Protein AF-0000000066932923 (afdb_homodimer)

Sequence (682 aa):
MKTVVFVGATGAQGGAIIKTLSSTNEYKILALTRSTTSPAAQAIAGLPNVELVQNNAGFGYDVDAFYQAALRSDYAFINTDGFALGEQAETYWGIRLFELSARAGVKHLIWSGLDYNGKKTGYDPKFYVGHYEGKARVTEWMRSQPTSPMAWTVINSGPYIEMLWELLLPERGSDDVYSFKLPLGQGAIPFVHLEDFGRYAAWIYTHEDEANGMVLDIAIAHISGSELVRAFTAATGKRAEYVDEPVAETVEKYFKYLPKGVDTKVGISSVKDENALLMTFGENFTNWWNLYRNSADNKGVIQRDYALLDRILPDRVKSAEEWMKKVGYDATRRTVLRSRAMKTVVFVGATGAQGGAIIKTLSSTNEYKILALTRSTTSPAAQAIAGLPNVELVQNNAGFGYDVDAFYQAALRSDYAFINTDGFALGEQAETYWGIRLFELSARAGVKHLIWSGLDYNGKKTGYDPKFYVGHYEGKARVTEWMRSQPTSPMAWTVINSGPYIEMLWELLLPERGSDDVYSFKLPLGQGAIPFVHLEDFGRYAAWIYTHEDEANGMVLDIAIAHISGSELVRAFTAATGKRAEYVDEPVAETVEKYFKYLPKGVDTKVGISSVKDENALLMTFGENFTNWWNLYRNSADNKGVIQRDYALLDRILPDRVKSAEEWMKKVGYDATRRTVLRSRA

Radius of gyration: 27.45 Å; Cα contacts (8 Å, |Δi|>4): 1505; chains: 2; bounding box: 51×89×62 Å

Organism: NCBI:txid1442368

Nearest PDB structures (foldseek):
  3dxf-assembly1_A  TM=8.947E-01  e=1.704E-20  Homo sapiens
  2wmd-assembly1_A-2  TM=8.786E-01  e=4.644E-20  Homo sapiens
  3dxf-assembly2_B  TM=8.651E-01  e=3.063E-19  Homo sapiens
  7uf8-assembly1_C  TM=7.214E-01  e=3.424E-17  Penicillium citrinum
  7uf8-assembly1_D  TM=6.936E-01  e=5.821E-17  Penicillium citrinum

Structure (mmCIF, N/CA/C/O backbone):
data_AF-0000000066932923-model_v1
#
loop_
_entity.id
_entity.type
_entity.pdbx_description
1 polymer 'NmrA-like domain-containing protein'
#
loop_
_atom_site.group_PDB
_atom_site.id
_atom_site.type_symbol
_atom_site.label_atom_id
_atom_site.label_alt_id
_atom_site.label_comp_id
_atom_site.label_asym_id
_atom_site.label_entity_id
_atom_site.label_seq_id
_atom_site.pdbx_PDB_ins_code
_atom_site.Cartn_x
_atom_site.Cartn_y
_atom_site.Cartn_z
_atom_site.occupancy
_atom_site.B_iso_or_equiv
_atom_site.auth_seq_id
_atom_site.auth_comp_id
_atom_site.auth_asym_id
_atom_site.auth_atom_id
_atom_site.pdbx_PDB_model_num
ATOM 1 N N . MET A 1 1 ? -26.172 -22.297 0.013 1 93.56 1 MET A N 1
ATOM 2 C CA . MET A 1 1 ? -25.078 -22 -0.914 1 93.56 1 MET A CA 1
ATOM 3 C C . MET A 1 1 ? -24.375 -20.703 -0.542 1 93.56 1 MET A C 1
ATOM 5 O O . MET A 1 1 ? -25.031 -19.719 -0.212 1 93.56 1 MET A O 1
ATOM 9 N N . LYS A 1 2 ? -23.078 -20.75 -0.452 1 97.56 2 LYS A N 1
ATOM 10 C CA . LYS A 1 2 ? -22.297 -19.547 -0.165 1 97.56 2 LYS A CA 1
ATOM 11 C C . LYS A 1 2 ? -21.859 -18.859 -1.453 1 97.56 2 LYS A C 1
ATOM 13 O O . LYS A 1 2 ? -21.516 -19.516 -2.438 1 97.56 2 LYS A O 1
ATOM 18 N N . THR A 1 3 ? -21.891 -17.531 -1.444 1 98.81 3 THR A N 1
ATOM 19 C CA . THR A 1 3 ? -21.531 -16.766 -2.631 1 98.81 3 THR A CA 1
ATOM 20 C C . THR A 1 3 ? -20.125 -16.172 -2.494 1 98.81 3 THR A C 1
ATOM 22 O O . THR A 1 3 ? -19.766 -15.664 -1.432 1 98.81 3 THR A O 1
ATOM 25 N N . VAL A 1 4 ? -19.297 -16.266 -3.553 1 98.88 4 VAL A N 1
ATOM 26 C CA . VAL A 1 4 ? -17.938 -15.75 -3.58 1 98.88 4 VAL A CA 1
ATOM 27 C C . VAL A 1 4 ? -17.812 -14.695 -4.68 1 98.88 4 VAL A C 1
ATOM 29 O O . VAL A 1 4 ? -18.016 -14.992 -5.859 1 98.88 4 VAL A O 1
ATOM 32 N N . VAL A 1 5 ? -17.5 -13.438 -4.352 1 98.94 5 VAL A N 1
ATOM 33 C CA . VAL A 1 5 ? -17.062 -12.477 -5.355 1 98.94 5 VAL A CA 1
ATOM 34 C C . VAL A 1 5 ? -15.617 -12.742 -5.73 1 98.94 5 VAL A C 1
ATOM 36 O O . VAL A 1 5 ? -14.766 -12.953 -4.859 1 98.94 5 VAL A O 1
ATOM 39 N N . PHE A 1 6 ? -15.344 -12.773 -7.066 1 98.81 6 PHE A N 1
ATOM 40 C CA . PHE A 1 6 ? -14.086 -13.328 -7.547 1 98.81 6 PHE A CA 1
ATOM 41 C C . PHE A 1 6 ? -13.398 -12.359 -8.5 1 98.81 6 PHE A C 1
ATOM 43 O O . PHE A 1 6 ? -13.961 -12.008 -9.539 1 98.81 6 PHE A O 1
ATOM 50 N N . VAL A 1 7 ? -12.211 -11.906 -8.125 1 98.19 7 VAL A N 1
ATOM 51 C CA . VAL A 1 7 ? -11.352 -11.109 -8.992 1 98.19 7 VAL A CA 1
ATOM 52 C C . VAL A 1 7 ? -10.227 -11.992 -9.547 1 98.19 7 VAL A C 1
ATOM 54 O O . VAL A 1 7 ? -9.562 -12.711 -8.797 1 98.19 7 VAL A O 1
ATOM 57 N N . GLY A 1 8 ? -9.969 -11.922 -10.805 1 97 8 GLY A N 1
ATOM 58 C CA . GLY A 1 8 ? -8.953 -12.734 -11.461 1 97 8 GLY A CA 1
ATOM 59 C C . GLY A 1 8 ? -9.492 -14.047 -11.992 1 97 8 GLY A C 1
ATOM 60 O O . GLY A 1 8 ? -8.75 -15.023 -12.133 1 97 8 GLY A O 1
ATOM 61 N N . ALA A 1 9 ? -10.703 -14.109 -12.375 1 96.62 9 ALA A N 1
ATOM 62 C CA . ALA A 1 9 ? -11.43 -15.336 -12.672 1 96.62 9 ALA A CA 1
ATOM 63 C C . ALA A 1 9 ? -10.977 -15.945 -13.992 1 96.62 9 ALA A C 1
ATOM 65 O O . ALA A 1 9 ? -10.977 -17.172 -14.156 1 96.62 9 ALA A O 1
ATOM 66 N N . THR A 1 10 ? -10.578 -15.133 -14.883 1 94.5 10 THR A N 1
ATOM 67 C CA . THR A 1 10 ? -10.375 -15.617 -16.25 1 94.5 10 THR A CA 1
ATOM 68 C C . THR A 1 10 ? -8.93 -16.047 -16.453 1 94.5 10 THR A C 1
ATOM 70 O O . THR A 1 10 ? -8.578 -16.562 -17.531 1 94.5 10 THR A O 1
ATOM 73 N N . GLY A 1 11 ? -8.125 -15.875 -15.461 1 94 11 GLY A N 1
ATOM 74 C CA . GLY A 1 11 ? -6.75 -16.344 -15.539 1 94 11 GLY A CA 1
ATOM 75 C C . GLY A 1 11 ? -6.609 -17.828 -15.219 1 94 11 GLY A C 1
ATOM 76 O O . GLY A 1 11 ? -7.586 -18.484 -14.875 1 94 11 GLY A O 1
ATOM 77 N N . ALA A 1 12 ? -5.371 -18.328 -15.383 1 94.38 12 ALA A N 1
ATOM 78 C CA . ALA A 1 12 ? -5.074 -19.734 -15.117 1 94.38 12 ALA A CA 1
ATOM 79 C C . ALA A 1 12 ? -5.422 -20.109 -13.68 1 94.38 12 ALA A C 1
ATOM 81 O O . ALA A 1 12 ? -6.066 -21.141 -13.438 1 94.38 12 ALA A O 1
ATOM 82 N N . GLN A 1 13 ? -5.004 -19.266 -12.75 1 97.12 13 GLN A N 1
ATOM 83 C CA . GLN A 1 13 ? -5.25 -19.5 -11.336 1 97.12 13 GLN A CA 1
ATOM 84 C C . GLN A 1 13 ? -6.746 -19.469 -11.023 1 97.12 13 GLN A C 1
ATOM 86 O O . GLN A 1 13 ? -7.27 -20.375 -10.383 1 97.12 13 GLN A O 1
ATOM 91 N N . GLY A 1 14 ? -7.402 -18.438 -11.484 1 97.38 14 GLY A N 1
ATOM 92 C CA . GLY A 1 14 ? -8.82 -18.281 -11.227 1 97.38 14 GLY A CA 1
ATOM 93 C C . GLY A 1 14 ? -9.656 -19.406 -11.805 1 97.38 14 GLY A C 1
ATOM 94 O O . GLY A 1 14 ? -10.547 -19.938 -11.133 1 97.38 14 GLY A O 1
ATOM 95 N N . GLY A 1 15 ? -9.336 -19.75 -13.07 1 95.81 15 GLY A N 1
ATOM 96 C CA . GLY A 1 15 ? -10.047 -20.859 -13.695 1 95.81 15 GLY A CA 1
ATOM 97 C C . GLY A 1 15 ? -9.969 -22.156 -12.891 1 95.81 15 GLY A C 1
ATOM 98 O O . GLY A 1 15 ? -10.969 -22.844 -12.727 1 95.81 15 GLY A O 1
ATOM 99 N N . ALA A 1 16 ? -8.805 -22.484 -12.375 1 96.25 16 ALA A N 1
ATOM 100 C CA . ALA A 1 16 ? -8.594 -23.703 -11.594 1 96.25 16 ALA A CA 1
ATOM 101 C C . ALA A 1 16 ? -9.383 -23.672 -10.289 1 96.25 16 ALA A C 1
ATOM 103 O O . ALA A 1 16 ? -9.984 -24.656 -9.891 1 96.25 16 ALA A O 1
ATOM 104 N N . ILE A 1 17 ? -9.367 -22.516 -9.609 1 98.56 17 ILE A N 1
ATOM 105 C CA . ILE A 1 17 ? -10.047 -22.359 -8.328 1 98.56 17 ILE A CA 1
ATOM 106 C C . ILE A 1 17 ? -11.555 -22.453 -8.531 1 98.56 17 ILE A C 1
ATOM 108 O O . ILE A 1 17 ? -12.242 -23.172 -7.789 1 98.56 17 ILE A O 1
ATOM 112 N N . ILE A 1 18 ? -12.078 -21.781 -9.555 1 98.31 18 ILE A N 1
ATOM 113 C CA . ILE A 1 18 ? -13.516 -21.75 -9.805 1 98.31 18 ILE A CA 1
ATOM 114 C C . ILE A 1 18 ? -13.992 -23.156 -10.195 1 98.31 18 ILE A C 1
ATOM 116 O O . ILE A 1 18 ? -15.062 -23.594 -9.766 1 98.31 18 ILE A O 1
ATOM 120 N N . LYS A 1 19 ? -13.195 -23.859 -11.023 1 97.19 19 LYS A N 1
ATOM 121 C CA . LYS A 1 19 ? -13.539 -25.234 -11.367 1 97.19 19 LYS A CA 1
ATOM 122 C C . LYS A 1 19 ? -13.68 -26.094 -10.117 1 97.19 19 LYS A C 1
ATOM 124 O O . LYS A 1 19 ? -14.625 -26.891 -10.008 1 97.19 19 LYS A O 1
ATOM 129 N N . THR A 1 20 ? -12.758 -25.953 -9.18 1 97.94 20 THR A N 1
ATOM 130 C CA . THR A 1 20 ? -12.781 -26.719 -7.93 1 97.94 20 THR A CA 1
ATOM 131 C C . THR A 1 20 ? -14 -26.344 -7.094 1 97.94 20 THR A C 1
ATOM 133 O O . THR A 1 20 ? -14.766 -27.203 -6.664 1 97.94 20 THR A O 1
ATOM 136 N N . LEU A 1 21 ? -14.281 -25.031 -6.883 1 98.12 21 LEU A N 1
ATOM 137 C CA . LEU A 1 21 ? -15.375 -24.562 -6.047 1 98.12 21 LEU A CA 1
ATOM 138 C C . LEU A 1 21 ? -16.719 -24.922 -6.668 1 98.12 21 LEU A C 1
ATOM 140 O O . LEU A 1 21 ? -17.641 -25.359 -5.973 1 98.12 21 LEU A O 1
ATOM 144 N N . SER A 1 22 ? -16.812 -24.766 -8.008 1 96.56 22 SER A N 1
ATOM 145 C CA . SER A 1 22 ? -18.047 -25.031 -8.719 1 96.56 22 SER A CA 1
ATOM 146 C C . SER A 1 22 ? -18.406 -26.516 -8.672 1 96.56 22 SER A C 1
ATOM 148 O O . SER A 1 22 ? -19.594 -26.859 -8.602 1 96.56 22 SER A O 1
ATOM 150 N N . SER A 1 23 ? -17.422 -27.344 -8.648 1 95.44 23 SER A N 1
ATOM 151 C CA . SER A 1 23 ? -17.641 -28.781 -8.68 1 95.44 23 SER A CA 1
ATOM 152 C C . SER A 1 23 ? -18.281 -29.281 -7.387 1 95.44 23 SER A C 1
ATOM 154 O O . SER A 1 23 ? -18.891 -30.344 -7.355 1 95.44 23 SER A O 1
ATOM 156 N N . THR A 1 24 ? -18.172 -28.516 -6.309 1 95.38 24 THR A N 1
ATOM 157 C CA . THR A 1 24 ? -18.766 -28.906 -5.031 1 95.38 24 THR A CA 1
ATOM 158 C C . THR A 1 24 ? -20.266 -28.625 -5.016 1 95.38 24 THR A C 1
ATOM 160 O O . THR A 1 24 ? -20.984 -29.156 -4.176 1 95.38 24 THR A O 1
ATOM 163 N N . ASN A 1 25 ? -20.719 -27.734 -5.855 1 96.25 25 ASN A N 1
ATOM 164 C CA . ASN A 1 25 ? -22.094 -27.25 -5.914 1 96.25 25 ASN A CA 1
ATOM 165 C C . ASN A 1 25 ? -22.516 -26.594 -4.605 1 96.25 25 ASN A C 1
ATOM 167 O O . ASN A 1 25 ? -23.688 -26.562 -4.266 1 96.25 25 ASN A O 1
ATOM 171 N N . GLU A 1 26 ? -21.562 -26.094 -3.867 1 97.31 26 GLU A N 1
ATOM 172 C CA . GLU A 1 26 ? -21.812 -25.453 -2.584 1 97.31 26 GLU A CA 1
ATOM 173 C C . GLU A 1 26 ? -21.609 -23.938 -2.674 1 97.31 26 GLU A C 1
ATOM 175 O O . GLU A 1 26 ? -21.969 -23.203 -1.751 1 97.31 26 GLU A O 1
ATOM 180 N N . TYR A 1 27 ? -21.141 -23.5 -3.844 1 98.19 27 TYR A N 1
ATOM 181 C CA . TYR A 1 27 ? -20.766 -22.109 -3.979 1 98.19 27 TYR A CA 1
ATOM 182 C C . TYR A 1 27 ? -21.391 -21.5 -5.234 1 98.19 27 TYR A C 1
ATOM 184 O O . TYR A 1 27 ? -21.469 -22.156 -6.273 1 98.19 27 TYR A O 1
ATOM 192 N N . LYS A 1 28 ? -21.812 -20.328 -5.129 1 98.56 28 LYS A N 1
ATOM 193 C CA . LYS A 1 28 ? -22.078 -19.453 -6.266 1 98.56 28 LYS A CA 1
ATOM 194 C C . LYS A 1 28 ? -20.922 -18.469 -6.48 1 98.56 28 LYS A C 1
ATOM 196 O O . LYS A 1 28 ? -20.391 -17.906 -5.52 1 98.56 28 LYS A O 1
ATOM 201 N N . ILE A 1 29 ? -20.531 -18.328 -7.734 1 98.69 29 ILE A N 1
ATOM 202 C CA . ILE A 1 29 ? -19.391 -17.469 -8.039 1 98.69 29 ILE A CA 1
ATOM 203 C C . ILE A 1 29 ? -19.844 -16.234 -8.805 1 98.69 29 ILE A C 1
ATOM 205 O O . ILE A 1 29 ? -20.531 -16.359 -9.82 1 98.69 29 ILE A O 1
ATOM 209 N N . LEU A 1 30 ? -19.531 -15.055 -8.289 1 98.75 30 LEU A N 1
ATOM 210 C CA . LEU A 1 30 ? -19.641 -13.805 -9.031 1 98.75 30 LEU A CA 1
ATOM 211 C C . LEU A 1 30 ? -18.281 -13.367 -9.562 1 98.75 30 LEU A C 1
ATOM 213 O O . LEU A 1 30 ? -17.5 -12.75 -8.836 1 98.75 30 LEU A O 1
ATOM 217 N N . ALA A 1 31 ? -18.031 -13.617 -10.852 1 98.38 31 ALA A N 1
ATOM 218 C CA . ALA A 1 31 ? -16.719 -13.453 -11.461 1 98.38 31 ALA A CA 1
ATOM 219 C C . ALA A 1 31 ? -16.609 -12.102 -12.164 1 98.38 31 ALA A C 1
ATOM 221 O O . ALA A 1 31 ? -17.219 -11.891 -13.211 1 98.38 31 ALA A O 1
ATOM 222 N N . LEU A 1 32 ? -15.828 -11.227 -11.609 1 97.31 32 LEU A N 1
ATOM 223 C CA . LEU A 1 32 ? -15.578 -9.945 -12.25 1 97.31 32 LEU A CA 1
ATOM 224 C C . LEU A 1 32 ? -14.625 -10.102 -13.43 1 97.31 32 LEU A C 1
ATOM 226 O O . LEU A 1 32 ? -13.609 -10.781 -13.32 1 97.31 32 LEU A O 1
ATOM 230 N N . THR A 1 33 ? -14.977 -9.531 -14.539 1 95 33 THR A N 1
ATOM 231 C CA . THR A 1 33 ? -14.141 -9.602 -15.734 1 95 33 THR A CA 1
ATOM 232 C C . THR A 1 33 ? -14.312 -8.352 -16.594 1 95 33 THR A C 1
ATOM 234 O O . THR A 1 33 ? -15.367 -7.703 -16.547 1 95 33 THR A O 1
ATOM 237 N N . ARG A 1 34 ? -13.289 -7.992 -17.328 1 89.75 34 ARG A N 1
ATOM 238 C CA . ARG A 1 34 ? -13.289 -6.824 -18.203 1 89.75 34 ARG A CA 1
ATOM 239 C C . ARG A 1 34 ? -14.117 -7.086 -19.453 1 89.75 34 ARG A C 1
ATOM 241 O O . ARG A 1 34 ? -14.641 -6.152 -20.062 1 89.75 34 ARG A O 1
ATOM 248 N N . SER A 1 35 ? -14.172 -8.398 -19.844 1 91.5 35 SER A N 1
ATOM 249 C CA . SER A 1 35 ? -14.938 -8.789 -21.016 1 91.5 35 SER A CA 1
ATOM 250 C C . SER A 1 35 ? -15.773 -10.031 -20.75 1 91.5 35 SER A C 1
ATOM 252 O O . SER A 1 35 ? -15.242 -11.133 -20.641 1 91.5 35 SER A O 1
ATOM 254 N N . THR A 1 36 ? -17.062 -9.812 -20.812 1 94.56 36 THR A N 1
ATOM 255 C CA . THR A 1 36 ? -17.969 -10.922 -20.516 1 94.56 36 THR A CA 1
ATOM 256 C C . THR A 1 36 ? -18.156 -11.805 -21.75 1 94.56 36 THR A C 1
ATOM 258 O O . THR A 1 36 ? -18.688 -12.922 -21.656 1 94.56 36 THR A O 1
ATOM 261 N N . THR A 1 37 ? -17.562 -11.344 -22.844 1 94.31 37 THR A N 1
ATOM 262 C CA . THR A 1 37 ? -17.812 -12.07 -24.078 1 94.31 37 THR A CA 1
ATOM 263 C C . THR A 1 37 ? -16.547 -12.805 -24.547 1 94.31 37 THR A C 1
ATOM 265 O O . THR A 1 37 ? -16.594 -13.562 -25.516 1 94.31 37 THR A O 1
ATOM 268 N N . SER A 1 38 ? -15.445 -12.57 -23.844 1 93.5 38 SER A N 1
ATOM 269 C CA . SER A 1 38 ? -14.219 -13.258 -24.219 1 93.5 38 SER A CA 1
ATOM 270 C C . SER A 1 38 ? -14.375 -14.773 -24.078 1 93.5 38 SER A C 1
ATOM 272 O O . SER A 1 38 ? -15.172 -15.25 -23.266 1 93.5 38 SER A O 1
ATOM 274 N N . PRO A 1 39 ? -13.625 -15.523 -24.828 1 93 39 PRO A N 1
ATOM 275 C CA . PRO A 1 39 ? -13.695 -16.984 -24.719 1 93 39 PRO A CA 1
ATOM 276 C C . PRO A 1 39 ? -13.398 -17.469 -23.312 1 93 39 PRO A C 1
ATOM 278 O O . PRO A 1 39 ? -14.07 -18.391 -22.812 1 93 39 PRO A O 1
ATOM 281 N N . ALA A 1 40 ? -12.453 -16.891 -22.641 1 92.31 40 ALA A N 1
ATOM 282 C CA . ALA A 1 40 ? -12.109 -17.281 -21.281 1 92.31 40 ALA A CA 1
ATOM 283 C C . ALA A 1 40 ? -13.273 -17.031 -20.328 1 92.31 40 ALA A C 1
ATOM 285 O O . ALA A 1 40 ? -13.57 -17.859 -19.469 1 92.31 40 ALA A O 1
ATOM 286 N N . ALA A 1 41 ? -13.891 -15.875 -20.469 1 95 41 ALA A N 1
ATOM 287 C CA . ALA A 1 41 ? -15.031 -15.539 -19.609 1 95 41 ALA A CA 1
ATOM 288 C C . ALA A 1 41 ? -16.203 -16.484 -19.859 1 95 41 ALA A C 1
ATOM 290 O O . ALA A 1 41 ? -16.844 -16.953 -18.922 1 95 41 ALA A O 1
ATOM 291 N N . GLN A 1 42 ? -16.406 -16.797 -21.141 1 95.38 42 GLN A N 1
ATOM 292 C CA . GLN A 1 42 ? -17.516 -17.688 -21.484 1 95.38 42 GLN A CA 1
ATOM 293 C C . GLN A 1 42 ? -17.266 -19.094 -20.984 1 95.38 42 GLN A C 1
ATOM 295 O O . GLN A 1 42 ? -18.188 -19.797 -20.594 1 95.38 42 GLN A O 1
ATOM 300 N N . ALA A 1 43 ? -16.047 -19.516 -21.016 1 94.06 43 ALA A N 1
ATOM 301 C CA . ALA A 1 43 ? -15.688 -20.828 -20.484 1 94.06 43 ALA A CA 1
ATOM 302 C C . ALA A 1 43 ? -16.016 -20.953 -19 1 94.06 43 ALA A C 1
ATOM 304 O O . ALA A 1 43 ? -16.547 -21.969 -18.547 1 94.06 43 ALA A O 1
ATOM 305 N N . ILE A 1 44 ? -15.711 -19.906 -18.266 1 95.25 44 ILE A N 1
ATOM 306 C CA . ILE A 1 44 ? -15.977 -19.906 -16.844 1 95.25 44 ILE A CA 1
ATOM 307 C C . ILE A 1 44 ? -17.484 -19.797 -16.594 1 95.25 44 ILE A C 1
ATOM 309 O O . ILE A 1 44 ? -18.016 -20.438 -15.672 1 95.25 44 ILE A O 1
ATOM 313 N N . ALA A 1 45 ? -18.156 -19.016 -17.422 1 96 45 ALA A N 1
ATOM 314 C CA . ALA A 1 45 ? -19.609 -18.828 -17.297 1 96 45 ALA A CA 1
ATOM 315 C C . ALA A 1 45 ? -20.344 -20.141 -17.516 1 96 45 ALA A C 1
ATOM 317 O O . ALA A 1 45 ? -21.469 -20.328 -17.031 1 96 45 ALA A O 1
ATOM 318 N N . GLY A 1 46 ? -19.734 -21.078 -18.234 1 96.25 46 GLY A N 1
ATOM 319 C CA . GLY A 1 46 ? -20.344 -22.359 -18.531 1 96.25 46 GLY A CA 1
ATOM 320 C C . GLY A 1 46 ? -20.312 -23.328 -17.359 1 96.25 46 GLY A C 1
ATOM 321 O O . GLY A 1 46 ? -21.031 -24.328 -17.344 1 96.25 46 GLY A O 1
ATOM 322 N N . LEU A 1 47 ? -19.578 -23.016 -16.344 1 96.75 47 LEU A N 1
ATOM 323 C CA . LEU A 1 47 ? -19.5 -23.859 -15.156 1 96.75 47 LEU A CA 1
ATOM 324 C C . LEU A 1 47 ? -20.719 -23.672 -14.273 1 96.75 47 LEU A C 1
ATOM 326 O O . LEU A 1 47 ? -21.406 -22.641 -14.359 1 96.75 47 LEU A O 1
ATOM 330 N N . PRO A 1 48 ? -21.031 -24.641 -13.43 1 96.31 48 PRO A N 1
ATOM 331 C CA . PRO A 1 48 ? -22.188 -24.531 -12.547 1 96.31 48 PRO A CA 1
ATOM 332 C C . PRO A 1 48 ? -22.109 -23.328 -11.617 1 96.31 48 PRO A C 1
ATOM 334 O O . PRO A 1 48 ? -21.062 -23.062 -11.023 1 96.31 48 PRO A O 1
ATOM 337 N N . ASN A 1 49 ? -23.141 -22.562 -11.492 1 97.31 49 ASN A N 1
ATOM 338 C CA . ASN A 1 49 ? -23.375 -21.5 -10.508 1 97.31 49 ASN A CA 1
ATOM 339 C C . ASN A 1 49 ? -22.375 -20.359 -10.672 1 97.31 49 ASN A C 1
ATOM 341 O O . ASN A 1 49 ? -21.906 -19.781 -9.68 1 97.31 49 ASN A O 1
ATOM 345 N N . VAL A 1 50 ? -21.984 -20.031 -11.906 1 98.06 50 VAL A N 1
ATOM 346 C CA . VAL A 1 50 ? -21.094 -18.906 -12.156 1 98.06 50 VAL A CA 1
ATOM 347 C C . VAL A 1 50 ? -21.844 -17.797 -12.875 1 98.06 50 VAL A C 1
ATOM 349 O O . VAL A 1 50 ? -22.531 -18.047 -13.867 1 98.06 50 VAL A O 1
ATOM 352 N N . GLU A 1 51 ? -21.797 -16.625 -12.344 1 98.12 51 GLU A N 1
ATOM 353 C CA . GLU A 1 51 ? -22.328 -15.398 -12.922 1 98.12 51 GLU A CA 1
ATOM 354 C C . GLU A 1 51 ? -21.219 -14.398 -13.219 1 98.12 51 GLU A C 1
ATOM 356 O O . GLU A 1 51 ? -20.359 -14.148 -12.375 1 98.12 51 GLU A O 1
ATOM 361 N N . LEU A 1 52 ? -21.172 -13.914 -14.461 1 98.12 52 LEU A N 1
ATOM 362 C CA . LEU A 1 52 ? -20.172 -12.914 -14.82 1 98.12 52 LEU A CA 1
ATOM 363 C C . LEU A 1 52 ? -20.625 -11.523 -14.398 1 98.12 52 LEU A C 1
ATOM 365 O O . LEU A 1 52 ? -21.812 -11.188 -14.523 1 98.12 52 LEU A O 1
ATOM 369 N N . VAL A 1 53 ? -19.75 -10.781 -13.812 1 97.75 53 VAL A N 1
ATOM 370 C CA . VAL A 1 53 ? -19.969 -9.383 -13.453 1 97.75 53 VAL A CA 1
ATOM 371 C C . VAL A 1 53 ? -19.047 -8.492 -14.297 1 97.75 53 VAL A C 1
ATOM 373 O O . VAL A 1 53 ? -17.828 -8.672 -14.297 1 97.75 53 VAL A O 1
ATOM 376 N N . GLN A 1 54 ? -19.562 -7.543 -14.961 1 95.94 54 GLN A N 1
ATOM 377 C CA . GLN A 1 54 ? -18.797 -6.691 -15.867 1 95.94 54 GLN A CA 1
ATOM 378 C C . GLN A 1 54 ? -17.969 -5.668 -15.102 1 95.94 54 GLN A C 1
ATOM 380 O O . GLN A 1 54 ? -18.5 -4.914 -14.281 1 95.94 54 GLN A O 1
ATOM 385 N N . ASN A 1 55 ? -16.703 -5.699 -15.273 1 92.31 55 ASN A N 1
ATOM 386 C CA . ASN A 1 55 ? -15.789 -4.648 -14.828 1 92.31 55 ASN A CA 1
ATOM 387 C C . ASN A 1 55 ? -15.633 -3.566 -15.891 1 92.31 55 ASN A C 1
ATOM 389 O O . ASN A 1 55 ? -14.844 -3.719 -16.828 1 92.31 55 ASN A O 1
ATOM 393 N N . ASN A 1 56 ? -16.188 -2.414 -15.742 1 86.81 56 ASN A N 1
ATOM 394 C CA . ASN A 1 56 ? -16.203 -1.349 -16.734 1 86.81 56 ASN A CA 1
ATOM 395 C C . ASN A 1 56 ? -15.039 -0.379 -16.531 1 86.81 56 ASN A C 1
ATOM 397 O O . ASN A 1 56 ? -14.984 0.67 -17.172 1 86.81 56 ASN A O 1
ATOM 401 N N . ALA A 1 57 ? -14.102 -0.805 -15.789 1 83.88 57 ALA A N 1
ATOM 402 C CA . ALA A 1 57 ? -12.977 0.094 -15.555 1 83.88 57 ALA A CA 1
ATOM 403 C C . ALA A 1 57 ? -11.969 0.029 -16.703 1 83.88 57 ALA A C 1
ATOM 405 O O . ALA A 1 57 ? -11.641 -1.057 -17.188 1 83.88 57 ALA A O 1
ATOM 406 N N . GLY A 1 58 ? -11.617 1.194 -17.188 1 75.5 58 GLY A N 1
ATOM 407 C CA . GLY A 1 58 ? -10.555 1.221 -18.188 1 75.5 58 GLY A CA 1
ATOM 408 C C . GLY A 1 58 ? -9.219 0.769 -17.641 1 75.5 58 GLY A C 1
ATOM 409 O O . GLY A 1 58 ? -8.367 0.282 -18.391 1 75.5 58 GLY A O 1
ATOM 410 N N . PHE A 1 59 ? -9.008 1.033 -16.406 1 79.5 59 PHE A N 1
ATOM 411 C CA . PHE A 1 59 ? -7.816 0.635 -15.664 1 79.5 59 PHE A CA 1
ATOM 412 C C . PHE A 1 59 ? -8.172 0.253 -14.234 1 79.5 59 PHE A C 1
ATOM 414 O O . PHE A 1 59 ? -8.992 0.916 -13.594 1 79.5 59 PHE A O 1
ATOM 421 N N . GLY A 1 60 ? -7.617 -0.863 -13.852 1 86.69 60 GLY A N 1
ATOM 422 C CA . GLY A 1 60 ? -7.926 -1.327 -12.508 1 86.69 60 GLY A CA 1
ATOM 423 C C . GLY A 1 60 ? -9.273 -2.01 -12.414 1 86.69 60 GLY A C 1
ATOM 424 O O . GLY A 1 60 ? -9.578 -2.922 -13.188 1 86.69 60 GLY A O 1
ATOM 425 N N . TYR A 1 61 ? -10.055 -1.535 -11.344 1 90.81 61 TYR A N 1
ATOM 426 C CA . TYR A 1 61 ? -11.297 -2.26 -11.086 1 90.81 61 TYR A CA 1
ATOM 427 C C . TYR A 1 61 ? -12.461 -1.296 -10.898 1 90.81 61 TYR A C 1
ATOM 429 O O . TYR A 1 61 ? -12.297 -0.217 -10.328 1 90.81 61 TYR A O 1
ATOM 437 N N . ASP A 1 62 ? -13.617 -1.672 -11.43 1 91.94 62 ASP A N 1
ATOM 438 C CA . ASP A 1 62 ? -14.875 -0.95 -11.234 1 91.94 62 ASP A CA 1
ATOM 439 C C . ASP A 1 62 ? -15.359 -1.07 -9.789 1 91.94 62 ASP A C 1
ATOM 441 O O . ASP A 1 62 ? -15.984 -2.066 -9.422 1 91.94 62 ASP A O 1
ATOM 445 N N . VAL A 1 63 ? -15.219 0.022 -9.039 1 92.25 63 VAL A N 1
ATOM 446 C CA . VAL A 1 63 ? -15.469 0.024 -7.602 1 92.25 63 VAL A CA 1
ATOM 447 C C . VAL A 1 63 ? -16.938 -0.303 -7.328 1 92.25 63 VAL A C 1
ATOM 449 O O . VAL A 1 63 ? -17.234 -1.119 -6.457 1 92.25 63 VAL A O 1
ATOM 452 N N . ASP A 1 64 ? -17.812 0.327 -8.062 1 93.12 64 ASP A N 1
ATOM 453 C CA . ASP A 1 64 ? -19.234 0.131 -7.84 1 93.12 64 ASP A CA 1
ATOM 454 C C . ASP A 1 64 ? -19.656 -1.302 -8.172 1 93.12 64 ASP A C 1
ATOM 456 O O . ASP A 1 64 ? -20.406 -1.921 -7.418 1 93.12 64 ASP A O 1
ATOM 460 N N . ALA A 1 65 ? -19.156 -1.802 -9.297 1 95.5 65 ALA A N 1
ATOM 461 C CA . ALA A 1 65 ? -19.5 -3.166 -9.688 1 95.5 65 ALA A CA 1
ATOM 462 C C . ALA A 1 65 ? -18.984 -4.18 -8.672 1 95.5 65 ALA A C 1
ATOM 464 O O . ALA A 1 65 ? -19.703 -5.102 -8.289 1 95.5 65 ALA A O 1
ATOM 465 N N . PHE A 1 66 ? -17.812 -3.998 -8.219 1 97.19 66 PHE A N 1
ATOM 466 C CA . PHE A 1 66 ? -17.25 -4.902 -7.23 1 97.19 66 PHE A CA 1
ATOM 467 C C . PHE A 1 66 ? -18.031 -4.828 -5.922 1 97.19 66 PHE A C 1
ATOM 469 O O . PHE A 1 66 ? -18.359 -5.859 -5.336 1 97.19 66 PHE A O 1
ATOM 476 N N . TYR A 1 67 ? -18.281 -3.605 -5.469 1 97 67 TYR A N 1
ATOM 477 C CA . TYR A 1 67 ? -18.969 -3.424 -4.195 1 97 67 TYR A CA 1
ATOM 478 C C . TYR A 1 67 ? -20.359 -4.051 -4.23 1 97 67 TYR A C 1
ATOM 480 O O . TYR A 1 67 ? -20.766 -4.723 -3.279 1 97 67 TYR A O 1
ATOM 488 N N . GLN A 1 68 ? -21.062 -3.863 -5.293 1 98.25 68 GLN A N 1
ATOM 489 C CA . GLN A 1 68 ? -22.406 -4.441 -5.43 1 98.25 68 GLN A CA 1
ATOM 490 C C . GLN A 1 68 ? -22.344 -5.969 -5.418 1 98.25 68 GLN A C 1
ATOM 492 O O . GLN A 1 68 ? -23.203 -6.621 -4.82 1 98.25 68 GLN A O 1
ATOM 497 N N . ALA A 1 69 ? -21.344 -6.535 -6.098 1 98.75 69 ALA A N 1
ATOM 498 C CA . ALA A 1 69 ? -21.156 -7.98 -6.074 1 98.75 69 ALA A CA 1
ATOM 499 C C . ALA A 1 69 ? -20.766 -8.461 -4.676 1 98.75 69 ALA A C 1
ATOM 501 O O . ALA A 1 69 ? -21.266 -9.492 -4.215 1 98.75 69 ALA A O 1
ATOM 502 N N . ALA A 1 70 ? -19.969 -7.695 -4 1 98.81 70 ALA A N 1
ATOM 503 C CA . ALA A 1 70 ? -19.516 -8.047 -2.654 1 98.81 70 ALA A CA 1
ATOM 504 C C . ALA A 1 70 ? -20.672 -7.996 -1.663 1 98.81 70 ALA A C 1
ATOM 506 O O . ALA A 1 70 ? -20.75 -8.812 -0.738 1 98.81 70 ALA A O 1
ATOM 507 N N . LEU A 1 71 ? -21.625 -7.082 -1.861 1 98.69 71 LEU A N 1
ATOM 508 C CA . LEU A 1 71 ? -22.797 -6.945 -0.995 1 98.69 71 LEU A CA 1
ATOM 509 C C . LEU A 1 71 ? -23.625 -8.227 -0.994 1 98.69 71 LEU A C 1
ATOM 511 O O . LEU A 1 71 ? -24.297 -8.531 -0.008 1 98.69 71 LEU A O 1
ATOM 515 N N . ARG A 1 72 ? -23.469 -8.938 -2.064 1 98.31 72 ARG A N 1
ATOM 516 C CA . ARG A 1 72 ? -24.25 -10.156 -2.197 1 98.31 72 ARG A CA 1
ATOM 517 C C . ARG A 1 72 ? -23.406 -11.391 -1.934 1 98.31 72 ARG A C 1
ATOM 519 O O . ARG A 1 72 ? -23.781 -12.508 -2.309 1 98.31 72 ARG A O 1
ATOM 526 N N . SER A 1 73 ? -22.266 -11.219 -1.33 1 98.88 73 SER A N 1
ATOM 527 C CA . SER A 1 73 ? -21.328 -12.328 -1.217 1 98.88 73 SER A CA 1
ATOM 528 C C . SER A 1 73 ? -20.984 -12.625 0.241 1 98.88 73 SER A C 1
ATOM 530 O O . SER A 1 73 ? -20.938 -11.711 1.068 1 98.88 73 SER A O 1
ATOM 532 N N . ASP A 1 74 ? -20.766 -13.875 0.531 1 98.81 74 ASP A N 1
ATOM 533 C CA . ASP A 1 74 ? -20.25 -14.312 1.825 1 98.81 74 ASP A CA 1
ATOM 534 C C . ASP A 1 74 ? -18.719 -14.242 1.858 1 98.81 74 ASP A C 1
ATOM 536 O O . ASP A 1 74 ? -18.141 -13.883 2.881 1 98.81 74 ASP A O 1
ATOM 540 N N . TYR A 1 75 ? -18.125 -14.586 0.741 1 98.88 75 TYR A N 1
ATOM 541 C CA . TYR A 1 75 ? -16.688 -14.711 0.635 1 98.88 75 TYR A CA 1
ATOM 542 C C . TYR A 1 75 ? -16.141 -13.891 -0.533 1 98.88 75 TYR A C 1
ATOM 544 O O . TYR A 1 75 ? -16.906 -13.453 -1.396 1 98.88 75 TYR A O 1
ATOM 552 N N . ALA A 1 76 ? -14.859 -13.617 -0.49 1 98.94 76 ALA A N 1
ATOM 553 C CA . ALA A 1 76 ? -14.164 -12.977 -1.6 1 98.94 76 ALA A CA 1
ATOM 554 C C . ALA A 1 76 ? -12.852 -13.695 -1.911 1 98.94 76 ALA A C 1
ATOM 556 O O . ALA A 1 76 ? -12.156 -14.141 -1.001 1 98.94 76 ALA A O 1
ATOM 557 N N . PHE A 1 77 ? -12.555 -13.883 -3.154 1 98.94 77 PHE A N 1
ATOM 558 C CA . PHE A 1 77 ? -11.234 -14.281 -3.643 1 98.94 77 PHE A CA 1
ATOM 559 C C . PHE A 1 77 ? -10.656 -13.211 -4.562 1 98.94 77 PHE A C 1
ATOM 561 O O . PHE A 1 77 ? -11.242 -12.891 -5.602 1 98.94 77 PHE A O 1
ATOM 568 N N . ILE A 1 78 ? -9.5 -12.664 -4.184 1 98.88 78 ILE A N 1
ATOM 569 C CA . ILE A 1 78 ? -8.938 -11.531 -4.91 1 98.88 78 ILE A CA 1
ATOM 570 C C . ILE A 1 78 ? -7.562 -11.898 -5.465 1 98.88 78 ILE A C 1
ATOM 572 O O . ILE A 1 78 ? -6.621 -12.117 -4.703 1 98.88 78 ILE A O 1
ATOM 576 N N . ASN A 1 79 ? -7.441 -11.969 -6.719 1 98.56 79 ASN A N 1
ATOM 577 C CA . ASN A 1 79 ? -6.191 -12.062 -7.469 1 98.56 79 ASN A CA 1
ATOM 578 C C . ASN A 1 79 ? -6.078 -10.953 -8.508 1 98.56 79 ASN A C 1
ATOM 580 O O . ASN A 1 79 ? -6.738 -11 -9.547 1 98.56 79 ASN A O 1
ATOM 584 N N . THR A 1 80 ? -5.215 -10 -8.242 1 95.31 80 THR A N 1
ATOM 585 C CA . THR A 1 80 ? -5.051 -8.867 -9.141 1 95.31 80 THR A CA 1
ATOM 586 C C . THR A 1 80 ? -4.062 -9.203 -10.258 1 95.31 80 THR A C 1
ATOM 588 O O . THR A 1 80 ? -3.256 -10.125 -10.117 1 95.31 80 THR A O 1
ATOM 591 N N . ASP A 1 81 ? -4.184 -8.492 -11.344 1 90.31 81 ASP A N 1
ATOM 592 C CA . ASP A 1 81 ? -3.256 -8.625 -12.461 1 90.31 81 ASP A CA 1
ATOM 593 C C . ASP A 1 81 ? -2.076 -7.668 -12.32 1 90.31 81 ASP A C 1
ATOM 595 O O . ASP A 1 81 ? -2.094 -6.566 -12.875 1 90.31 81 ASP A O 1
ATOM 599 N N . GLY A 1 82 ? -1.066 -8.125 -11.758 1 89.31 82 GLY A N 1
ATOM 600 C CA . GLY A 1 82 ? 0.076 -7.285 -11.445 1 89.31 82 GLY A CA 1
ATOM 601 C C . GLY A 1 82 ? 0.816 -6.797 -12.68 1 89.31 82 GLY A C 1
ATOM 602 O O . GLY A 1 82 ? 1.447 -5.742 -12.656 1 89.31 82 GLY A O 1
ATOM 603 N N . PHE A 1 83 ? 0.756 -7.508 -13.758 1 88 83 PHE A N 1
ATOM 604 C CA . PHE A 1 83 ? 1.462 -7.117 -14.969 1 88 83 PHE A CA 1
ATOM 605 C C . PHE A 1 83 ? 0.722 -5.996 -15.688 1 88 83 PHE A C 1
ATOM 607 O O . PHE A 1 83 ? 1.346 -5.121 -16.297 1 88 83 PHE A O 1
ATOM 614 N N . ALA A 1 84 ? -0.584 -6.051 -15.617 1 84.19 84 ALA A N 1
ATOM 615 C CA . ALA A 1 84 ? -1.383 -4.973 -16.203 1 84.19 84 ALA A CA 1
ATOM 616 C C . ALA A 1 84 ? -1.337 -3.725 -15.32 1 84.19 84 ALA A C 1
ATOM 618 O O . ALA A 1 84 ? -1.266 -2.605 -15.828 1 84.19 84 ALA A O 1
ATOM 619 N N . LEU A 1 85 ? -1.329 -3.928 -14.008 1 85.69 85 LEU A N 1
ATOM 620 C CA . LEU A 1 85 ? -1.469 -2.82 -13.07 1 85.69 85 LEU A CA 1
ATOM 621 C C . LEU A 1 85 ? -0.118 -2.17 -12.789 1 85.69 85 LEU A C 1
ATOM 623 O O . LEU A 1 85 ? -0.019 -0.943 -12.719 1 85.69 85 LEU A O 1
ATOM 627 N N . GLY A 1 86 ? 0.902 -3.055 -12.688 1 87.56 86 GLY A N 1
ATOM 628 C CA . GLY A 1 86 ? 2.152 -2.592 -12.102 1 87.56 86 GLY A CA 1
ATOM 629 C C . GLY A 1 86 ? 2.139 -2.596 -10.586 1 87.56 86 GLY A C 1
ATOM 630 O O . GLY A 1 86 ? 1.072 -2.572 -9.969 1 87.56 86 GLY A O 1
ATOM 631 N N . GLU A 1 87 ? 3.268 -2.592 -9.984 1 90.5 87 GLU A N 1
ATOM 632 C CA . GLU A 1 87 ? 3.381 -2.785 -8.539 1 90.5 87 GLU A CA 1
ATOM 633 C C . GLU A 1 87 ? 2.703 -1.651 -7.773 1 90.5 87 GLU A C 1
ATOM 635 O O . GLU A 1 87 ? 2.129 -1.873 -6.707 1 90.5 87 GLU A O 1
ATOM 640 N N . GLN A 1 88 ? 2.797 -0.424 -8.305 1 89.31 88 GLN A N 1
ATOM 641 C CA . GLN A 1 88 ? 2.199 0.721 -7.629 1 89.31 88 GLN A CA 1
ATOM 642 C C . GLN A 1 88 ? 0.685 0.571 -7.527 1 89.31 88 GLN A C 1
ATOM 644 O O . GLN A 1 88 ? 0.126 0.6 -6.426 1 89.31 88 GLN A O 1
ATOM 649 N N . ALA A 1 89 ? 0.015 0.373 -8.648 1 88.62 89 ALA A N 1
ATOM 650 C CA . ALA A 1 89 ? -1.439 0.239 -8.664 1 88.62 89 ALA A CA 1
ATOM 651 C C . ALA A 1 89 ? -1.879 -1.049 -7.973 1 88.62 89 ALA A C 1
ATOM 653 O O . ALA A 1 89 ? -2.932 -1.088 -7.332 1 88.62 89 ALA A O 1
ATOM 654 N N . GLU A 1 90 ? -1.091 -2.086 -8.086 1 92.81 90 GLU A N 1
ATOM 655 C CA . GLU A 1 90 ? -1.452 -3.361 -7.473 1 92.81 90 GLU A CA 1
ATOM 656 C C . GLU A 1 90 ? -1.507 -3.248 -5.953 1 92.81 90 GLU A C 1
ATOM 658 O O . GLU A 1 90 ? -2.402 -3.809 -5.316 1 92.81 90 GLU A O 1
ATOM 663 N N . THR A 1 91 ? -0.529 -2.559 -5.395 1 94.56 91 THR A N 1
ATOM 664 C CA . THR A 1 91 ? -0.517 -2.34 -3.955 1 94.56 91 THR A CA 1
ATOM 665 C C . THR A 1 91 ? -1.79 -1.629 -3.504 1 94.56 91 THR A C 1
ATOM 667 O O . THR A 1 91 ? -2.438 -2.053 -2.545 1 94.56 91 THR A O 1
ATOM 670 N N . TYR A 1 92 ? -2.186 -0.647 -4.219 1 91.94 92 TYR A N 1
ATOM 671 C CA . TYR A 1 92 ? -3.385 0.111 -3.887 1 91.94 92 TYR A CA 1
ATOM 672 C C . TYR A 1 92 ? -4.633 -0.747 -4.043 1 91.94 92 TYR A C 1
ATOM 674 O O . TYR A 1 92 ? -5.465 -0.821 -3.135 1 91.94 92 TYR A O 1
ATOM 682 N N . TRP A 1 93 ? -4.754 -1.39 -5.148 1 93.12 93 TRP A N 1
ATOM 683 C CA . TRP A 1 93 ? -5.988 -2.098 -5.461 1 93.12 93 TRP A CA 1
ATOM 684 C C . TRP A 1 93 ? -6.18 -3.297 -4.539 1 93.12 93 TRP A C 1
ATOM 686 O O . TRP A 1 93 ? -7.305 -3.623 -4.16 1 93.12 93 TRP A O 1
ATOM 696 N N . GLY A 1 94 ? -5.059 -3.982 -4.223 1 97.38 94 GLY A N 1
ATOM 697 C CA . GLY A 1 94 ? -5.195 -5.055 -3.25 1 97.38 94 GLY A CA 1
ATOM 698 C C . GLY A 1 94 ? -5.797 -4.602 -1.935 1 97.38 94 GLY A C 1
ATOM 699 O O . GLY A 1 94 ? -6.715 -5.234 -1.411 1 97.38 94 GLY A O 1
ATOM 700 N N . ILE A 1 95 ? -5.344 -3.459 -1.45 1 97.62 95 ILE A N 1
ATOM 701 C CA . ILE A 1 95 ? -5.824 -2.895 -0.195 1 97.62 95 ILE A CA 1
ATOM 702 C C . ILE A 1 95 ? -7.266 -2.418 -0.365 1 97.62 95 ILE A C 1
ATOM 704 O O . ILE A 1 95 ? -8.125 -2.709 0.471 1 97.62 95 ILE A O 1
ATOM 708 N N . ARG A 1 96 ? -7.535 -1.729 -1.465 1 95.12 96 ARG A N 1
ATOM 709 C CA . ARG A 1 96 ? -8.852 -1.132 -1.692 1 95.12 96 ARG A CA 1
ATOM 710 C C . ARG A 1 96 ? -9.93 -2.205 -1.803 1 95.12 96 ARG A C 1
ATOM 712 O O . ARG A 1 96 ? -11.023 -2.051 -1.256 1 95.12 96 ARG A O 1
ATOM 719 N N . LEU A 1 97 ? -9.594 -3.283 -2.49 1 97.44 97 LEU A N 1
ATOM 720 C CA . LEU A 1 97 ? -10.562 -4.371 -2.631 1 97.44 97 LEU A CA 1
ATOM 721 C C . LEU A 1 97 ? -10.82 -5.047 -1.288 1 97.44 97 LEU A C 1
ATOM 723 O O . LEU A 1 97 ? -11.938 -5.492 -1.017 1 97.44 97 LEU A O 1
ATOM 727 N N . PHE A 1 98 ? -9.828 -5.133 -0.454 1 98.56 98 PHE A N 1
ATOM 728 C CA . PHE A 1 98 ? -10.008 -5.598 0.916 1 98.56 98 PHE A CA 1
ATOM 729 C C . PHE A 1 98 ? -10.969 -4.688 1.673 1 98.56 98 PHE A C 1
ATOM 731 O O . PHE A 1 98 ? -11.93 -5.16 2.283 1 98.56 98 PHE A O 1
ATOM 738 N N . GLU A 1 99 ? -10.734 -3.352 1.586 1 97.69 99 GLU A N 1
ATOM 739 C CA . GLU A 1 99 ? -11.555 -2.373 2.291 1 97.69 99 GLU A CA 1
ATOM 740 C C . GLU A 1 99 ? -13.016 -2.453 1.849 1 97.69 99 GLU A C 1
ATOM 742 O O . GLU A 1 99 ? -13.93 -2.375 2.676 1 97.69 99 GLU A O 1
ATOM 747 N N . LEU A 1 100 ? -13.195 -2.586 0.548 1 97.25 100 LEU A N 1
ATOM 748 C CA . LEU A 1 100 ? -14.539 -2.66 -0.007 1 97.25 100 LEU A CA 1
ATOM 749 C C . LEU A 1 100 ? -15.234 -3.951 0.416 1 97.25 100 LEU A C 1
ATOM 751 O O . LEU A 1 100 ? -16.438 -3.961 0.657 1 97.25 100 LEU A O 1
ATOM 755 N N . SER A 1 101 ? -14.469 -5.059 0.464 1 98.81 101 SER A N 1
ATOM 756 C CA . SER A 1 101 ? -15.016 -6.324 0.938 1 98.81 101 SER A CA 1
ATOM 757 C C . SER A 1 101 ? -15.469 -6.223 2.393 1 98.81 101 SER A C 1
ATOM 759 O O . SER A 1 101 ? -16.547 -6.68 2.746 1 98.81 101 SER A O 1
ATOM 761 N N . ALA A 1 102 ? -14.617 -5.637 3.191 1 98.62 102 ALA A N 1
ATOM 762 C CA . ALA A 1 102 ? -14.953 -5.438 4.598 1 98.62 102 ALA A CA 1
ATOM 763 C C . ALA A 1 102 ? -16.219 -4.594 4.742 1 98.62 102 ALA A C 1
ATOM 765 O O . ALA A 1 102 ? -17.125 -4.938 5.512 1 98.62 102 ALA A O 1
ATOM 766 N N . ARG A 1 103 ? -16.281 -3.518 3.998 1 98.06 103 ARG A N 1
ATOM 767 C CA . ARG A 1 103 ? -17.453 -2.639 4.035 1 98.06 103 ARG A CA 1
ATOM 768 C C . ARG A 1 103 ? -18.719 -3.396 3.654 1 98.06 103 ARG A C 1
ATOM 770 O O . ARG A 1 103 ? -19.797 -3.154 4.223 1 98.06 103 ARG A O 1
ATOM 777 N N . ALA A 1 104 ? -18.578 -4.305 2.693 1 98.62 104 ALA A N 1
ATOM 778 C CA . ALA A 1 104 ? -19.719 -5.035 2.148 1 98.62 104 ALA A CA 1
ATOM 779 C C . ALA A 1 104 ? -20.172 -6.141 3.1 1 98.62 104 ALA A C 1
ATOM 781 O O . ALA A 1 104 ? -21.219 -6.754 2.895 1 98.62 104 ALA A O 1
ATOM 782 N N . GLY A 1 105 ? -19.359 -6.457 4.141 1 98.44 105 GLY A N 1
ATOM 783 C CA . GLY A 1 105 ? -19.734 -7.469 5.113 1 98.44 105 GLY A CA 1
ATOM 784 C C . GLY A 1 105 ? -19.297 -8.867 4.723 1 98.44 105 GLY A C 1
ATOM 785 O O . GLY A 1 105 ? -19.859 -9.859 5.195 1 98.44 105 GLY A O 1
ATOM 786 N N . VAL A 1 106 ? -18.328 -8.992 3.812 1 98.81 106 VAL A N 1
ATOM 787 C CA . VAL A 1 106 ? -17.734 -10.273 3.48 1 98.81 106 VAL A CA 1
ATOM 788 C C . VAL A 1 106 ? -17.234 -10.961 4.754 1 98.81 106 VAL A C 1
ATOM 790 O O . VAL A 1 106 ? -16.703 -10.305 5.648 1 98.81 106 VAL A O 1
ATOM 793 N N . LYS A 1 107 ? -17.406 -12.219 4.816 1 98.69 107 LYS A N 1
ATOM 794 C CA . LYS A 1 107 ? -17.094 -12.953 6.039 1 98.69 107 LYS A CA 1
ATOM 795 C C . LYS A 1 107 ? -15.664 -13.484 6.012 1 98.69 107 LYS A C 1
ATOM 797 O O . LYS A 1 107 ? -15.023 -13.609 7.059 1 98.69 107 LYS A O 1
ATOM 802 N N . HIS A 1 108 ? -15.188 -13.844 4.848 1 98.88 108 HIS A N 1
ATOM 803 C CA . HIS A 1 108 ? -13.828 -14.359 4.699 1 98.88 108 HIS A CA 1
ATOM 804 C C . HIS A 1 108 ? -13.242 -13.984 3.342 1 98.88 108 HIS A C 1
ATOM 806 O O . HIS A 1 108 ? -13.82 -14.312 2.303 1 98.88 108 HIS A O 1
ATOM 812 N N . LEU A 1 109 ? -12.164 -13.297 3.357 1 98.94 109 LEU A N 1
ATOM 813 C CA . LEU A 1 109 ? -11.469 -12.891 2.143 1 98.94 109 LEU A CA 1
ATOM 814 C C . LEU A 1 109 ? -10.18 -13.68 1.969 1 98.94 109 LEU A C 1
ATOM 816 O O . LEU A 1 109 ? -9.406 -13.836 2.918 1 98.94 109 LEU A O 1
ATOM 820 N N . ILE A 1 110 ? -9.984 -14.266 0.791 1 98.94 110 ILE A N 1
ATOM 821 C CA . ILE A 1 110 ? -8.703 -14.844 0.413 1 98.94 110 ILE A CA 1
ATOM 822 C C . ILE A 1 110 ? -7.969 -13.906 -0.538 1 98.94 110 ILE A C 1
ATOM 824 O O . ILE A 1 110 ? -8.523 -13.477 -1.553 1 98.94 110 ILE A O 1
ATOM 828 N N . TRP A 1 111 ? -6.781 -13.492 -0.186 1 98.94 111 TRP A N 1
ATOM 829 C CA . TRP A 1 111 ? -5.871 -12.727 -1.031 1 98.94 111 TRP A CA 1
ATOM 830 C C . TRP A 1 111 ? -4.828 -13.641 -1.673 1 98.94 111 TRP A C 1
ATOM 832 O O . TRP A 1 111 ? -4.125 -14.375 -0.977 1 98.94 111 TRP A O 1
ATOM 842 N N . SER A 1 112 ? -4.801 -13.648 -2.99 1 98.88 112 SER A N 1
ATOM 843 C CA . SER A 1 112 ? -3.734 -14.359 -3.695 1 98.88 112 SER A CA 1
ATOM 844 C C . SER A 1 112 ? -2.453 -13.531 -3.73 1 98.88 112 SER A C 1
ATOM 846 O O . SER A 1 112 ? -2.307 -12.641 -4.566 1 98.88 112 SER A O 1
ATOM 848 N N . GLY A 1 113 ? -1.495 -13.875 -2.877 1 98.75 113 GLY A N 1
ATOM 849 C CA . GLY A 1 113 ? -0.273 -13.102 -2.713 1 98.75 113 GLY A CA 1
ATOM 850 C C . GLY A 1 113 ? 0.943 -13.781 -3.318 1 98.75 113 GLY A C 1
ATOM 851 O O . GLY A 1 113 ? 0.812 -14.719 -4.105 1 98.75 113 GLY A O 1
ATOM 852 N N . LEU A 1 114 ? 2.107 -13.18 -3.107 1 98.75 114 LEU A N 1
ATOM 853 C CA . LEU A 1 114 ? 3.441 -13.68 -3.43 1 98.75 114 LEU A CA 1
ATOM 854 C C . LEU A 1 114 ? 4.43 -13.336 -2.322 1 98.75 114 LEU A C 1
ATOM 856 O O . LEU A 1 114 ? 4.105 -12.586 -1.403 1 98.75 114 LEU A O 1
ATOM 860 N N . ASP A 1 115 ? 5.559 -13.961 -2.375 1 98.25 115 ASP A N 1
ATOM 861 C CA . ASP A 1 115 ? 6.598 -13.758 -1.368 1 98.25 115 ASP A CA 1
ATOM 862 C C . ASP A 1 115 ? 7.082 -12.312 -1.36 1 98.25 115 ASP A C 1
ATOM 864 O O . ASP A 1 115 ? 7.148 -11.664 -2.41 1 98.25 115 ASP A O 1
ATOM 868 N N . TYR A 1 116 ? 7.402 -11.812 -0.21 1 97.88 116 TYR A N 1
ATOM 869 C CA . TYR A 1 116 ? 8.031 -10.508 -0.066 1 97.88 116 TYR A CA 1
ATOM 870 C C . TYR A 1 116 ? 9.547 -10.617 -0.141 1 97.88 116 TYR A C 1
ATOM 872 O O . TYR A 1 116 ? 10.227 -10.625 0.888 1 97.88 116 TYR A O 1
ATOM 880 N N . ASN A 1 117 ? 10.094 -10.586 -1.284 1 97.31 117 ASN A N 1
ATOM 881 C CA . ASN A 1 117 ? 11.516 -10.812 -1.511 1 97.31 117 ASN A CA 1
ATOM 882 C C . ASN A 1 117 ? 12.367 -9.719 -0.878 1 97.31 117 ASN A C 1
ATOM 884 O O . ASN A 1 117 ? 13.422 -10 -0.306 1 97.31 117 ASN A O 1
ATOM 888 N N . GLY A 1 118 ? 11.906 -8.484 -1.018 1 94.31 118 GLY A N 1
ATOM 889 C CA . GLY A 1 118 ? 12.641 -7.375 -0.42 1 94.31 118 GLY A CA 1
ATOM 890 C C . GLY A 1 118 ? 12.891 -7.559 1.065 1 94.31 118 GLY A C 1
ATOM 891 O O . GLY A 1 118 ? 14.031 -7.5 1.519 1 94.31 118 GLY A O 1
ATOM 892 N N . LYS A 1 119 ? 11.883 -7.844 1.737 1 94.25 119 LYS A N 1
ATOM 893 C CA . LYS A 1 119 ? 11.984 -8.023 3.182 1 94.25 119 LYS A CA 1
ATOM 894 C C . LYS A 1 119 ? 12.875 -9.219 3.525 1 94.25 119 LYS A C 1
ATOM 896 O O . LYS A 1 119 ? 13.688 -9.148 4.449 1 94.25 119 LYS A O 1
ATOM 901 N N . LYS A 1 120 ? 12.758 -10.305 2.77 1 95.25 120 LYS A N 1
ATOM 902 C CA . LYS A 1 120 ? 13.492 -11.539 3.023 1 95.25 120 LYS A CA 1
ATOM 903 C C . LYS A 1 120 ? 14.984 -11.359 2.783 1 95.25 120 LYS A C 1
ATOM 905 O O . LYS A 1 120 ? 15.805 -12.125 3.297 1 95.25 120 LYS A O 1
ATOM 910 N N . THR A 1 121 ? 15.352 -10.359 2.01 1 96.81 121 THR A N 1
ATOM 911 C CA . THR A 1 121 ? 16.734 -10.266 1.569 1 96.81 121 THR A CA 1
ATOM 912 C C . THR A 1 121 ? 17.359 -8.945 2.018 1 96.81 121 THR A C 1
ATOM 914 O O . THR A 1 121 ? 18.391 -8.531 1.492 1 96.81 121 THR A O 1
ATOM 917 N N . GLY A 1 122 ? 16.719 -8.234 2.961 1 95.38 122 GLY A N 1
ATOM 918 C CA . GLY A 1 122 ? 17.188 -6.918 3.346 1 95.38 122 GLY A CA 1
ATOM 919 C C . GLY A 1 122 ? 17.141 -5.91 2.213 1 95.38 122 GLY A C 1
ATOM 920 O O . GLY A 1 122 ? 18.031 -5.07 2.08 1 95.38 122 GLY A O 1
ATOM 921 N N . TYR A 1 123 ? 16.219 -6.133 1.257 1 96.25 123 TYR A N 1
ATOM 922 C CA . TYR A 1 123 ? 15.922 -5.258 0.13 1 96.25 123 TYR A CA 1
ATOM 923 C C . TYR A 1 123 ? 17.078 -5.234 -0.862 1 96.25 123 TYR A C 1
ATOM 925 O O . TYR A 1 123 ? 17.375 -4.199 -1.462 1 96.25 123 TYR A O 1
ATOM 933 N N . ASP A 1 124 ? 17.75 -6.348 -1.034 1 96.44 124 ASP A N 1
ATOM 934 C CA . ASP A 1 124 ? 18.75 -6.523 -2.082 1 96.44 124 ASP A CA 1
ATOM 935 C C . ASP A 1 124 ? 18.141 -6.324 -3.467 1 96.44 124 ASP A C 1
ATOM 937 O O . ASP A 1 124 ? 17.188 -7.023 -3.842 1 96.44 124 ASP A O 1
ATOM 941 N N . PRO A 1 125 ? 18.688 -5.371 -4.254 1 94.75 125 PRO A N 1
ATOM 942 C CA . PRO A 1 125 ? 18.094 -5.062 -5.555 1 94.75 125 PRO A CA 1
ATOM 943 C C . PRO A 1 125 ? 18.141 -6.25 -6.516 1 94.75 125 PRO A C 1
ATOM 945 O O . PRO A 1 125 ? 17.328 -6.324 -7.441 1 94.75 125 PRO A O 1
ATOM 948 N N . LYS A 1 126 ? 18.953 -7.211 -6.238 1 95.94 126 LYS A N 1
ATOM 949 C CA . LYS A 1 126 ? 19.094 -8.391 -7.09 1 95.94 126 LYS A CA 1
ATOM 950 C C . LYS A 1 126 ? 17.828 -9.25 -7.027 1 95.94 126 LYS A C 1
ATOM 952 O O . LYS A 1 126 ? 17.578 -10.047 -7.934 1 95.94 126 LYS A O 1
ATOM 957 N N . PHE A 1 127 ? 17.062 -9.086 -5.973 1 97.44 127 PHE A N 1
ATOM 958 C CA . PHE A 1 127 ? 15.898 -9.945 -5.77 1 97.44 127 PHE A CA 1
ATOM 959 C C . PHE A 1 127 ? 14.609 -9.133 -5.828 1 97.44 127 PHE A C 1
ATOM 961 O O . PHE A 1 127 ? 13.547 -9.625 -5.453 1 97.44 127 PHE A O 1
ATOM 968 N N . TYR A 1 128 ? 14.727 -7.82 -6.246 1 96.31 128 TYR A N 1
ATOM 969 C CA . TYR A 1 128 ? 13.539 -6.988 -6.395 1 96.31 128 TYR A CA 1
ATOM 970 C C . TYR A 1 128 ? 12.734 -7.398 -7.625 1 96.31 128 TYR A C 1
ATOM 972 O O . TYR A 1 128 ? 13.188 -7.223 -8.758 1 96.31 128 TYR A O 1
ATOM 980 N N . VAL A 1 129 ? 11.633 -7.984 -7.402 1 96.69 129 VAL A N 1
ATOM 981 C CA . VAL A 1 129 ? 10.695 -8.391 -8.445 1 96.69 129 VAL A CA 1
ATOM 982 C C . VAL A 1 129 ? 9.375 -7.652 -8.273 1 96.69 129 VAL A C 1
ATOM 984 O O . VAL A 1 129 ? 8.594 -7.961 -7.371 1 96.69 129 VAL A O 1
ATOM 987 N N . GLY A 1 130 ? 9.094 -6.734 -9.164 1 94.44 130 GLY A N 1
ATOM 988 C CA . GLY A 1 130 ? 7.996 -5.797 -9.023 1 94.44 130 GLY A CA 1
ATOM 989 C C . GLY A 1 130 ? 6.656 -6.473 -8.797 1 94.44 130 GLY A C 1
ATOM 990 O O . GLY A 1 130 ? 5.91 -6.098 -7.887 1 94.44 130 GLY A O 1
ATOM 991 N N . HIS A 1 131 ? 6.344 -7.461 -9.586 1 94.62 131 HIS A N 1
ATOM 992 C CA . HIS A 1 131 ? 5.031 -8.086 -9.477 1 94.62 131 HIS A CA 1
ATOM 993 C C . HIS A 1 131 ? 4.93 -8.93 -8.211 1 94.62 131 HIS A C 1
ATOM 995 O O . HIS A 1 131 ? 3.826 -9.234 -7.754 1 94.62 131 HIS A O 1
ATOM 1001 N N . TYR A 1 132 ? 6.051 -9.391 -7.605 1 97.56 132 TYR A N 1
ATOM 1002 C CA . TYR A 1 132 ? 6.039 -10 -6.281 1 97.56 132 TYR A CA 1
ATOM 1003 C C . TYR A 1 132 ? 5.812 -8.953 -5.199 1 97.56 132 TYR A C 1
ATOM 1005 O O . TYR A 1 132 ? 4.961 -9.133 -4.324 1 97.56 132 TYR A O 1
ATOM 1013 N N . GLU A 1 133 ? 6.586 -7.871 -5.324 1 96.88 133 GLU A N 1
ATOM 1014 C CA . GLU A 1 133 ? 6.582 -6.84 -4.293 1 96.88 133 GLU A CA 1
ATOM 1015 C C . GLU A 1 133 ? 5.195 -6.227 -4.125 1 96.88 133 GLU A C 1
ATOM 1017 O O . GLU A 1 133 ? 4.75 -5.98 -3.004 1 96.88 133 GLU A O 1
ATOM 1022 N N . GLY A 1 134 ? 4.539 -5.953 -5.258 1 96.19 134 GLY A N 1
ATOM 1023 C CA . GLY A 1 134 ? 3.203 -5.379 -5.195 1 96.19 134 GLY A CA 1
ATOM 1024 C C . GLY A 1 134 ? 2.23 -6.215 -4.383 1 96.19 134 GLY A C 1
ATOM 1025 O O . GLY A 1 134 ? 1.525 -5.691 -3.52 1 96.19 134 GLY A O 1
ATOM 1026 N N . LYS A 1 135 ? 2.197 -7.504 -4.578 1 98.5 135 LYS A N 1
ATOM 1027 C CA . LYS A 1 135 ? 1.302 -8.406 -3.857 1 98.5 135 LYS A CA 1
ATOM 1028 C C . LYS A 1 135 ? 1.738 -8.562 -2.402 1 98.5 135 LYS A C 1
ATOM 1030 O O . LYS A 1 135 ? 0.9 -8.688 -1.508 1 98.5 135 LYS A O 1
ATOM 1035 N N . ALA A 1 136 ? 3.01 -8.641 -2.23 1 98.62 136 ALA A N 1
ATOM 1036 C CA . ALA A 1 136 ? 3.545 -8.852 -0.89 1 98.62 136 ALA A CA 1
ATOM 1037 C C . ALA A 1 136 ? 3.244 -7.664 0.018 1 98.62 136 ALA A C 1
ATOM 1039 O O . ALA A 1 136 ? 3.014 -7.832 1.218 1 98.62 136 ALA A O 1
ATOM 1040 N N . ARG A 1 137 ? 3.281 -6.488 -0.544 1 98.5 137 ARG A N 1
ATOM 1041 C CA . ARG A 1 137 ? 2.98 -5.289 0.232 1 98.5 137 ARG A CA 1
ATOM 1042 C C . ARG A 1 137 ? 1.541 -5.312 0.739 1 98.5 137 ARG A C 1
ATOM 1044 O O . ARG A 1 137 ? 1.264 -4.871 1.855 1 98.5 137 ARG A O 1
ATOM 1051 N N . VAL A 1 138 ? 0.628 -5.82 -0.052 1 98.81 138 VAL A N 1
ATOM 1052 C CA . VAL A 1 138 ? -0.758 -5.969 0.377 1 98.81 138 VAL A CA 1
ATOM 1053 C C . VAL A 1 138 ? -0.834 -6.941 1.551 1 98.81 138 VAL A C 1
ATOM 1055 O O . VAL A 1 138 ? -1.521 -6.68 2.541 1 98.81 138 VAL A O 1
ATOM 1058 N N . THR A 1 139 ? -0.09 -8.062 1.45 1 98.88 139 THR A N 1
ATOM 1059 C CA . THR A 1 139 ? -0.064 -9.047 2.527 1 98.88 139 THR A CA 1
ATOM 1060 C C . THR A 1 139 ? 0.42 -8.414 3.828 1 98.88 139 THR A C 1
ATOM 1062 O O . THR A 1 139 ? -0.166 -8.633 4.891 1 98.88 139 THR A O 1
ATOM 1065 N N . GLU A 1 140 ? 1.514 -7.652 3.758 1 98.69 140 GLU A N 1
ATOM 1066 C CA . GLU A 1 140 ? 2.043 -7 4.953 1 98.69 140 GLU A CA 1
ATOM 1067 C C . GLU A 1 140 ? 1.027 -6.031 5.547 1 98.69 140 GLU A C 1
ATOM 1069 O O . GLU A 1 140 ? 0.876 -5.953 6.77 1 98.69 140 GLU A O 1
ATOM 1074 N N . TRP A 1 141 ? 0.365 -5.277 4.695 1 98.81 141 TRP A N 1
ATOM 1075 C CA . TRP A 1 141 ? -0.699 -4.398 5.164 1 98.81 141 TRP A CA 1
ATOM 1076 C C . TRP A 1 141 ? -1.796 -5.191 5.863 1 98.81 141 TRP A C 1
ATOM 1078 O O . TRP A 1 141 ? -2.254 -4.812 6.945 1 98.81 141 TRP A O 1
ATOM 1088 N N . MET A 1 142 ? -2.207 -6.312 5.328 1 98.81 142 MET A N 1
ATOM 1089 C CA . MET A 1 142 ? -3.266 -7.152 5.879 1 98.81 142 MET A CA 1
ATOM 1090 C C . MET A 1 142 ? -2.889 -7.668 7.262 1 98.81 142 MET A C 1
ATOM 1092 O O . MET A 1 142 ? -3.75 -7.816 8.133 1 98.81 142 MET A O 1
ATOM 1096 N N . ARG A 1 143 ? -1.626 -7.91 7.477 1 98.44 143 ARG A N 1
ATOM 1097 C CA . ARG A 1 143 ? -1.151 -8.453 8.742 1 98.44 143 ARG A CA 1
ATOM 1098 C C . ARG A 1 143 ? -1.468 -7.512 9.898 1 98.44 143 ARG A C 1
ATOM 1100 O O . ARG A 1 143 ? -1.539 -7.938 11.055 1 98.44 143 ARG A O 1
ATOM 1107 N N . SER A 1 144 ? -1.718 -6.277 9.562 1 97.75 144 SER A N 1
ATOM 1108 C CA . SER A 1 144 ? -2.031 -5.309 10.609 1 97.75 144 SER A CA 1
ATOM 1109 C C . SER A 1 144 ? -3.537 -5.113 10.75 1 97.75 144 SER A C 1
ATOM 1111 O O . SER A 1 144 ? -3.99 -4.305 11.562 1 97.75 144 SER A O 1
ATOM 1113 N N . GLN A 1 145 ? -4.348 -5.805 9.969 1 98 145 GLN A N 1
ATOM 1114 C CA . GLN A 1 145 ? -5.801 -5.68 10.023 1 98 145 GLN A CA 1
ATOM 1115 C C . GLN A 1 145 ? -6.398 -6.699 10.992 1 98 145 GLN A C 1
ATOM 1117 O O . GLN A 1 145 ? -5.816 -7.762 11.227 1 98 145 GLN A O 1
ATOM 1122 N N . PRO A 1 146 ? -7.547 -6.371 11.617 1 97 146 PRO A N 1
ATOM 1123 C CA . PRO A 1 146 ? -8.219 -7.379 12.438 1 97 146 PRO A CA 1
ATOM 1124 C C . PRO A 1 146 ? -8.719 -8.57 11.617 1 97 146 PRO A C 1
ATOM 1126 O O . PRO A 1 146 ? -8.875 -8.461 10.398 1 97 146 PRO A O 1
ATOM 1129 N N . THR A 1 147 ? -8.898 -9.625 12.273 1 98 147 THR A N 1
ATOM 1130 C CA . THR A 1 147 ? -9.359 -10.828 11.594 1 98 147 THR A CA 1
ATOM 1131 C C . THR A 1 147 ? -10.852 -11.062 11.844 1 98 147 THR A C 1
ATOM 1133 O O . THR A 1 147 ? -11.367 -12.148 11.586 1 98 147 THR A O 1
ATOM 1136 N N . SER A 1 148 ? -11.469 -10.203 12.5 1 97.31 148 SER A N 1
ATOM 1137 C CA . SER A 1 148 ? -12.906 -10.125 12.734 1 97.31 148 SER A CA 1
ATOM 1138 C C . SER A 1 148 ? -13.391 -8.68 12.68 1 97.31 148 SER A C 1
ATOM 1140 O O . SER A 1 148 ? -12.727 -7.773 13.195 1 97.31 148 SER A O 1
ATOM 1142 N N . PRO A 1 149 ? -14.484 -8.266 12.008 1 97.19 149 PRO A N 1
ATOM 1143 C CA . PRO A 1 149 ? -15.539 -9.211 11.617 1 97.19 149 PRO A CA 1
ATOM 1144 C C . PRO A 1 149 ? -15.219 -9.945 10.32 1 97.19 149 PRO A C 1
ATOM 1146 O O . PRO A 1 149 ? -15.789 -11 10.047 1 97.19 149 PRO A O 1
ATOM 1149 N N . MET A 1 150 ? -14.375 -9.484 9.477 1 98.38 150 MET A N 1
ATOM 1150 C CA . MET A 1 150 ? -13.992 -10.203 8.266 1 98.38 150 MET A CA 1
ATOM 1151 C C . MET A 1 150 ? -12.703 -10.992 8.477 1 98.38 150 MET A C 1
ATOM 1153 O O . MET A 1 150 ? -11.656 -10.406 8.734 1 98.38 150 MET A O 1
ATOM 1157 N N . ALA A 1 151 ? -12.828 -12.273 8.398 1 98.81 151 ALA A N 1
ATOM 1158 C CA . ALA A 1 151 ? -11.633 -13.117 8.375 1 98.81 151 ALA A CA 1
ATOM 1159 C C . ALA A 1 151 ? -10.852 -12.93 7.078 1 98.81 151 ALA A C 1
ATOM 1161 O O . ALA A 1 151 ? -11.406 -12.484 6.07 1 98.81 151 ALA A O 1
ATOM 1162 N N . TRP A 1 152 ? -9.562 -13.195 7.137 1 98.88 152 TRP A N 1
ATOM 1163 C CA . TRP A 1 152 ? -8.789 -13.141 5.906 1 98.88 152 TRP A CA 1
ATOM 1164 C C . TRP A 1 152 ? -7.688 -14.195 5.914 1 98.88 152 TRP A C 1
ATOM 1166 O O . TRP A 1 152 ? -7.234 -14.625 6.977 1 98.88 152 TRP A O 1
ATOM 1176 N N . THR A 1 153 ? -7.352 -14.695 4.789 1 98.94 153 THR A N 1
ATOM 1177 C CA . THR A 1 153 ? -6.254 -15.617 4.535 1 98.94 153 THR A CA 1
ATOM 1178 C C . THR A 1 153 ? -5.488 -15.219 3.279 1 98.94 153 THR A C 1
ATOM 1180 O O . THR A 1 153 ? -6.078 -14.719 2.32 1 98.94 153 THR A O 1
ATOM 1183 N N . VAL A 1 154 ? -4.199 -15.375 3.34 1 98.94 154 VAL A N 1
ATOM 1184 C CA . VAL A 1 154 ? -3.355 -15.164 2.17 1 98.94 154 VAL A CA 1
ATOM 1185 C C . VAL A 1 154 ? -2.863 -16.516 1.64 1 98.94 154 VAL A C 1
ATOM 1187 O O . VAL A 1 154 ? -2.479 -17.391 2.418 1 98.94 154 VAL A O 1
ATOM 1190 N N . ILE A 1 155 ? -2.953 -16.688 0.353 1 98.94 155 ILE A N 1
ATOM 1191 C CA . ILE A 1 155 ? -2.26 -17.781 -0.309 1 98.94 155 ILE A CA 1
ATOM 1192 C C . ILE A 1 155 ? -1.134 -17.234 -1.181 1 98.94 155 ILE A C 1
ATOM 1194 O O . ILE A 1 155 ? -1.387 -16.594 -2.205 1 98.94 155 ILE A O 1
ATOM 1198 N N . ASN A 1 156 ? 0.072 -17.453 -0.73 1 98.88 156 ASN A N 1
ATOM 1199 C CA . ASN A 1 156 ? 1.205 -17.094 -1.573 1 98.88 156 ASN A CA 1
ATOM 1200 C C . ASN A 1 156 ? 1.489 -18.156 -2.627 1 98.88 156 ASN A C 1
ATOM 1202 O O . ASN A 1 156 ? 1.825 -19.297 -2.291 1 98.88 156 ASN A O 1
ATOM 1206 N N . SER A 1 157 ? 1.337 -17.703 -3.838 1 98.19 157 SER A N 1
ATOM 1207 C CA . SER A 1 157 ? 1.528 -18.562 -4.996 1 98.19 157 SER A CA 1
ATOM 1208 C C . SER A 1 157 ? 2.965 -18.5 -5.504 1 98.19 157 SER A C 1
ATOM 1210 O O . SER A 1 157 ? 3.887 -18.219 -4.742 1 98.19 157 SER A O 1
ATOM 1212 N N . GLY A 1 158 ? 3.232 -18.922 -6.676 1 97.38 158 GLY A N 1
ATOM 1213 C CA . GLY A 1 158 ? 4.473 -18.953 -7.434 1 97.38 158 GLY A CA 1
ATOM 1214 C C . GLY A 1 158 ? 4.281 -19.422 -8.867 1 97.38 158 GLY A C 1
ATOM 1215 O O . GLY A 1 158 ? 3.168 -19.391 -9.391 1 97.38 158 GLY A O 1
ATOM 1216 N N . PRO A 1 159 ? 5.379 -19.75 -9.516 1 97.69 159 PRO A N 1
ATOM 1217 C CA . PRO A 1 159 ? 5.227 -20.25 -10.883 1 97.69 159 PRO A CA 1
ATOM 1218 C C . PRO A 1 159 ? 4.402 -21.531 -10.953 1 97.69 159 PRO A C 1
ATOM 1220 O O . PRO A 1 159 ? 4.586 -22.422 -10.117 1 97.69 159 PRO A O 1
ATOM 1223 N N . TYR A 1 160 ? 3.527 -21.594 -11.914 1 98.25 160 TYR A N 1
ATOM 1224 C CA . TYR A 1 160 ? 2.732 -22.797 -12.094 1 98.25 160 TYR A CA 1
ATOM 1225 C C . TYR A 1 160 ? 3.527 -23.859 -12.836 1 98.25 160 TYR A C 1
ATOM 1227 O O . TYR A 1 160 ? 4.203 -23.578 -13.828 1 98.25 160 TYR A O 1
ATOM 1235 N N . ILE A 1 161 ? 3.438 -25.047 -12.383 1 98.5 161 ILE A N 1
ATOM 1236 C CA . ILE A 1 161 ? 4.141 -26.125 -13.078 1 98.5 161 ILE A CA 1
ATOM 1237 C C . ILE A 1 161 ? 3.557 -26.297 -14.477 1 98.5 161 ILE A C 1
ATOM 1239 O O . ILE A 1 161 ? 4.258 -26.719 -15.398 1 98.5 161 ILE A O 1
ATOM 1243 N N . GLU A 1 162 ? 2.354 -25.891 -14.656 1 97.81 162 GLU A N 1
ATOM 1244 C CA . GLU A 1 162 ? 1.672 -25.938 -15.945 1 97.81 162 GLU A CA 1
ATOM 1245 C C . GLU A 1 162 ? 2.402 -25.094 -16.984 1 97.81 162 GLU A C 1
ATOM 1247 O O . GLU A 1 162 ? 2.164 -25.234 -18.188 1 97.81 162 GLU A O 1
ATOM 1252 N N . MET A 1 163 ? 3.297 -24.219 -16.562 1 96.12 163 MET A N 1
ATOM 1253 C CA . MET A 1 163 ? 4.113 -23.453 -17.484 1 96.12 163 MET A CA 1
ATOM 1254 C C . MET A 1 163 ? 4.992 -24.375 -18.328 1 96.12 163 MET A C 1
ATOM 1256 O O . MET A 1 163 ? 5.469 -23.984 -19.391 1 96.12 163 MET A O 1
ATOM 1260 N N . LEU A 1 164 ? 5.18 -25.594 -17.906 1 97.12 164 LEU A N 1
ATOM 1261 C CA . LEU A 1 164 ? 5.941 -26.578 -18.656 1 97.12 164 LEU A CA 1
ATOM 1262 C C . LEU A 1 164 ? 5.234 -26.922 -19.953 1 97.12 164 LEU A C 1
ATOM 1264 O O . LEU A 1 164 ? 5.844 -27.5 -20.859 1 97.12 164 LEU A O 1
ATOM 1268 N N . TRP A 1 165 ? 3.955 -26.562 -20.062 1 96 165 TRP A N 1
ATOM 1269 C CA . TRP A 1 165 ? 3.209 -26.766 -21.297 1 96 165 TRP A CA 1
ATOM 1270 C C . TRP A 1 165 ? 3.463 -25.641 -22.281 1 96 165 TRP A C 1
ATOM 1272 O O . TRP A 1 165 ? 3.115 -25.75 -23.469 1 96 165 TRP A O 1
ATOM 1282 N N . GLU A 1 166 ? 4.031 -24.531 -21.844 1 92.81 166 GLU A N 1
ATOM 1283 C CA . GLU A 1 166 ? 4.09 -23.344 -22.688 1 92.81 166 GLU A CA 1
ATOM 1284 C C . GLU A 1 166 ? 5.422 -22.609 -22.531 1 92.81 166 GLU A C 1
ATOM 1286 O O . GLU A 1 166 ? 6.395 -22.938 -23.234 1 92.81 166 GLU A O 1
ATOM 1291 N N . LEU A 1 167 ? 5.551 -21.703 -21.609 1 88.44 167 LEU A N 1
ATOM 1292 C CA . LEU A 1 167 ? 6.703 -20.828 -21.453 1 88.44 167 LEU A CA 1
ATOM 1293 C C . LEU A 1 167 ? 7.965 -21.625 -21.156 1 88.44 167 LEU A C 1
ATOM 1295 O O . LEU A 1 167 ? 9.055 -21.266 -21.594 1 88.44 167 LEU A O 1
ATOM 1299 N N . LEU A 1 168 ? 7.797 -22.734 -20.453 1 94.31 168 LEU A N 1
ATOM 1300 C CA . LEU A 1 168 ? 8.945 -23.531 -20.016 1 94.31 168 LEU A CA 1
ATOM 1301 C C . LEU A 1 168 ? 8.992 -24.859 -20.75 1 94.31 168 LEU A C 1
ATOM 1303 O O . LEU A 1 168 ? 9.586 -25.828 -20.266 1 94.31 168 LEU A O 1
ATOM 1307 N N . LEU A 1 169 ? 8.391 -24.922 -21.859 1 95.5 169 LEU A N 1
ATOM 1308 C CA . LEU A 1 169 ? 8.344 -26.125 -22.672 1 95.5 169 LEU A CA 1
ATOM 1309 C C . LEU A 1 169 ? 9.75 -26.578 -23.078 1 95.5 169 LEU A C 1
ATOM 1311 O O . LEU A 1 169 ? 10.523 -25.781 -23.609 1 95.5 169 LEU A O 1
ATOM 1315 N N . PRO A 1 170 ? 10.109 -27.844 -22.734 1 97 170 PRO A N 1
ATOM 1316 C CA . PRO A 1 170 ? 11.406 -28.312 -23.219 1 97 170 PRO A CA 1
ATOM 1317 C C . PRO A 1 170 ? 11.461 -28.438 -24.734 1 97 170 PRO A C 1
ATOM 1319 O O . PRO A 1 170 ? 10.422 -28.609 -25.391 1 97 170 PRO A O 1
ATOM 1322 N N . GLU A 1 171 ? 12.625 -28.344 -25.266 1 95.44 171 GLU A N 1
ATOM 1323 C CA . GLU A 1 171 ? 12.836 -28.422 -26.703 1 95.44 171 GLU A CA 1
ATOM 1324 C C . GLU A 1 171 ? 13.344 -29.797 -27.125 1 95.44 171 GLU A C 1
ATOM 1326 O O . GLU A 1 171 ? 14.273 -30.328 -26.516 1 95.44 171 GLU A O 1
ATOM 1331 N N . ARG A 1 172 ? 12.734 -30.312 -28.109 1 95.12 172 ARG A N 1
ATOM 1332 C CA . ARG A 1 172 ? 13.172 -31.609 -28.641 1 95.12 172 ARG A CA 1
ATOM 1333 C C . ARG A 1 172 ? 14.281 -31.422 -29.672 1 95.12 172 ARG A C 1
ATOM 1335 O O . ARG A 1 172 ? 14.078 -30.734 -30.688 1 95.12 172 ARG A O 1
ATOM 1342 N N . GLY A 1 173 ? 15.391 -32.031 -29.359 1 93.06 173 GLY A N 1
ATOM 1343 C CA . GLY A 1 173 ? 16.484 -31.984 -30.312 1 93.06 173 GLY A CA 1
ATOM 1344 C C . GLY A 1 173 ? 16.344 -33 -31.422 1 93.06 173 GLY A C 1
ATOM 1345 O O . GLY A 1 173 ? 15.445 -33.844 -31.406 1 93.06 173 GLY A O 1
ATOM 1346 N N . SER A 1 174 ? 17.297 -32.906 -32.438 1 92.31 174 SER A N 1
ATOM 1347 C CA . SER A 1 174 ? 17.328 -33.812 -33.562 1 92.31 174 SER A CA 1
ATOM 1348 C C . SER A 1 174 ? 17.625 -35.25 -33.125 1 92.31 174 SER A C 1
ATOM 1350 O O . SER A 1 174 ? 17.25 -36.188 -33.812 1 92.31 174 SER A O 1
ATOM 1352 N N . ASP A 1 175 ? 18.234 -35.438 -32.031 1 93.12 175 ASP A N 1
ATOM 1353 C CA . ASP A 1 175 ? 18.562 -36.75 -31.484 1 93.12 175 ASP A CA 1
ATOM 1354 C C . ASP A 1 175 ? 17.422 -37.25 -30.609 1 93.12 175 ASP A C 1
ATOM 1356 O O . ASP A 1 175 ? 17.594 -38.25 -29.922 1 93.12 175 ASP A O 1
ATOM 1360 N N . ASP A 1 176 ? 16.312 -36.562 -30.562 1 92.75 176 ASP A N 1
ATOM 1361 C CA . ASP A 1 176 ? 15.102 -36.938 -29.828 1 92.75 176 ASP A CA 1
ATOM 1362 C C . ASP A 1 176 ? 15.312 -36.781 -28.312 1 92.75 176 ASP A C 1
ATOM 1364 O O . ASP A 1 176 ? 14.609 -37.375 -27.516 1 92.75 176 ASP A O 1
ATOM 1368 N N . VAL A 1 177 ? 16.391 -36.031 -28 1 97 177 VAL A N 1
ATOM 1369 C CA . VAL A 1 177 ? 16.609 -35.688 -26.609 1 97 177 VAL A CA 1
ATOM 1370 C C . VAL A 1 177 ? 15.906 -34.375 -26.281 1 97 177 VAL A C 1
ATOM 1372 O O . VAL A 1 177 ? 16.031 -33.406 -27.016 1 97 177 VAL A O 1
ATOM 1375 N N . TYR A 1 178 ? 15.086 -34.406 -25.219 1 98 178 TYR A N 1
ATOM 1376 C CA . TYR A 1 178 ? 14.383 -33.219 -24.781 1 98 178 TYR A CA 1
ATOM 1377 C C . TYR A 1 178 ? 15.266 -32.375 -23.875 1 98 178 TYR A C 1
ATOM 1379 O O . TYR A 1 178 ? 15.836 -32.875 -22.906 1 98 178 TYR A O 1
ATOM 1387 N N . SER A 1 179 ? 15.422 -31.062 -24.188 1 98.06 179 SER A N 1
ATOM 1388 C CA . SER A 1 179 ? 16.266 -30.156 -23.422 1 98.06 179 SER A CA 1
ATOM 1389 C C . SER A 1 179 ? 15.422 -29.188 -22.594 1 98.06 179 SER A C 1
ATOM 1391 O O . SER A 1 179 ? 14.68 -28.375 -23.156 1 98.06 179 SER A O 1
ATOM 1393 N N . PHE A 1 180 ? 15.484 -29.359 -21.281 1 97.94 180 PHE A N 1
ATOM 1394 C CA . PHE A 1 180 ? 14.977 -28.312 -20.391 1 97.94 180 PHE A CA 1
ATOM 1395 C C . PHE A 1 180 ? 15.969 -27.172 -20.281 1 97.94 180 PHE A C 1
ATOM 1397 O O . PHE A 1 180 ? 16.953 -27.25 -19.547 1 97.94 180 PHE A O 1
ATOM 1404 N N . LYS A 1 181 ? 15.68 -26.047 -21 1 96.38 181 LYS A N 1
ATOM 1405 C CA . LYS A 1 181 ? 16.578 -24.891 -21.031 1 96.38 181 LYS A CA 1
ATOM 1406 C C . LYS A 1 181 ? 16.078 -23.781 -20.094 1 96.38 181 LYS A C 1
ATOM 1408 O O . LYS A 1 181 ? 15.234 -22.969 -20.469 1 96.38 181 LYS A O 1
ATOM 1413 N N . LEU A 1 182 ? 16.578 -23.719 -18.906 1 96.38 182 LEU A N 1
ATOM 1414 C CA . LEU A 1 182 ? 16.203 -22.75 -17.891 1 96.38 182 LEU A CA 1
ATOM 1415 C C . LEU A 1 182 ? 17.438 -22.141 -17.234 1 96.38 182 LEU A C 1
ATOM 1417 O O . LEU A 1 182 ? 18.422 -22.828 -17 1 96.38 182 LEU A O 1
ATOM 1421 N N . PRO A 1 183 ? 17.422 -20.844 -16.953 1 97.19 183 PRO A N 1
ATOM 1422 C CA . PRO A 1 183 ? 18.562 -20.203 -16.297 1 97.19 183 PRO A CA 1
ATOM 1423 C C . PRO A 1 183 ? 18.531 -20.375 -14.773 1 97.19 183 PRO A C 1
ATOM 1425 O O . PRO A 1 183 ? 18.5 -19.391 -14.039 1 97.19 183 PRO A O 1
ATOM 1428 N N . LEU A 1 184 ? 18.703 -21.578 -14.305 1 97.31 184 LEU A N 1
ATOM 1429 C CA . LEU A 1 184 ? 18.5 -21.891 -12.891 1 97.31 184 LEU A CA 1
ATOM 1430 C C . LEU A 1 184 ? 19.812 -22.234 -12.211 1 97.31 184 LEU A C 1
ATOM 1432 O O . LEU A 1 184 ? 19.922 -22.172 -10.977 1 97.31 184 LEU A O 1
ATOM 1436 N N . GLY A 1 185 ? 20.875 -22.562 -12.969 1 97.19 185 GLY A N 1
ATOM 1437 C CA . GLY A 1 185 ? 22.062 -23.094 -12.328 1 97.19 185 GLY A CA 1
ATOM 1438 C C . GLY A 1 185 ? 21.766 -24.234 -11.383 1 97.19 185 GLY A C 1
ATOM 1439 O O . GLY A 1 185 ? 21.125 -25.219 -11.758 1 97.19 185 GLY A O 1
ATOM 1440 N N . GLN A 1 186 ? 22.109 -24.062 -10.188 1 96.31 186 GLN A N 1
ATOM 1441 C CA . GLN A 1 186 ? 21.875 -25.078 -9.164 1 96.31 186 GLN A CA 1
ATOM 1442 C C . GLN A 1 186 ? 20.625 -24.75 -8.352 1 96.31 186 GLN A C 1
ATOM 1444 O O . GLN A 1 186 ? 20.375 -25.359 -7.309 1 96.31 186 GLN A O 1
ATOM 1449 N N . GLY A 1 187 ? 19.891 -23.766 -8.812 1 98 187 GLY A N 1
ATOM 1450 C CA . GLY A 1 187 ? 18.703 -23.344 -8.102 1 98 187 GLY A CA 1
ATOM 1451 C C . GLY A 1 187 ? 17.516 -24.25 -8.336 1 98 187 GLY A C 1
ATOM 1452 O O . GLY A 1 187 ? 17.672 -25.375 -8.812 1 98 187 GLY A O 1
ATOM 1453 N N . ALA A 1 188 ? 16.312 -23.828 -7.875 1 98.44 188 ALA A N 1
ATOM 1454 C CA . ALA A 1 188 ? 15.07 -24.594 -7.996 1 98.44 188 ALA A CA 1
ATOM 1455 C C . ALA A 1 188 ? 13.852 -23.688 -7.945 1 98.44 188 ALA A C 1
ATOM 1457 O O . ALA A 1 188 ? 13.906 -22.594 -7.367 1 98.44 188 ALA A O 1
ATOM 1458 N N . ILE A 1 189 ? 12.844 -24.094 -8.555 1 98.44 189 ILE A N 1
ATOM 1459 C CA . ILE A 1 189 ? 11.578 -23.359 -8.57 1 98.44 189 ILE A CA 1
ATOM 1460 C C . ILE A 1 189 ? 10.562 -24.078 -7.688 1 98.44 189 ILE A C 1
ATOM 1462 O O . ILE A 1 189 ? 10.312 -25.281 -7.871 1 98.44 189 ILE A O 1
ATOM 1466 N N . PRO A 1 190 ? 10.016 -23.438 -6.652 1 98.5 190 PRO A N 1
ATOM 1467 C CA . PRO A 1 190 ? 8.867 -24 -5.945 1 98.5 190 PRO A CA 1
ATOM 1468 C C . PRO A 1 190 ? 7.574 -23.906 -6.746 1 98.5 190 PRO A C 1
ATOM 1470 O O . PRO A 1 190 ? 6.715 -23.062 -6.438 1 98.5 190 PRO A O 1
ATOM 1473 N N . PHE A 1 191 ?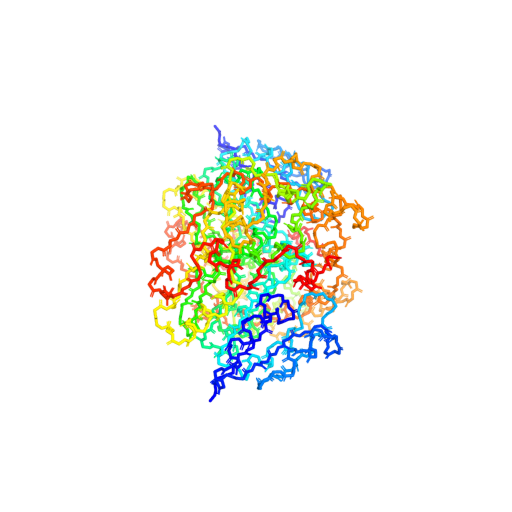 7.355 -24.812 -7.688 1 98.69 191 PHE A N 1
ATOM 1474 C CA . PHE A 1 191 ? 6.203 -24.781 -8.578 1 98.69 191 PHE A CA 1
ATOM 1475 C C . PHE A 1 191 ? 4.906 -24.969 -7.801 1 98.69 191 PHE A C 1
ATOM 1477 O O . PHE A 1 191 ? 4.887 -25.672 -6.781 1 98.69 191 PHE A O 1
ATOM 1484 N N . VAL A 1 192 ? 3.922 -24.391 -8.305 1 98.69 192 VAL A N 1
ATOM 1485 C CA . VAL A 1 192 ? 2.566 -24.547 -7.793 1 98.69 192 VAL A CA 1
ATOM 1486 C C . VAL A 1 192 ? 1.733 -25.359 -8.781 1 98.69 192 VAL A C 1
ATOM 1488 O O . VAL A 1 192 ? 1.849 -25.188 -9.992 1 98.69 192 VAL A O 1
ATOM 1491 N N . HIS A 1 193 ? 0.985 -26.281 -8.273 1 98.81 193 HIS A N 1
ATOM 1492 C CA . HIS A 1 193 ? 0.022 -27.047 -9.07 1 98.81 193 HIS A CA 1
ATOM 1493 C C . HIS A 1 193 ? -1.36 -26.406 -9.016 1 98.81 193 HIS A C 1
ATOM 1495 O O . HIS A 1 193 ? -1.953 -26.281 -7.938 1 98.81 193 HIS A O 1
ATOM 1501 N N . LEU A 1 194 ? -1.936 -26.016 -10.148 1 98.5 194 LEU A N 1
ATOM 1502 C CA . LEU A 1 194 ? -3.145 -25.203 -10.227 1 98.5 194 LEU A CA 1
ATOM 1503 C C . LEU A 1 194 ? -4.328 -25.922 -9.594 1 98.5 194 LEU A C 1
ATOM 1505 O O . LEU A 1 194 ? -5.141 -25.312 -8.898 1 98.5 194 LEU A O 1
ATOM 1509 N N . GLU A 1 195 ? -4.469 -27.219 -9.844 1 98.25 195 GLU A N 1
ATOM 1510 C CA . GLU A 1 195 ? -5.566 -27.969 -9.242 1 98.25 195 GLU A CA 1
ATOM 1511 C C . GLU A 1 195 ? -5.477 -27.938 -7.715 1 98.25 195 GLU A C 1
ATOM 1513 O O . GLU A 1 195 ? -6.484 -27.75 -7.031 1 98.25 195 GLU A O 1
ATOM 1518 N N . ASP A 1 196 ? -4.277 -28.141 -7.219 1 98.81 196 ASP A N 1
ATOM 1519 C CA . ASP A 1 196 ? -4.094 -28.094 -5.77 1 98.81 196 ASP A CA 1
ATOM 1520 C C . ASP A 1 196 ? -4.359 -26.688 -5.242 1 98.81 196 ASP A C 1
ATOM 1522 O O . ASP A 1 196 ? -4.855 -26.516 -4.125 1 98.81 196 ASP A O 1
ATOM 1526 N N . PHE A 1 197 ? -3.996 -25.625 -5.996 1 98.81 197 PHE A N 1
ATOM 1527 C CA . PHE A 1 197 ? -4.336 -24.266 -5.609 1 98.81 197 PHE A CA 1
ATOM 1528 C C . PHE A 1 197 ? -5.828 -24.141 -5.324 1 98.81 197 PHE A C 1
ATOM 1530 O O . PHE A 1 197 ? -6.223 -23.578 -4.305 1 98.81 197 PHE A O 1
ATOM 1537 N N . GLY A 1 198 ? -6.66 -24.672 -6.246 1 98.69 198 GLY A N 1
ATOM 1538 C CA . GLY A 1 198 ? -8.102 -24.656 -6.031 1 98.69 198 GLY A CA 1
ATOM 1539 C C . GLY A 1 198 ? -8.523 -25.391 -4.77 1 98.69 198 GLY A C 1
ATOM 1540 O O . GLY A 1 198 ? -9.406 -24.938 -4.051 1 98.69 198 GLY A O 1
ATOM 1541 N N . ARG A 1 199 ? -7.859 -26.469 -4.504 1 98.75 199 ARG A N 1
ATOM 1542 C CA . ARG A 1 199 ? -8.188 -27.266 -3.326 1 98.75 199 ARG A CA 1
ATOM 1543 C C . ARG A 1 199 ? -7.785 -26.547 -2.047 1 98.75 199 ARG A C 1
ATOM 1545 O O . ARG A 1 199 ? -8.469 -26.656 -1.025 1 98.75 199 ARG A O 1
ATOM 1552 N N . TYR A 1 200 ? -6.641 -25.797 -2.053 1 98.88 200 TYR A N 1
ATOM 1553 C CA . TYR A 1 200 ? -6.27 -24.984 -0.905 1 98.88 200 TYR A CA 1
ATOM 1554 C C . TYR A 1 200 ? -7.309 -23.906 -0.646 1 98.88 200 TYR A C 1
ATOM 1556 O O . TYR A 1 200 ? -7.668 -23.641 0.504 1 98.88 200 TYR A O 1
ATOM 1564 N N . ALA A 1 201 ? -7.812 -23.25 -1.694 1 98.81 201 ALA A N 1
ATOM 1565 C CA . ALA A 1 201 ? -8.852 -22.234 -1.542 1 98.81 201 ALA A CA 1
ATOM 1566 C C . ALA A 1 201 ? -10.117 -22.828 -0.93 1 98.81 201 ALA A C 1
ATOM 1568 O O . ALA A 1 201 ? -10.703 -22.25 -0.016 1 98.81 201 ALA A O 1
ATOM 1569 N N . ALA A 1 202 ? -10.492 -24 -1.44 1 98.56 202 ALA A N 1
ATOM 1570 C CA . ALA A 1 202 ? -11.664 -24.688 -0.901 1 98.56 202 ALA A CA 1
ATOM 1571 C C . ALA A 1 202 ? -11.469 -25.031 0.571 1 98.56 202 ALA A C 1
ATOM 1573 O O . ALA A 1 202 ? -12.383 -24.891 1.38 1 98.56 202 ALA A O 1
ATOM 1574 N N . TRP A 1 203 ? -10.289 -25.531 0.905 1 98.75 203 TRP A N 1
ATOM 1575 C CA . TRP A 1 203 ? -9.977 -25.859 2.289 1 98.75 203 TRP A CA 1
ATOM 1576 C C . TRP A 1 203 ? -10.117 -24.641 3.195 1 98.75 203 TRP A C 1
ATOM 1578 O O . TRP A 1 203 ? -10.68 -24.734 4.289 1 98.75 203 TRP A O 1
ATOM 1588 N N . ILE A 1 204 ? -9.641 -23.516 2.787 1 98.81 204 ILE A N 1
ATOM 1589 C CA . ILE A 1 204 ? -9.695 -22.281 3.58 1 98.81 204 ILE A CA 1
ATOM 1590 C C . ILE A 1 204 ? -11.148 -21.922 3.867 1 98.81 204 ILE A C 1
ATOM 1592 O O . ILE A 1 204 ? -11.5 -21.609 5.008 1 98.81 204 ILE A O 1
ATOM 1596 N N . TYR A 1 205 ? -12.031 -21.969 2.859 1 98.31 205 TYR A N 1
ATOM 1597 C CA . TYR A 1 205 ? -13.422 -21.562 3.025 1 98.31 205 TYR A CA 1
ATOM 1598 C C . TYR A 1 205 ? -14.18 -22.547 3.906 1 98.31 205 TYR A C 1
ATOM 1600 O O . TYR A 1 205 ? -15.211 -22.219 4.488 1 98.31 205 TYR A O 1
ATOM 1608 N N . THR A 1 206 ? -13.609 -23.797 4.055 1 97.81 206 THR A N 1
ATOM 1609 C CA . THR A 1 206 ? -14.305 -24.797 4.867 1 97.81 206 THR A CA 1
ATOM 1610 C C . THR A 1 206 ? -13.664 -24.906 6.25 1 97.81 206 THR A C 1
ATOM 1612 O O . THR A 1 206 ? -14.211 -25.547 7.145 1 97.81 206 THR A O 1
ATOM 1615 N N . HIS A 1 207 ? -12.508 -24.344 6.457 1 98.31 207 HIS A N 1
ATOM 1616 C CA . HIS A 1 207 ? -11.805 -24.328 7.73 1 98.31 207 HIS A CA 1
ATOM 1617 C C . HIS A 1 207 ? -11.5 -22.906 8.18 1 98.31 207 HIS A C 1
ATOM 1619 O O . HIS A 1 207 ? -10.359 -22.578 8.5 1 98.31 207 HIS A O 1
ATOM 1625 N N . GLU A 1 208 ? -12.508 -22.109 8.234 1 96.31 208 GLU A N 1
ATOM 1626 C CA . GLU A 1 208 ? -12.383 -20.672 8.43 1 96.31 208 GLU A CA 1
ATOM 1627 C C . GLU A 1 208 ? -11.633 -20.344 9.719 1 96.31 208 GLU A C 1
ATOM 1629 O O . GLU A 1 208 ? -10.742 -19.5 9.727 1 96.31 208 GLU A O 1
ATOM 1634 N N . ASP A 1 209 ? -11.922 -21.031 10.812 1 97.69 209 ASP A N 1
ATOM 1635 C CA . ASP A 1 209 ? -11.305 -20.75 12.102 1 97.69 209 ASP A CA 1
ATOM 1636 C C . ASP A 1 209 ? -9.805 -21 12.062 1 97.69 209 ASP A C 1
ATOM 1638 O O . ASP A 1 209 ? -9.016 -20.172 12.531 1 97.69 209 ASP A O 1
ATOM 1642 N N . GLU A 1 210 ? -9.422 -22.078 11.453 1 98.31 210 GLU A N 1
ATOM 1643 C CA . GLU A 1 210 ? -8.008 -22.438 11.367 1 98.31 210 GLU A CA 1
ATOM 1644 C C . GLU A 1 210 ? -7.27 -21.547 10.367 1 98.31 210 GLU A C 1
ATOM 1646 O O . GLU A 1 210 ? -6.102 -21.203 10.57 1 98.31 210 GLU A O 1
ATOM 1651 N N . ALA A 1 211 ? -7.957 -21.141 9.344 1 98.62 211 ALA A N 1
ATOM 1652 C CA . ALA A 1 211 ? -7.312 -20.438 8.242 1 98.62 211 ALA A CA 1
ATOM 1653 C C . ALA A 1 211 ? -7.238 -18.938 8.516 1 98.62 211 ALA A C 1
ATOM 1655 O O . ALA A 1 211 ? -6.488 -18.219 7.852 1 98.62 211 ALA A O 1
ATOM 1656 N N . ASN A 1 212 ? -8.062 -18.5 9.461 1 98.75 212 ASN A N 1
ATOM 1657 C CA . ASN A 1 212 ? -8.164 -17.062 9.727 1 98.75 212 ASN A CA 1
ATOM 1658 C C . ASN A 1 212 ? -6.82 -16.484 10.164 1 98.75 212 ASN A C 1
ATOM 1660 O O . ASN A 1 212 ? -6.211 -16.953 11.117 1 98.75 212 ASN A O 1
ATOM 1664 N N . GLY A 1 213 ? -6.305 -15.5 9.445 1 98.56 213 GLY A N 1
ATOM 1665 C CA . GLY A 1 213 ? -5.055 -14.828 9.75 1 98.56 213 GLY A CA 1
ATOM 1666 C C . GLY A 1 213 ? -3.836 -15.547 9.203 1 98.56 213 GLY A C 1
ATOM 1667 O O . GLY A 1 213 ? -2.707 -15.078 9.367 1 98.56 213 GLY A O 1
ATOM 1668 N N . MET A 1 214 ? -4.09 -16.594 8.422 1 98.44 214 MET A N 1
ATOM 1669 C CA . MET A 1 214 ? -3.006 -17.438 7.926 1 98.44 214 MET A CA 1
ATOM 1670 C C . MET A 1 214 ? -2.414 -16.875 6.641 1 98.44 214 MET A C 1
ATOM 1672 O O . MET A 1 214 ? -3.139 -16.312 5.812 1 98.44 214 MET A O 1
ATOM 1676 N N . VAL A 1 215 ? -1.147 -16.953 6.535 1 98.69 215 VAL A N 1
ATOM 1677 C CA . VAL A 1 215 ? -0.442 -16.797 5.266 1 98.69 215 VAL A CA 1
ATOM 1678 C C . VAL A 1 215 ? 0.077 -18.156 4.801 1 98.69 215 VAL A C 1
ATOM 1680 O O . VAL A 1 215 ? 1.055 -18.672 5.348 1 98.69 215 VAL A O 1
ATOM 1683 N N . LEU A 1 216 ? -0.544 -18.734 3.828 1 98.88 216 LEU A N 1
ATOM 1684 C CA . LEU A 1 216 ? -0.245 -20.062 3.338 1 98.88 216 LEU A CA 1
ATOM 1685 C C . LEU A 1 216 ? 0.636 -20.016 2.094 1 98.88 216 LEU A C 1
ATOM 1687 O O . LEU A 1 216 ? 0.177 -19.609 1.022 1 98.88 216 LEU A O 1
ATOM 1691 N N . ASP A 1 217 ? 1.891 -20.406 2.223 1 98.81 217 ASP A N 1
ATOM 1692 C CA . ASP A 1 217 ? 2.826 -20.484 1.104 1 98.81 217 ASP A CA 1
ATOM 1693 C C . ASP A 1 217 ? 2.766 -21.844 0.425 1 98.81 217 ASP A C 1
ATOM 1695 O O . ASP A 1 217 ? 3.23 -22.844 0.981 1 98.81 217 ASP A O 1
ATOM 1699 N N . ILE A 1 218 ? 2.295 -21.844 -0.79 1 98.94 218 ILE A N 1
ATOM 1700 C CA . ILE A 1 218 ? 2.008 -23.156 -1.354 1 98.94 218 ILE A CA 1
ATOM 1701 C C . ILE A 1 218 ? 3.037 -23.5 -2.434 1 98.94 218 ILE A C 1
ATOM 1703 O O . ILE A 1 218 ? 3.629 -22.594 -3.035 1 98.94 218 ILE A O 1
ATOM 1707 N N . ALA A 1 219 ? 3.285 -24.734 -2.658 1 98.81 219 ALA A N 1
ATOM 1708 C CA . ALA A 1 219 ? 4.133 -25.281 -3.717 1 98.81 219 ALA A CA 1
ATOM 1709 C C . ALA A 1 219 ? 4.047 -26.797 -3.756 1 98.81 219 ALA A C 1
ATOM 1711 O O . ALA A 1 219 ? 3.568 -27.422 -2.807 1 98.81 219 ALA A O 1
ATOM 1712 N N . ILE A 1 220 ? 4.441 -27.344 -4.875 1 98.69 220 ILE A N 1
ATOM 1713 C CA . ILE A 1 220 ? 4.641 -28.781 -5.027 1 98.69 220 ILE A CA 1
ATOM 1714 C C . ILE A 1 220 ? 5.898 -29.219 -4.281 1 98.69 220 ILE A C 1
ATOM 1716 O O . ILE A 1 220 ? 5.836 -30.031 -3.357 1 98.69 220 ILE A O 1
ATOM 1720 N N . ALA A 1 221 ? 6.996 -28.703 -4.641 1 98.38 221 ALA A N 1
ATOM 1721 C CA . ALA A 1 221 ? 8.375 -28.906 -4.203 1 98.38 221 ALA A CA 1
ATOM 1722 C C . ALA A 1 221 ? 9.312 -27.906 -4.855 1 98.38 221 ALA A C 1
ATOM 1724 O O . ALA A 1 221 ? 8.922 -27.188 -5.777 1 98.38 221 ALA A O 1
ATOM 1725 N N . HIS A 1 222 ? 10.492 -27.766 -4.23 1 98.56 222 HIS A N 1
ATOM 1726 C CA . HIS A 1 222 ? 11.555 -27.047 -4.941 1 98.56 222 HIS A CA 1
ATOM 1727 C C . HIS A 1 222 ? 12.172 -27.922 -6.031 1 98.56 222 HIS A C 1
ATOM 1729 O O . HIS A 1 222 ? 12.969 -28.828 -5.738 1 98.56 222 HIS A O 1
ATOM 1735 N N . ILE A 1 223 ? 11.883 -27.594 -7.312 1 98.56 223 ILE A N 1
ATOM 1736 C CA . ILE A 1 223 ? 12.211 -28.469 -8.43 1 98.56 223 ILE A CA 1
ATOM 1737 C C . ILE A 1 223 ? 13.367 -27.891 -9.227 1 98.56 223 ILE A C 1
ATOM 1739 O O . ILE A 1 223 ? 13.25 -26.797 -9.797 1 98.56 223 ILE A O 1
ATOM 1743 N N . SER A 1 224 ? 14.461 -28.594 -9.305 1 98.25 224 SER A N 1
ATOM 1744 C CA . SER A 1 224 ? 15.641 -28.172 -10.047 1 98.25 224 SER A CA 1
ATOM 1745 C C . SER A 1 224 ? 15.594 -28.656 -11.492 1 98.25 224 SER A C 1
ATOM 1747 O O . SER A 1 224 ? 14.695 -29.422 -11.867 1 98.25 224 SER A O 1
ATOM 1749 N N . GLY A 1 225 ? 16.594 -28.141 -12.281 1 98.06 225 GLY A N 1
ATOM 1750 C CA . GLY A 1 225 ? 16.719 -28.641 -13.641 1 98.06 225 GLY A CA 1
ATOM 1751 C C . GLY A 1 225 ? 16.922 -30.156 -13.703 1 98.06 225 GLY A C 1
ATOM 1752 O O . GLY A 1 225 ? 16.281 -30.828 -14.508 1 98.06 225 GLY A O 1
ATOM 1753 N N . SER A 1 226 ? 17.719 -30.672 -12.828 1 97.62 226 SER A N 1
ATOM 1754 C CA . SER A 1 226 ? 18 -32.094 -12.789 1 97.62 226 SER A CA 1
ATOM 1755 C C . SER A 1 226 ? 16.75 -32.906 -12.398 1 97.62 226 SER A C 1
ATOM 1757 O O . SER A 1 226 ? 16.531 -34 -12.906 1 97.62 226 SER A O 1
ATOM 1759 N N . GLU A 1 227 ? 15.984 -32.344 -11.523 1 98.12 227 GLU A N 1
ATOM 1760 C CA . GLU A 1 227 ? 14.75 -33 -11.109 1 98.12 227 GLU A CA 1
ATOM 1761 C C . GLU A 1 227 ? 13.734 -33.031 -12.242 1 98.12 227 GLU A C 1
ATOM 1763 O O . GLU A 1 227 ? 12.992 -34.031 -12.391 1 98.12 227 GLU A O 1
ATOM 1768 N N . LEU A 1 228 ? 13.695 -31.984 -13.008 1 98.62 228 LEU A N 1
ATOM 1769 C CA . LEU A 1 228 ? 12.805 -31.969 -14.164 1 98.62 228 LEU A CA 1
ATOM 1770 C C . LEU A 1 228 ? 13.18 -33.062 -15.141 1 98.62 228 LEU A C 1
ATOM 1772 O O . LEU A 1 228 ? 12.305 -33.781 -15.664 1 98.62 228 LEU A O 1
ATOM 1776 N N . VAL A 1 229 ? 14.484 -33.219 -15.352 1 98.5 229 VAL A N 1
ATOM 1777 C CA . VAL A 1 229 ? 14.984 -34.219 -16.281 1 98.5 229 VAL A CA 1
ATOM 1778 C C . VAL A 1 229 ? 14.625 -35.625 -15.773 1 98.5 229 VAL A C 1
ATOM 1780 O O . VAL A 1 229 ? 14.086 -36.438 -16.516 1 98.5 229 VAL A O 1
ATOM 1783 N N . ARG A 1 230 ? 14.906 -35.875 -14.531 1 98.5 230 ARG A N 1
ATOM 1784 C CA . ARG A 1 230 ? 14.609 -37.156 -13.938 1 98.5 230 ARG A CA 1
ATOM 1785 C C . ARG A 1 230 ? 13.109 -37.469 -13.992 1 98.5 230 ARG A C 1
ATOM 1787 O O . ARG A 1 230 ? 12.703 -38.594 -14.32 1 98.5 230 ARG A O 1
ATOM 1794 N N . ALA A 1 231 ? 12.32 -36.5 -13.625 1 98.75 231 ALA A N 1
ATOM 1795 C CA . ALA A 1 231 ? 10.867 -36.625 -13.625 1 98.75 231 ALA A CA 1
ATOM 1796 C C . ALA A 1 231 ? 10.344 -36.938 -15.031 1 98.75 231 ALA A C 1
ATOM 1798 O O . ALA A 1 231 ? 9.492 -37.812 -15.203 1 98.75 231 ALA A O 1
ATOM 1799 N N . PHE A 1 232 ? 10.867 -36.219 -15.984 1 98.69 232 PHE A N 1
ATOM 1800 C CA . PHE A 1 232 ? 10.422 -36.375 -17.359 1 98.69 232 PHE A CA 1
ATOM 1801 C C . PHE A 1 232 ? 10.742 -37.75 -17.891 1 98.69 232 PHE A C 1
ATOM 1803 O O . PHE A 1 232 ? 9.891 -38.406 -18.484 1 98.69 232 PHE A O 1
ATOM 1810 N N . THR A 1 233 ? 11.945 -38.156 -17.625 1 98.31 233 THR A N 1
ATOM 1811 C CA . THR A 1 233 ? 12.367 -39.469 -18.078 1 98.31 233 THR A CA 1
ATOM 1812 C C . THR A 1 233 ? 11.547 -40.562 -17.375 1 98.31 233 THR A C 1
ATOM 1814 O O . THR A 1 233 ? 11.141 -41.531 -18.016 1 98.31 233 THR A O 1
ATOM 1817 N N . ALA A 1 234 ? 11.32 -40.438 -16.141 1 98.38 234 ALA A N 1
ATOM 1818 C CA . ALA A 1 234 ? 10.547 -41.406 -15.391 1 98.38 234 ALA A CA 1
ATOM 1819 C C . ALA A 1 234 ? 9.109 -41.469 -15.898 1 98.38 234 ALA A C 1
ATOM 1821 O O . ALA A 1 234 ? 8.516 -42.562 -15.953 1 98.38 234 ALA A O 1
ATOM 1822 N N . ALA A 1 235 ? 8.539 -40.344 -16.266 1 98 235 ALA A N 1
ATOM 1823 C CA . ALA A 1 235 ? 7.125 -40.281 -16.625 1 98 235 ALA A CA 1
ATOM 1824 C C . ALA A 1 235 ? 6.906 -40.688 -18.078 1 98 235 ALA A C 1
ATOM 1826 O O . ALA A 1 235 ? 5.848 -41.219 -18.422 1 98 235 ALA A O 1
ATOM 1827 N N . THR A 1 236 ? 7.941 -40.531 -18.938 1 97.06 236 THR A N 1
ATOM 1828 C CA . THR A 1 236 ? 7.688 -40.688 -20.375 1 97.06 236 THR A CA 1
ATOM 1829 C C . THR A 1 236 ? 8.547 -41.781 -20.969 1 97.06 236 THR A C 1
ATOM 1831 O O . THR A 1 236 ? 8.281 -42.281 -22.062 1 97.06 236 THR A O 1
ATOM 1834 N N . GLY A 1 237 ? 9.609 -42.062 -20.266 1 97 237 GLY A N 1
ATOM 1835 C CA . GLY A 1 237 ? 10.602 -42.969 -20.797 1 97 237 GLY A CA 1
ATOM 1836 C C . GLY A 1 237 ? 11.523 -42.312 -21.812 1 97 237 GLY A C 1
ATOM 1837 O O . GLY A 1 237 ? 12.445 -42.969 -22.312 1 97 237 GLY A O 1
ATOM 1838 N N . LYS A 1 238 ? 11.391 -41.125 -22.094 1 97.25 238 LYS A N 1
ATOM 1839 C CA . LYS A 1 238 ? 12.18 -40.438 -23.094 1 97.25 238 LYS A CA 1
ATOM 1840 C C . LYS A 1 238 ? 13.43 -39.812 -22.484 1 97.25 238 LYS A C 1
ATOM 1842 O O . LYS A 1 238 ? 13.445 -39.469 -21.297 1 97.25 238 LYS A O 1
ATOM 1847 N N . ARG A 1 239 ? 14.43 -39.625 -23.344 1 97.44 239 ARG A N 1
ATOM 1848 C CA . ARG A 1 239 ? 15.672 -39.031 -22.891 1 97.44 239 ARG A CA 1
ATOM 1849 C C . ARG A 1 239 ? 15.531 -37.5 -22.781 1 97.44 239 ARG A C 1
ATOM 1851 O O . ARG A 1 239 ? 14.906 -36.875 -23.641 1 97.44 239 ARG A O 1
ATOM 1858 N N . ALA A 1 240 ? 16.156 -36.969 -21.719 1 98.25 240 ALA A N 1
ATOM 1859 C CA . ALA A 1 240 ? 16.109 -35.531 -21.5 1 98.25 240 ALA A CA 1
ATOM 1860 C C . ALA A 1 240 ? 17.422 -35.031 -20.891 1 98.25 240 ALA A C 1
ATOM 1862 O O . ALA A 1 240 ? 18.203 -35.812 -20.375 1 98.25 240 ALA A O 1
ATOM 1863 N N . GLU A 1 241 ? 17.688 -33.75 -21.016 1 98.31 241 GLU A N 1
ATOM 1864 C CA . GLU A 1 241 ? 18.828 -33.094 -20.406 1 98.31 241 GLU A CA 1
ATOM 1865 C C . GLU A 1 241 ? 18.453 -31.703 -19.891 1 98.31 241 GLU A C 1
ATOM 1867 O O . GLU A 1 241 ? 17.453 -31.125 -20.328 1 98.31 241 GLU A O 1
ATOM 1872 N N . TYR A 1 242 ? 19.172 -31.266 -18.938 1 98.12 242 TYR A N 1
ATOM 1873 C CA . TYR A 1 242 ? 19.062 -29.891 -18.438 1 98.12 242 TYR A CA 1
ATOM 1874 C C . TYR A 1 242 ? 20.172 -29.016 -19.016 1 98.12 242 TYR A C 1
ATOM 1876 O O . TYR A 1 242 ? 21.344 -29.406 -19 1 98.12 242 TYR A O 1
ATOM 1884 N N . VAL A 1 243 ? 19.812 -27.875 -19.594 1 97.62 243 VAL A N 1
ATOM 1885 C CA . VAL A 1 243 ? 20.766 -26.906 -20.109 1 97.62 243 VAL A CA 1
ATOM 1886 C C . VAL A 1 243 ? 20.609 -25.578 -19.359 1 97.62 243 VAL A C 1
ATOM 1888 O O . VAL A 1 243 ? 19.562 -24.938 -19.438 1 97.62 243 VAL A O 1
ATOM 1891 N N . ASP A 1 244 ? 21.625 -25.203 -18.625 1 97.69 244 ASP A N 1
ATOM 1892 C CA . ASP A 1 244 ? 21.625 -23.906 -17.938 1 97.69 244 ASP A CA 1
ATOM 1893 C C . ASP A 1 244 ? 21.906 -22.766 -18.922 1 97.69 244 ASP A C 1
ATOM 1895 O O . ASP A 1 244 ? 23.031 -22.625 -19.406 1 97.69 244 ASP A O 1
ATOM 1899 N N . GLU A 1 245 ? 20.938 -22 -19.234 1 96.19 245 GLU A N 1
ATOM 1900 C CA . GLU A 1 245 ? 21.062 -20.891 -20.172 1 96.19 245 GLU A CA 1
ATOM 1901 C C . GLU A 1 245 ? 21.312 -19.578 -19.438 1 96.19 245 GLU A C 1
ATOM 1903 O O . GLU A 1 245 ? 20.906 -19.422 -18.297 1 96.19 245 GLU A O 1
ATOM 1908 N N . PRO A 1 246 ? 22.047 -18.688 -20.141 1 96.5 246 PRO A N 1
ATOM 1909 C CA . PRO A 1 246 ? 22.203 -17.375 -19.516 1 96.5 246 PRO A CA 1
ATOM 1910 C C . PRO A 1 246 ? 20.859 -16.656 -19.312 1 96.5 246 PRO A C 1
ATOM 1912 O O . PRO A 1 246 ? 20 -16.688 -20.203 1 96.5 246 PRO A O 1
ATOM 1915 N N . VAL A 1 247 ? 20.719 -16.016 -18.188 1 97.12 247 VAL A N 1
ATOM 1916 C CA . VAL A 1 247 ? 19.484 -15.328 -17.828 1 97.12 247 VAL A CA 1
ATOM 1917 C C . VAL A 1 247 ? 19.125 -14.305 -18.891 1 97.12 247 VAL A C 1
ATOM 1919 O O . VAL A 1 247 ? 17.984 -14.219 -19.328 1 97.12 247 VAL A O 1
ATOM 1922 N N . ALA A 1 248 ? 20.125 -13.539 -19.328 1 95.88 248 ALA A N 1
ATOM 1923 C CA . ALA A 1 248 ? 19.891 -12.469 -20.297 1 95.88 248 ALA A CA 1
ATOM 1924 C C . ALA A 1 248 ? 19.281 -13.008 -21.578 1 95.88 248 ALA A C 1
ATOM 1926 O O . ALA A 1 248 ? 18.391 -12.391 -22.156 1 95.88 248 ALA A O 1
ATOM 1927 N N . GLU A 1 249 ? 19.734 -14.148 -22.062 1 94.81 249 GLU A N 1
ATOM 1928 C CA . GLU A 1 249 ? 19.234 -14.75 -23.297 1 94.81 249 GLU A CA 1
ATOM 1929 C C . GLU A 1 249 ? 17.812 -15.25 -23.125 1 94.81 249 GLU A C 1
ATOM 1931 O O . GLU A 1 249 ? 16.969 -15.086 -24.016 1 94.81 249 GLU A O 1
ATOM 1936 N N . THR A 1 250 ? 17.578 -15.859 -22.031 1 94.88 250 THR A N 1
ATOM 1937 C CA . THR A 1 250 ? 16.25 -16.391 -21.75 1 94.88 250 THR A CA 1
ATOM 1938 C C . THR A 1 250 ? 15.219 -15.258 -21.656 1 94.88 250 THR A C 1
ATOM 1940 O O . THR A 1 250 ? 14.133 -15.352 -22.234 1 94.88 250 THR A O 1
ATOM 1943 N N . VAL A 1 251 ? 15.516 -14.188 -20.953 1 96.06 251 VAL A N 1
ATOM 1944 C CA . VAL A 1 251 ? 14.625 -13.047 -20.766 1 96.06 251 VAL A CA 1
ATOM 1945 C C . VAL A 1 251 ? 14.352 -12.383 -22.109 1 96.06 251 VAL A C 1
ATOM 1947 O O . VAL A 1 251 ? 13.211 -12.023 -22.406 1 96.06 251 VAL A O 1
ATOM 1950 N N . GLU A 1 252 ? 15.383 -12.242 -22.891 1 95.12 252 GLU A N 1
ATOM 1951 C CA . GLU A 1 252 ? 15.219 -11.672 -24.219 1 95.12 252 GLU A CA 1
ATOM 1952 C C . GLU A 1 252 ? 14.266 -12.516 -25.062 1 95.12 252 GLU A C 1
ATOM 1954 O O . GLU A 1 252 ? 13.391 -11.977 -25.734 1 95.12 252 GLU A O 1
ATOM 1959 N N . LYS A 1 253 ? 14.445 -13.781 -25 1 92.5 253 LYS A N 1
ATOM 1960 C CA . LYS A 1 253 ? 13.625 -14.711 -25.766 1 92.5 253 LYS A CA 1
ATOM 1961 C C . LYS A 1 253 ? 12.148 -14.586 -25.406 1 92.5 253 LYS A C 1
ATOM 1963 O O . LYS A 1 253 ? 11.281 -14.609 -26.281 1 92.5 253 LYS A O 1
ATOM 1968 N N . TYR A 1 254 ? 11.867 -14.383 -24.156 1 91 254 TYR A N 1
ATOM 1969 C CA . TYR A 1 254 ? 10.492 -14.414 -23.672 1 91 254 TYR A CA 1
ATOM 1970 C C . TYR A 1 254 ? 9.797 -13.086 -23.906 1 91 254 TYR A C 1
ATOM 1972 O O . TYR A 1 254 ? 8.57 -13.031 -24.062 1 91 254 TYR A O 1
ATOM 1980 N N . PHE A 1 255 ? 10.539 -11.938 -23.953 1 92.56 255 PHE A N 1
ATOM 1981 C CA . PHE A 1 255 ? 9.852 -10.656 -23.891 1 92.56 255 PHE A CA 1
ATOM 1982 C C . PHE A 1 255 ? 10.203 -9.789 -25.094 1 92.56 255 PHE A C 1
ATOM 1984 O O . PHE A 1 255 ? 9.789 -8.625 -25.172 1 92.56 255 PHE A O 1
ATOM 1991 N N . LYS A 1 256 ? 10.906 -10.336 -26.078 1 92.38 256 LYS A N 1
ATOM 1992 C CA . LYS A 1 256 ? 11.305 -9.594 -27.266 1 92.38 256 LYS A CA 1
ATOM 1993 C C . LYS A 1 256 ? 10.086 -9.125 -28.062 1 92.38 256 LYS A C 1
ATOM 1995 O O . LYS A 1 256 ? 10.164 -8.148 -28.812 1 92.38 256 LYS A O 1
ATOM 2000 N N . TYR A 1 257 ? 8.938 -9.719 -27.875 1 91.56 257 TYR A N 1
ATOM 2001 C CA . TYR A 1 257 ? 7.762 -9.422 -28.672 1 91.56 257 TYR A CA 1
ATOM 2002 C C . TYR A 1 257 ? 7.02 -8.203 -28.125 1 91.56 257 TYR A C 1
ATOM 2004 O O . TYR A 1 257 ? 6.148 -7.652 -28.812 1 91.56 257 TYR A O 1
ATOM 2012 N N . LEU A 1 258 ? 7.344 -7.773 -26.938 1 90.88 258 LEU A N 1
ATOM 2013 C CA . LEU A 1 258 ? 6.68 -6.621 -26.328 1 90.88 258 LEU A CA 1
ATOM 2014 C C . LEU A 1 258 ? 7.008 -5.344 -27.094 1 90.88 258 LEU A C 1
ATOM 2016 O O . LEU A 1 258 ? 7.973 -5.305 -27.859 1 90.88 258 LEU A O 1
ATOM 2020 N N . PRO A 1 259 ? 6.211 -4.289 -26.938 1 87.69 259 PRO A N 1
ATOM 2021 C CA . PRO A 1 259 ? 6.348 -3.078 -27.75 1 87.69 259 PRO A CA 1
ATOM 2022 C C . PRO A 1 259 ? 7.766 -2.508 -27.719 1 87.69 259 PRO A C 1
ATOM 2024 O O . PRO A 1 259 ? 8.258 -2.021 -28.75 1 87.69 259 PRO A O 1
ATOM 2027 N N . LYS A 1 260 ? 8.453 -2.541 -26.641 1 91.69 260 LYS A N 1
ATOM 2028 C CA . LYS A 1 260 ? 9.828 -2.074 -26.516 1 91.69 260 LYS A CA 1
ATOM 2029 C C . LYS A 1 260 ? 10.758 -3.209 -26.109 1 91.69 260 LYS A C 1
ATOM 2031 O O . LYS A 1 260 ? 11.758 -2.979 -25.422 1 91.69 260 LYS A O 1
ATOM 2036 N N . GLY A 1 261 ? 10.289 -4.445 -26.453 1 93.56 261 GLY A N 1
ATOM 2037 C CA . GLY A 1 261 ? 11.07 -5.602 -26.047 1 93.56 261 GLY A CA 1
ATOM 2038 C C . GLY A 1 261 ? 11.219 -5.723 -24.547 1 93.56 261 GLY A C 1
ATOM 2039 O O . GLY A 1 261 ? 10.266 -5.473 -23.797 1 93.56 261 GLY A O 1
ATOM 2040 N N . VAL A 1 262 ? 12.391 -6.098 -24.109 1 94.38 262 VAL A N 1
ATOM 2041 C CA . VAL A 1 262 ? 12.664 -6.336 -22.703 1 94.38 262 VAL A CA 1
ATOM 2042 C C . VAL A 1 262 ? 12.617 -5.016 -21.938 1 94.38 262 VAL A C 1
ATOM 2044 O O . VAL A 1 262 ? 12.516 -5.008 -20.703 1 94.38 262 VAL A O 1
ATOM 2047 N N . ASP A 1 263 ? 12.641 -3.857 -22.672 1 91.88 263 ASP A N 1
ATOM 2048 C CA . ASP A 1 263 ? 12.664 -2.541 -22.047 1 91.88 263 ASP A CA 1
ATOM 2049 C C . ASP A 1 263 ? 11.25 -2.027 -21.797 1 91.88 263 ASP A C 1
ATOM 2051 O O . ASP A 1 263 ? 11.062 -0.953 -21.219 1 91.88 263 ASP A O 1
ATOM 2055 N N . THR A 1 264 ? 10.258 -2.889 -22.219 1 90.5 264 THR A N 1
ATOM 2056 C CA . THR A 1 264 ? 8.883 -2.518 -21.922 1 90.5 264 THR A CA 1
ATOM 2057 C C . THR A 1 264 ? 8.648 -2.459 -20.422 1 90.5 264 THR A C 1
ATOM 2059 O O . THR A 1 264 ? 9.047 -3.371 -19.688 1 90.5 264 THR A O 1
ATOM 2062 N N . LYS A 1 265 ? 8.031 -1.37 -19.953 1 88.06 265 LYS A N 1
ATOM 2063 C CA . LYS A 1 265 ? 7.781 -1.21 -18.516 1 88.06 265 LYS A CA 1
ATOM 2064 C C . LYS A 1 265 ? 6.605 -2.068 -18.078 1 88.06 265 LYS A C 1
ATOM 2066 O O . LYS A 1 265 ? 5.605 -2.18 -18.781 1 88.06 265 LYS A O 1
ATOM 2071 N N . VAL A 1 266 ? 6.777 -2.695 -16.938 1 88.5 266 VAL A N 1
ATOM 2072 C CA . VAL A 1 266 ? 5.676 -3.447 -16.359 1 88.5 266 VAL A CA 1
ATOM 2073 C C . VAL A 1 266 ? 4.566 -2.488 -15.922 1 88.5 266 VAL A C 1
ATOM 2075 O O . VAL A 1 266 ? 4.824 -1.516 -15.211 1 88.5 266 VAL A O 1
ATOM 2078 N N . GLY A 1 267 ? 3.387 -2.67 -16.375 1 82.31 267 GLY A N 1
ATOM 2079 C CA . GLY A 1 267 ? 2.266 -1.809 -16.031 1 82.31 267 GLY A CA 1
ATOM 2080 C C . GLY A 1 267 ? 2.186 -0.562 -16.891 1 82.31 267 GLY A C 1
ATOM 2081 O O . GLY A 1 267 ? 1.588 0.439 -16.484 1 82.31 267 GLY A O 1
ATOM 2082 N N . ILE A 1 268 ? 2.807 -0.503 -17.953 1 75.44 268 ILE A N 1
ATOM 2083 C CA . ILE A 1 268 ? 2.936 0.675 -18.797 1 75.44 268 ILE A CA 1
ATOM 2084 C C . ILE A 1 268 ? 1.551 1.207 -19.156 1 75.44 268 ILE A C 1
ATOM 2086 O O . ILE A 1 268 ? 1.383 2.406 -19.406 1 75.44 268 ILE A O 1
ATOM 2090 N N . SER A 1 269 ? 0.613 0.398 -19.078 1 68.94 269 SER A N 1
ATOM 2091 C CA . SER A 1 269 ? -0.735 0.825 -19.438 1 68.94 269 SER A CA 1
ATOM 2092 C C . SER A 1 269 ? -1.39 1.604 -18.312 1 68.94 269 SER A C 1
ATOM 2094 O O . SER A 1 269 ? -2.42 2.25 -18.5 1 68.94 269 SER A O 1
ATOM 2096 N N . SER A 1 270 ? -0.706 1.678 -17.141 1 68 270 SER A N 1
ATOM 2097 C CA . SER A 1 270 ? -1.358 2.217 -15.961 1 68 270 SER A CA 1
ATOM 2098 C C . SER A 1 270 ? -0.875 3.633 -15.656 1 68 270 SER A C 1
ATOM 2100 O O . SER A 1 270 ? -1.513 4.363 -14.898 1 68 270 SER A O 1
ATOM 2102 N N . VAL A 1 271 ? 0.261 3.969 -16.203 1 64.31 271 VAL A N 1
ATOM 2103 C CA . VAL A 1 271 ? 0.824 5.242 -15.766 1 64.31 271 VAL A CA 1
ATOM 2104 C C . VAL A 1 271 ? 0.967 6.184 -16.953 1 64.31 271 VAL A C 1
ATOM 2106 O O . VAL A 1 271 ? 1.11 5.734 -18.094 1 64.31 271 VAL A O 1
ATOM 2109 N N . LYS A 1 272 ? 0.746 7.438 -16.641 1 62.47 272 LYS A N 1
ATOM 2110 C CA . LYS A 1 272 ? 0.973 8.461 -17.656 1 62.47 272 LYS A CA 1
ATOM 2111 C C . LYS A 1 272 ? 2.465 8.68 -17.891 1 62.47 272 LYS A C 1
ATOM 2113 O O . LYS A 1 272 ? 2.896 8.852 -19.031 1 62.47 272 LYS A O 1
ATOM 2118 N N . ASP A 1 273 ? 3.162 8.641 -16.812 1 61.03 273 ASP A N 1
ATOM 2119 C CA . ASP A 1 273 ? 4.605 8.844 -16.859 1 61.03 273 ASP A CA 1
ATOM 2120 C C . ASP A 1 273 ? 5.355 7.539 -16.609 1 61.03 273 ASP A C 1
ATOM 2122 O O . ASP A 1 273 ? 5.293 6.98 -15.508 1 61.03 273 ASP A O 1
ATOM 2126 N N . GLU A 1 274 ? 5.945 7.156 -17.578 1 63.41 274 GLU A N 1
ATOM 2127 C CA . GLU A 1 274 ? 6.684 5.902 -17.516 1 63.41 274 GLU A CA 1
ATOM 2128 C C . GLU A 1 274 ? 7.723 5.934 -16.391 1 63.41 274 GLU A C 1
ATOM 2130 O O . GLU A 1 274 ? 8.133 4.887 -15.891 1 63.41 274 GLU A O 1
ATOM 2135 N N . ASN A 1 275 ? 8.047 7.086 -16.062 1 59 275 ASN A N 1
ATOM 2136 C CA . ASN A 1 275 ? 9.07 7.215 -15.039 1 59 275 ASN A CA 1
ATOM 2137 C C . ASN A 1 275 ? 8.523 6.844 -13.656 1 59 275 ASN A C 1
ATOM 2139 O O . ASN A 1 275 ? 9.289 6.688 -12.711 1 59 275 ASN A O 1
ATOM 2143 N N . ALA A 1 276 ? 7.23 6.703 -13.766 1 58.03 276 ALA A N 1
ATOM 2144 C CA . ALA A 1 276 ? 6.605 6.297 -12.508 1 58.03 276 ALA A CA 1
ATOM 2145 C C . ALA A 1 276 ? 6.75 4.793 -12.289 1 58.03 276 ALA A C 1
ATOM 2147 O O . ALA A 1 276 ? 6.574 4.309 -11.164 1 58.03 276 ALA A O 1
ATOM 2148 N N . LEU A 1 277 ? 7.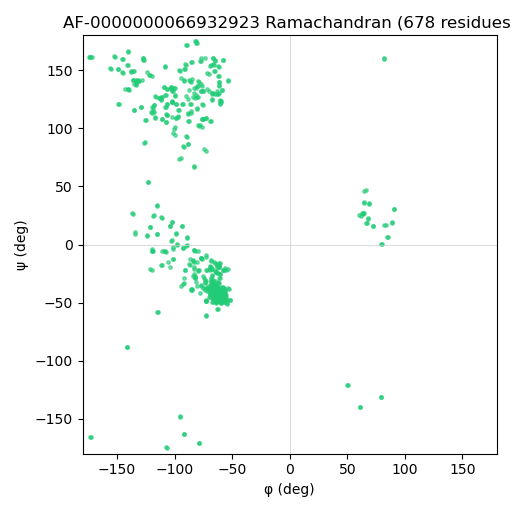094 4.258 -13.414 1 60.69 277 LEU A N 1
ATOM 2149 C CA . LEU A 1 277 ? 7.207 2.807 -13.328 1 60.69 277 LEU A CA 1
ATOM 2150 C C . LEU A 1 277 ? 8.648 2.389 -13.055 1 60.69 277 LEU A C 1
ATOM 2152 O O . LEU A 1 277 ? 9.578 2.932 -13.656 1 60.69 277 LEU A O 1
ATOM 2156 N N . LEU A 1 278 ? 8.617 1.378 -12.273 1 67.25 278 LEU A N 1
ATOM 2157 C CA . LEU A 1 278 ? 9.93 1.125 -11.703 1 67.25 278 LEU A CA 1
ATOM 2158 C C . LEU A 1 278 ? 10.688 0.08 -12.523 1 67.25 278 LEU A C 1
ATOM 2160 O O . LEU A 1 278 ? 11.883 0.228 -12.773 1 67.25 278 LEU A O 1
ATOM 2164 N N . MET A 1 279 ? 9.914 -0.911 -13.039 1 85.62 279 MET A N 1
ATOM 2165 C CA . MET A 1 279 ? 10.758 -1.97 -13.594 1 85.62 279 MET A CA 1
ATOM 2166 C C . MET A 1 279 ? 10.352 -2.297 -15.031 1 85.62 279 MET A C 1
ATOM 2168 O O . MET A 1 279 ? 9.164 -2.242 -15.367 1 85.62 279 MET A O 1
ATOM 2172 N N . THR A 1 280 ? 11.328 -2.555 -15.875 1 91.81 280 THR A N 1
ATOM 2173 C CA . THR A 1 280 ? 11.078 -3.17 -17.172 1 91.81 280 THR A CA 1
ATOM 2174 C C . THR A 1 280 ? 10.836 -4.668 -17.031 1 91.81 280 THR A C 1
ATOM 2176 O O . THR A 1 280 ? 11.172 -5.258 -15.992 1 91.81 280 THR A O 1
ATOM 2179 N N . PHE A 1 281 ? 10.219 -5.211 -18.078 1 93.81 281 PHE A N 1
ATOM 2180 C CA . PHE A 1 281 ? 10.07 -6.66 -18.094 1 93.81 281 PHE A CA 1
ATOM 2181 C C . PHE A 1 281 ? 11.422 -7.348 -17.984 1 93.81 281 PHE A C 1
ATOM 2183 O O . PHE A 1 281 ? 11.562 -8.359 -17.297 1 93.81 281 PHE A O 1
ATOM 2190 N N . GLY A 1 282 ? 12.414 -6.762 -18.656 1 95.31 282 GLY A N 1
ATOM 2191 C CA . GLY A 1 282 ? 13.758 -7.309 -18.594 1 95.31 282 GLY A CA 1
ATOM 2192 C C . GLY A 1 282 ? 14.32 -7.34 -17.188 1 95.31 282 GLY A C 1
ATOM 2193 O O . GLY A 1 282 ? 14.812 -8.375 -16.734 1 95.31 282 GLY A O 1
ATOM 2194 N N . GLU A 1 283 ? 14.242 -6.238 -16.5 1 95 283 GLU A N 1
ATOM 2195 C CA . GLU A 1 283 ? 14.727 -6.145 -15.125 1 95 283 GLU A CA 1
ATOM 2196 C C . GLU A 1 283 ? 13.938 -7.062 -14.195 1 95 283 GLU A C 1
ATOM 2198 O O . GLU A 1 283 ? 14.523 -7.793 -13.391 1 95 283 GLU A O 1
ATOM 2203 N N . ASN A 1 284 ? 12.656 -7.023 -14.328 1 96.06 284 ASN A N 1
ATOM 2204 C CA . ASN A 1 284 ? 11.758 -7.785 -13.469 1 96.06 284 ASN A CA 1
ATOM 2205 C C . ASN A 1 284 ? 12.031 -9.281 -13.562 1 96.06 284 ASN A C 1
ATOM 2207 O O . ASN A 1 284 ? 12.156 -9.961 -12.539 1 96.06 284 ASN A O 1
ATOM 2211 N N . PHE A 1 285 ? 12.219 -9.75 -14.742 1 96.69 285 PHE A N 1
ATOM 2212 C CA . PHE A 1 285 ? 12.305 -11.195 -14.906 1 96.69 285 PHE A CA 1
ATOM 2213 C C . PHE A 1 285 ? 13.75 -11.664 -14.797 1 96.69 285 PHE A C 1
ATOM 2215 O O . PHE A 1 285 ? 14 -12.844 -14.539 1 96.69 285 PHE A O 1
ATOM 2222 N N . THR A 1 286 ? 14.695 -10.789 -15.016 1 97.56 286 THR A N 1
ATOM 2223 C CA . THR A 1 286 ? 16.062 -11.125 -14.602 1 97.56 286 THR A CA 1
ATOM 2224 C C . THR A 1 286 ? 16.109 -11.414 -13.102 1 97.56 286 THR A C 1
ATOM 2226 O O . THR A 1 286 ? 16.641 -12.445 -12.68 1 97.56 286 THR A O 1
ATOM 2229 N N . ASN A 1 287 ? 15.516 -10.516 -12.344 1 97.69 287 ASN A N 1
ATOM 2230 C CA . ASN A 1 287 ? 15.492 -10.688 -10.898 1 97.69 287 ASN A CA 1
ATOM 2231 C C . ASN A 1 287 ? 14.617 -11.867 -10.484 1 97.69 287 ASN A C 1
ATOM 2233 O O . ASN A 1 287 ? 14.898 -12.539 -9.492 1 97.69 287 ASN A O 1
ATOM 2237 N N . TRP A 1 288 ? 13.617 -12.125 -11.234 1 97.62 288 TRP A N 1
ATOM 2238 C CA . TRP A 1 288 ? 12.75 -13.281 -11.008 1 97.62 288 TRP A CA 1
ATOM 2239 C C . TRP A 1 288 ? 13.531 -14.578 -11.109 1 97.62 288 TRP A C 1
ATOM 2241 O O . TRP A 1 288 ? 13.391 -15.461 -10.258 1 97.62 288 TRP A O 1
ATOM 2251 N N . TRP A 1 289 ? 14.359 -14.703 -12.078 1 97.88 289 TRP A N 1
ATOM 2252 C CA . TRP A 1 289 ? 15.219 -15.883 -12.203 1 97.88 289 TRP A CA 1
ATOM 2253 C C . TRP A 1 289 ? 16.266 -15.922 -11.094 1 97.88 289 TRP A C 1
ATOM 2255 O O . TRP A 1 289 ? 16.609 -16.984 -10.594 1 97.88 289 TRP A O 1
ATOM 2265 N N . ASN A 1 290 ? 16.766 -14.734 -10.727 1 97.75 290 ASN A N 1
ATOM 2266 C CA . ASN A 1 290 ? 17.719 -14.688 -9.617 1 97.75 290 ASN A CA 1
ATOM 2267 C C . ASN A 1 290 ? 17.109 -15.273 -8.344 1 97.75 290 ASN A C 1
ATOM 2269 O O . ASN A 1 290 ? 17.812 -15.914 -7.562 1 97.75 290 ASN A O 1
ATOM 2273 N N . LEU A 1 291 ? 15.875 -15.047 -8.133 1 97.69 291 LEU A N 1
ATOM 2274 C CA . LEU A 1 291 ? 15.188 -15.578 -6.965 1 97.69 291 LEU A CA 1
ATOM 2275 C C . LEU A 1 291 ? 15.312 -17.094 -6.91 1 97.69 291 LEU A C 1
ATOM 2277 O O . LEU A 1 291 ? 15.688 -17.656 -5.875 1 97.69 291 LEU A O 1
ATOM 2281 N N . TYR A 1 292 ? 15.023 -17.719 -7.984 1 97.75 292 TYR A N 1
ATOM 2282 C CA . TYR A 1 292 ? 14.922 -19.172 -7.988 1 97.75 292 TYR A CA 1
ATOM 2283 C C . TYR A 1 292 ? 16.297 -19.812 -8.109 1 97.75 292 TYR A C 1
ATOM 2285 O O . TYR A 1 292 ? 16.531 -20.906 -7.605 1 97.75 292 TYR A O 1
ATOM 2293 N N . ARG A 1 293 ? 17.234 -19.062 -8.781 1 97.69 293 ARG A N 1
ATOM 2294 C CA . ARG A 1 293 ? 18.625 -19.484 -8.758 1 97.69 293 ARG A CA 1
ATOM 2295 C C . ARG A 1 293 ? 19.156 -19.578 -7.328 1 97.69 293 ARG A C 1
ATOM 2297 O O . ARG A 1 293 ? 20.094 -20.328 -7.051 1 97.69 293 ARG A O 1
ATOM 2304 N N . ASN A 1 294 ? 18.484 -18.859 -6.465 1 97.5 294 ASN A N 1
ATOM 2305 C CA . ASN A 1 294 ? 18.922 -18.797 -5.078 1 97.5 294 ASN A CA 1
ATOM 2306 C C . ASN A 1 294 ? 17.906 -19.406 -4.133 1 97.5 294 ASN A C 1
ATOM 2308 O O . ASN A 1 294 ? 17.703 -18.922 -3.021 1 97.5 294 ASN A O 1
ATOM 2312 N N . SER A 1 295 ? 17.156 -20.484 -4.531 1 96.62 295 SER A N 1
ATOM 2313 C CA . SER A 1 295 ? 16.094 -21.031 -3.684 1 96.62 295 SER A CA 1
ATOM 2314 C C . SER A 1 295 ? 16.141 -22.562 -3.668 1 96.62 295 SER A C 1
ATOM 2316 O O . SER A 1 295 ? 15.148 -23.203 -3.303 1 96.62 295 SER A O 1
ATOM 2318 N N . ALA A 1 296 ? 17.219 -23.172 -3.871 1 95.38 296 ALA A N 1
ATOM 2319 C CA . ALA A 1 296 ? 17.312 -24.625 -3.912 1 95.38 296 ALA A CA 1
ATOM 2320 C C . ALA A 1 296 ? 17.141 -25.234 -2.518 1 95.38 296 ALA A C 1
ATOM 2322 O O . ALA A 1 296 ? 17.5 -24.594 -1.518 1 95.38 296 ALA A O 1
ATOM 2323 N N . ASP A 1 297 ? 16.562 -26.406 -2.465 1 94.38 297 ASP A N 1
ATOM 2324 C CA . ASP A 1 297 ? 16.516 -27.281 -1.301 1 94.38 297 ASP A CA 1
ATOM 2325 C C . ASP A 1 297 ? 15.695 -26.656 -0.174 1 94.38 297 ASP A C 1
ATOM 2327 O O . ASP A 1 297 ? 15.938 -26.938 1.003 1 94.38 297 ASP A O 1
ATOM 2331 N N . ASN A 1 298 ? 14.914 -25.719 -0.495 1 97.12 298 ASN A N 1
ATOM 2332 C CA . ASN A 1 298 ? 14.07 -25.047 0.483 1 97.12 298 ASN A CA 1
ATOM 2333 C C . ASN A 1 298 ? 14.898 -24.297 1.516 1 97.12 298 ASN A C 1
ATOM 2335 O O . ASN A 1 298 ? 14.523 -24.219 2.688 1 97.12 298 ASN A O 1
ATOM 2339 N N . LYS A 1 299 ? 16.125 -23.828 1.238 1 92.56 299 LYS A N 1
ATOM 2340 C CA . LYS A 1 299 ? 17.047 -23.109 2.131 1 92.56 299 LYS A CA 1
ATOM 2341 C C . LYS A 1 299 ? 17.359 -21.719 1.593 1 92.56 299 LYS A C 1
ATOM 2343 O O . LYS A 1 299 ? 17.922 -20.891 2.309 1 92.56 299 LYS A O 1
ATOM 2348 N N . GLY A 1 300 ? 16.953 -21.328 0.465 1 91.44 300 GLY A N 1
ATOM 2349 C CA . GLY A 1 300 ? 17.281 -20.047 -0.15 1 91.44 300 GLY A CA 1
ATOM 2350 C C . GLY A 1 300 ? 16.234 -18.984 0.099 1 91.44 300 GLY A C 1
ATOM 2351 O O . GLY A 1 300 ? 15.688 -18.875 1.202 1 91.44 300 GLY A O 1
ATOM 2352 N N . VAL A 1 301 ? 16.047 -18.094 -0.803 1 95.69 301 VAL A N 1
ATOM 2353 C CA . VAL A 1 301 ? 15.211 -16.906 -0.657 1 95.69 301 VAL A CA 1
ATOM 2354 C C . VAL A 1 301 ? 13.75 -17.312 -0.496 1 95.69 301 VAL A C 1
ATOM 2356 O O . VAL A 1 301 ? 13.039 -16.797 0.368 1 95.69 301 VAL A O 1
ATOM 2359 N N . ILE A 1 302 ? 13.344 -18.281 -1.316 1 97.88 302 ILE A N 1
ATOM 2360 C CA . ILE A 1 302 ? 11.961 -18.734 -1.239 1 97.88 302 ILE A CA 1
ATOM 2361 C C . ILE A 1 302 ? 11.898 -20.062 -0.49 1 97.88 302 ILE A C 1
ATOM 2363 O O . ILE A 1 302 ? 12.578 -21.031 -0.862 1 97.88 302 ILE A O 1
ATOM 2367 N N . GLN A 1 303 ? 11.148 -20.156 0.565 1 98.12 303 GLN A N 1
ATOM 2368 C CA . GLN A 1 303 ? 10.984 -21.359 1.38 1 98.12 303 GLN A CA 1
ATOM 2369 C C . GLN A 1 303 ? 9.508 -21.703 1.559 1 98.12 303 GLN A C 1
ATOM 2371 O O . GLN A 1 303 ? 8.641 -20.859 1.354 1 98.12 303 GLN A O 1
ATOM 2376 N N . ARG A 1 304 ? 9.242 -22.922 1.875 1 98.69 304 ARG A N 1
ATOM 2377 C CA . ARG A 1 304 ? 7.891 -23.422 2.105 1 98.69 304 ARG A CA 1
ATOM 2378 C C . ARG A 1 304 ? 7.848 -24.344 3.318 1 98.69 304 ARG A C 1
ATOM 2380 O O . ARG A 1 304 ? 8.836 -25.016 3.631 1 98.69 304 ARG A O 1
ATOM 2387 N N . ASP A 1 305 ? 6.738 -24.359 3.992 1 98.62 305 ASP A N 1
ATOM 2388 C CA . ASP A 1 305 ? 6.434 -25.344 5.031 1 98.62 305 ASP A CA 1
ATOM 2389 C C . ASP A 1 305 ? 5.684 -26.531 4.453 1 98.62 305 ASP A C 1
ATOM 2391 O O . ASP A 1 305 ? 4.465 -26.641 4.609 1 98.62 305 ASP A O 1
ATOM 2395 N N . TYR A 1 306 ? 6.414 -27.469 3.92 1 98.62 306 TYR A N 1
ATOM 2396 C CA . TYR A 1 306 ? 5.801 -28.609 3.234 1 98.62 306 TYR A CA 1
ATOM 2397 C C . TYR A 1 306 ? 5.043 -29.484 4.215 1 98.62 306 TYR A C 1
ATOM 2399 O O . TYR A 1 306 ? 4.059 -30.125 3.848 1 98.62 306 TYR A O 1
ATOM 2407 N N . ALA A 1 307 ? 5.469 -29.547 5.449 1 98.69 307 ALA A N 1
ATOM 2408 C CA . ALA A 1 307 ? 4.742 -30.312 6.453 1 98.69 307 ALA A CA 1
ATOM 2409 C C . ALA A 1 307 ? 3.324 -29.781 6.633 1 98.69 307 ALA A C 1
ATOM 2411 O O . ALA A 1 307 ? 2.371 -30.547 6.75 1 98.69 307 ALA A O 1
ATOM 2412 N N . LEU A 1 308 ? 3.205 -28.469 6.668 1 98.81 308 LEU A N 1
ATOM 2413 C CA . LEU A 1 308 ? 1.891 -27.859 6.777 1 98.81 308 LEU A CA 1
ATOM 2414 C C . LEU A 1 308 ? 1.035 -28.172 5.559 1 98.81 308 LEU A C 1
ATOM 2416 O O . LEU A 1 308 ? -0.154 -28.469 5.688 1 98.81 308 LEU A O 1
ATOM 2420 N N . LEU A 1 309 ? 1.64 -28.078 4.371 1 98.88 309 LEU A N 1
ATOM 2421 C CA . LEU A 1 309 ? 0.903 -28.359 3.145 1 98.88 309 LEU A CA 1
ATOM 2422 C C . LEU A 1 309 ? 0.426 -29.812 3.121 1 98.88 309 LEU A C 1
ATOM 2424 O O . LEU A 1 309 ? -0.704 -30.094 2.715 1 98.88 309 LEU A O 1
ATOM 2428 N N . ASP A 1 310 ? 1.265 -30.719 3.633 1 98.81 310 ASP A N 1
ATOM 2429 C CA . ASP A 1 310 ? 0.916 -32.125 3.686 1 98.81 310 ASP A CA 1
ATOM 2430 C C . ASP A 1 310 ? -0.214 -32.375 4.68 1 98.81 310 ASP A C 1
ATOM 2432 O O . ASP A 1 310 ? -1.027 -33.281 4.492 1 98.81 310 ASP A O 1
ATOM 2436 N N . ARG A 1 311 ? -0.229 -31.609 5.719 1 98.75 311 ARG A N 1
ATOM 2437 C CA . ARG A 1 311 ? -1.307 -31.734 6.699 1 98.75 311 ARG A CA 1
ATOM 2438 C C . ARG A 1 311 ? -2.629 -31.25 6.117 1 98.75 311 ARG A C 1
ATOM 2440 O O . ARG A 1 311 ? -3.674 -31.859 6.332 1 98.75 311 ARG A O 1
ATOM 2447 N N . ILE A 1 312 ? -2.615 -30.141 5.371 1 98.81 312 ILE A N 1
ATOM 2448 C CA . ILE A 1 312 ? -3.814 -29.516 4.82 1 98.81 312 ILE A CA 1
ATOM 2449 C C . ILE A 1 312 ? -4.352 -30.359 3.668 1 98.81 312 ILE A C 1
ATOM 2451 O O . ILE A 1 312 ? -5.555 -30.641 3.598 1 98.81 312 ILE A O 1
ATOM 2455 N N . LEU A 1 313 ? -3.471 -30.75 2.74 1 98.75 313 LEU A N 1
ATOM 2456 C CA . LEU A 1 313 ? -3.791 -31.625 1.612 1 98.75 313 LEU A CA 1
ATOM 2457 C C . LEU A 1 313 ? -2.852 -32.812 1.564 1 98.75 313 LEU A C 1
ATOM 2459 O O . LEU A 1 313 ? -1.873 -32.812 0.813 1 98.75 313 LEU A O 1
ATOM 2463 N N . PRO A 1 314 ? -3.203 -33.844 2.26 1 98.69 314 PRO A N 1
ATOM 2464 C CA . PRO A 1 314 ? -2.305 -35 2.33 1 98.69 314 PRO A CA 1
ATOM 2465 C C . PRO A 1 314 ? -2.027 -35.625 0.962 1 98.69 314 PRO A C 1
ATOM 2467 O O . PRO A 1 314 ? -0.972 -36.219 0.755 1 98.69 314 PRO A O 1
ATOM 2470 N N . ASP A 1 315 ? -2.934 -35.531 0.027 1 98.56 315 ASP A N 1
ATOM 2471 C CA . ASP A 1 315 ? -2.793 -36.156 -1.283 1 98.56 315 ASP A CA 1
ATOM 2472 C C . ASP A 1 315 ? -2.398 -35.125 -2.344 1 98.56 315 ASP A C 1
ATOM 2474 O O . ASP A 1 315 ? -2.641 -35.344 -3.535 1 98.56 315 ASP A O 1
ATOM 2478 N N . ARG A 1 316 ? -1.877 -34 -1.935 1 98.75 316 ARG A N 1
ATOM 2479 C CA . ARG A 1 316 ? -1.394 -33.031 -2.902 1 98.75 316 ARG A CA 1
ATOM 2480 C C . ARG A 1 316 ? -0.318 -33.625 -3.801 1 98.75 316 ARG A C 1
ATOM 2482 O O . ARG A 1 316 ? 0.277 -34.656 -3.463 1 98.75 316 ARG A O 1
ATOM 2489 N N . VAL A 1 317 ? -0.105 -33.031 -4.945 1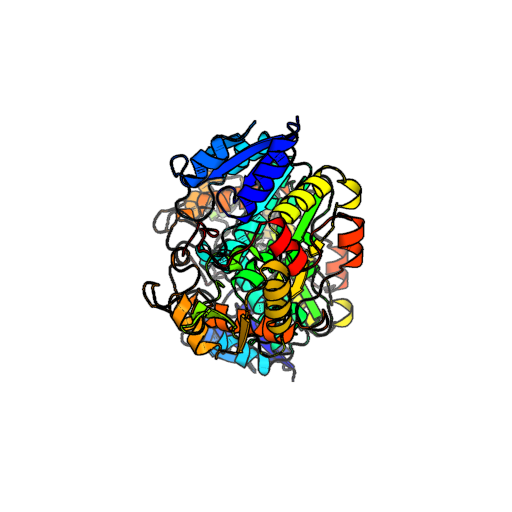 98.81 317 VAL A N 1
ATOM 2490 C CA . VAL A 1 317 ? 1.053 -33.344 -5.77 1 98.81 317 VAL A CA 1
ATOM 2491 C C . VAL A 1 317 ? 2.334 -32.938 -5.055 1 98.81 317 VAL A C 1
ATOM 2493 O O . VAL A 1 317 ? 2.453 -31.797 -4.602 1 98.81 317 VAL A O 1
ATOM 2496 N N . LYS A 1 318 ? 3.303 -33.875 -4.988 1 98.69 318 LYS A N 1
ATOM 2497 C CA . LYS A 1 318 ? 4.441 -33.625 -4.121 1 98.69 318 LYS A CA 1
ATOM 2498 C C . LYS A 1 318 ? 5.746 -33.594 -4.91 1 98.69 318 LYS A C 1
ATO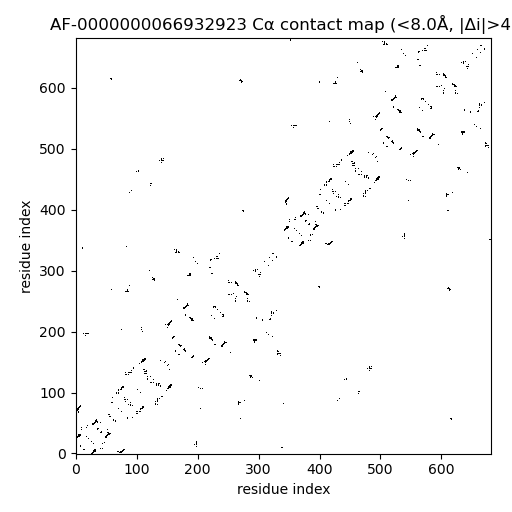M 2500 O O . LYS A 1 318 ? 6.812 -33.312 -4.359 1 98.69 318 LYS A O 1
ATOM 2505 N N . SER A 1 319 ? 5.676 -33.906 -6.219 1 98.62 319 SER A N 1
ATOM 2506 C CA . SER A 1 319 ? 6.867 -33.875 -7.059 1 98.62 319 SER A CA 1
ATOM 2507 C C . SER A 1 319 ? 6.516 -33.594 -8.516 1 98.62 319 SER A C 1
ATOM 2509 O O . SER A 1 319 ? 5.355 -33.719 -8.914 1 98.62 319 SER A O 1
ATOM 2511 N N . ALA A 1 320 ? 7.543 -33.188 -9.258 1 98.75 320 ALA A N 1
ATOM 2512 C CA . ALA A 1 320 ? 7.344 -33 -10.688 1 98.75 320 ALA A CA 1
ATOM 2513 C C . ALA A 1 320 ? 6.941 -34.312 -11.359 1 98.75 320 ALA A C 1
ATOM 2515 O O . ALA A 1 320 ? 6.105 -34.312 -12.266 1 98.75 320 ALA A O 1
ATOM 2516 N N . GLU A 1 321 ? 7.539 -35.344 -10.922 1 98.75 321 GLU A N 1
ATOM 2517 C CA . GLU A 1 321 ? 7.219 -36.656 -11.484 1 98.75 321 GLU A CA 1
ATOM 2518 C C . GLU A 1 321 ? 5.754 -37 -11.258 1 98.75 321 GLU A C 1
ATOM 2520 O O . GLU A 1 321 ? 5.066 -37.469 -12.188 1 98.75 321 GLU A O 1
ATOM 2525 N N . GLU A 1 322 ? 5.332 -36.844 -10.016 1 98.81 322 GLU A N 1
ATOM 2526 C CA . GLU A 1 322 ? 3.928 -37.125 -9.719 1 98.81 322 GLU A CA 1
ATOM 2527 C C . GLU A 1 322 ? 3.006 -36.281 -10.609 1 98.81 322 GLU A C 1
ATOM 2529 O O . GLU A 1 322 ? 1.991 -36.781 -11.094 1 98.81 322 GLU A O 1
ATOM 2534 N N . TRP A 1 323 ? 3.361 -35.031 -10.836 1 98.81 323 TRP A N 1
ATOM 2535 C CA . TRP A 1 323 ? 2.541 -34.156 -11.672 1 98.81 323 TRP A CA 1
ATOM 2536 C C . TRP A 1 323 ? 2.535 -34.625 -13.125 1 98.81 323 TRP A C 1
ATOM 2538 O O . TRP A 1 323 ? 1.477 -34.75 -13.742 1 98.81 323 TRP A O 1
ATOM 2548 N N . MET A 1 324 ? 3.746 -34.938 -13.648 1 98.75 324 MET A N 1
ATOM 2549 C CA . MET A 1 324 ? 3.869 -35.344 -15.047 1 98.75 324 MET A CA 1
ATOM 2550 C C . MET A 1 324 ? 3.088 -36.625 -15.305 1 98.75 324 MET A C 1
ATOM 2552 O O . MET A 1 324 ? 2.43 -36.781 -16.344 1 98.75 324 MET A O 1
ATOM 2556 N N . LYS A 1 325 ? 3.131 -37.562 -14.375 1 98.69 325 LYS A N 1
ATOM 2557 C CA . LYS A 1 325 ? 2.375 -38.812 -14.516 1 98.69 325 LYS A CA 1
ATOM 2558 C C . LYS A 1 325 ? 0.873 -38.562 -14.438 1 98.69 325 LYS A C 1
ATOM 2560 O O . LYS A 1 325 ? 0.099 -39.125 -15.219 1 98.69 325 LYS A O 1
ATOM 2565 N N . LYS A 1 326 ? 0.512 -37.75 -13.5 1 98.25 326 LYS A N 1
ATOM 2566 C CA . LYS A 1 326 ? -0.897 -37.438 -13.273 1 98.25 326 LYS A CA 1
ATOM 2567 C C . LYS A 1 326 ? -1.537 -36.844 -14.531 1 98.25 326 LYS A C 1
ATOM 2569 O O . LYS A 1 326 ? -2.67 -37.188 -14.875 1 98.25 326 LYS A O 1
ATOM 2574 N N . VAL A 1 327 ? -0.836 -35.969 -15.227 1 97.44 327 VAL A N 1
ATOM 2575 C CA . VAL A 1 327 ? -1.474 -35.219 -16.312 1 97.44 327 VAL A CA 1
ATOM 2576 C C . VAL A 1 327 ? -1.089 -35.844 -17.656 1 97.44 327 VAL A C 1
ATOM 2578 O O . VAL A 1 327 ? -1.513 -35.344 -18.703 1 97.44 327 VAL A O 1
ATOM 2581 N N . GLY A 1 328 ? -0.275 -36.812 -17.672 1 97.88 328 GLY A N 1
ATOM 2582 C CA . GLY A 1 328 ? 0.22 -37.375 -18.922 1 97.88 328 GLY A CA 1
ATOM 2583 C C . GLY A 1 328 ? 1.081 -36.406 -19.703 1 97.88 328 GLY A C 1
ATOM 2584 O O . GLY A 1 328 ? 0.864 -36.219 -20.906 1 97.88 328 GLY A O 1
ATOM 2585 N N . TYR A 1 329 ? 1.995 -35.781 -19 1 97.5 329 TYR A N 1
ATOM 2586 C CA . TYR A 1 329 ? 2.844 -34.781 -19.625 1 97.5 329 TYR A CA 1
ATOM 2587 C C . TYR A 1 329 ? 3.699 -35.406 -20.719 1 97.5 329 TYR A C 1
ATOM 2589 O O . TYR A 1 329 ? 4.371 -36.406 -20.5 1 97.5 329 TYR A O 1
ATOM 2597 N N . ASP A 1 330 ? 3.707 -34.812 -21.922 1 93.62 330 ASP A N 1
ATOM 2598 C CA . ASP A 1 330 ? 4.434 -35.375 -23.062 1 93.62 330 ASP A CA 1
ATOM 2599 C C . ASP A 1 330 ? 5.223 -34.312 -23.781 1 93.62 330 ASP A C 1
ATOM 2601 O O . ASP A 1 330 ? 5.637 -34.5 -24.938 1 93.62 330 ASP A O 1
ATOM 2605 N N . ALA A 1 331 ? 5.289 -33.125 -23.172 1 94.94 331 ALA A N 1
ATOM 2606 C CA . ALA A 1 331 ? 6.047 -31.984 -23.719 1 94.94 331 ALA A CA 1
ATOM 2607 C C . ALA A 1 331 ? 5.406 -31.453 -25 1 94.94 331 ALA A C 1
ATOM 2609 O O . ALA A 1 331 ? 6.094 -30.938 -25.875 1 94.94 331 ALA A O 1
ATOM 2610 N N . THR A 1 332 ? 4.098 -31.703 -25.188 1 94.12 332 THR A N 1
ATOM 2611 C CA . THR A 1 332 ? 3.355 -31.062 -26.266 1 94.12 332 THR A CA 1
ATOM 2612 C C . THR A 1 332 ? 2.803 -29.719 -25.812 1 94.12 332 THR A C 1
ATOM 2614 O O . THR A 1 332 ? 2.322 -29.578 -24.688 1 94.12 332 THR A O 1
ATOM 2617 N N . ARG A 1 333 ? 2.828 -28.734 -26.703 1 92.94 333 ARG A N 1
ATOM 2618 C CA . ARG A 1 333 ? 2.432 -27.375 -26.359 1 92.94 333 ARG A CA 1
ATOM 2619 C C . ARG A 1 333 ? 0.938 -27.312 -26.062 1 92.94 333 ARG A C 1
ATOM 2621 O O . ARG A 1 333 ? 0.125 -27.891 -26.781 1 92.94 333 ARG A O 1
ATOM 2628 N N . ARG A 1 334 ? 0.602 -26.703 -24.922 1 88.94 334 ARG A N 1
ATOM 2629 C CA . ARG A 1 334 ? -0.754 -26.344 -24.516 1 88.94 334 ARG A CA 1
ATOM 2630 C C . ARG A 1 334 ? -0.796 -24.938 -23.938 1 88.94 334 ARG A C 1
ATOM 2632 O O . ARG A 1 334 ? 0.186 -24.469 -23.359 1 88.94 334 ARG A O 1
ATOM 2639 N N . THR A 1 335 ? -1.938 -24.266 -24.125 1 83.38 335 THR A N 1
ATOM 2640 C CA . THR A 1 335 ? -2.074 -22.891 -23.625 1 83.38 335 THR A CA 1
ATOM 2641 C C . THR A 1 335 ? -2.381 -22.891 -22.141 1 83.38 335 THR A C 1
ATOM 2643 O O . THR A 1 335 ? -3.264 -23.625 -21.672 1 83.38 335 THR A O 1
ATOM 2646 N N . VAL A 1 336 ? -1.644 -22.203 -21.375 1 78.94 336 VAL A N 1
ATOM 2647 C CA . VAL A 1 336 ? -1.829 -22.094 -19.938 1 78.94 336 VAL A CA 1
ATOM 2648 C C . VAL A 1 336 ? -2.203 -20.656 -19.562 1 78.94 336 VAL A C 1
ATOM 2650 O O . VAL A 1 336 ? -3.248 -20.422 -18.953 1 78.94 336 VAL A O 1
ATOM 2653 N N . LEU A 1 337 ? -1.409 -19.719 -19.875 1 67 337 LEU A N 1
ATOM 2654 C CA . LEU A 1 337 ? -1.534 -18.312 -19.469 1 67 337 LEU A CA 1
ATOM 2655 C C . LEU A 1 337 ? -2.438 -17.547 -20.438 1 67 337 LEU A C 1
ATOM 2657 O O . LEU A 1 337 ? -2.283 -17.641 -21.656 1 67 337 LEU A O 1
ATOM 2661 N N . ARG A 1 338 ? -3.416 -17.141 -20.047 1 58.03 338 ARG A N 1
ATOM 2662 C CA . ARG A 1 338 ? -4.387 -16.438 -20.875 1 58.03 338 ARG A CA 1
ATOM 2663 C C . ARG A 1 338 ? -4.004 -14.969 -21.047 1 58.03 338 ARG A C 1
ATOM 2665 O O . ARG A 1 338 ? -4.422 -14.32 -22.016 1 58.03 338 ARG A O 1
ATOM 2672 N N . SER A 1 339 ? -3.389 -14.359 -20.078 1 52.94 339 SER A N 1
ATOM 2673 C CA . SER A 1 339 ? -3.098 -12.938 -20.172 1 52.94 339 SER A CA 1
ATOM 2674 C C . SER A 1 339 ? -1.678 -12.695 -20.672 1 52.94 339 SER A C 1
ATOM 2676 O O . SER A 1 339 ? -0.713 -13.172 -20.078 1 52.94 339 SER A O 1
ATOM 2678 N N . ARG A 1 340 ? -1.428 -12.891 -21.875 1 45.47 340 ARG A N 1
ATOM 2679 C CA . ARG A 1 340 ? -0.14 -12.344 -22.281 1 45.47 340 ARG A CA 1
ATOM 2680 C C . ARG A 1 340 ? -0.185 -10.82 -22.328 1 45.47 340 ARG A C 1
ATOM 2682 O O . ARG A 1 340 ? -1.236 -10.227 -22.578 1 45.47 340 ARG A O 1
ATOM 2689 N N . ALA A 1 341 ? 0.978 -10.203 -21.688 1 41.03 341 ALA A N 1
ATOM 2690 C CA . ALA A 1 341 ? 1.123 -8.75 -21.719 1 41.03 341 ALA A CA 1
ATOM 2691 C C . ALA A 1 341 ? 0.72 -8.188 -23.078 1 41.03 341 ALA A C 1
ATOM 2693 O O . ALA A 1 341 ? 0.897 -8.844 -24.109 1 41.03 341 ALA A O 1
ATOM 2694 N N . MET B 1 1 ? 27.422 14.852 14.75 1 93.62 1 MET B N 1
ATOM 2695 C CA . MET B 1 1 ? 26.234 15.359 14.07 1 93.62 1 MET B CA 1
ATOM 2696 C C . MET B 1 1 ? 25.5 14.234 13.344 1 93.62 1 MET B C 1
ATOM 2698 O O . MET B 1 1 ? 26.141 13.391 12.695 1 93.62 1 MET B O 1
ATOM 2702 N N . LYS B 1 2 ? 24.234 14.117 13.555 1 97.62 2 LYS B N 1
ATOM 2703 C CA . LYS B 1 2 ? 23.422 13.117 12.859 1 97.62 2 LYS B CA 1
ATOM 2704 C C . LYS B 1 2 ? 22.812 13.688 11.578 1 97.62 2 LYS B C 1
ATOM 2706 O O . LYS B 1 2 ? 22.422 14.852 11.539 1 97.62 2 LYS B O 1
ATOM 2711 N N . THR B 1 3 ? 22.781 12.883 10.539 1 98.81 3 THR B N 1
ATOM 2712 C CA . THR B 1 3 ? 22.266 13.328 9.25 1 98.81 3 THR B CA 1
ATOM 2713 C C . THR B 1 3 ? 20.859 12.781 9.016 1 98.81 3 THR B C 1
ATOM 2715 O O . THR B 1 3 ? 20.578 11.617 9.289 1 98.81 3 THR B O 1
ATOM 2718 N N . VAL B 1 4 ? 19.922 13.625 8.531 1 98.88 4 VAL B N 1
ATOM 2719 C CA . VAL B 1 4 ? 18.547 13.258 8.25 1 98.88 4 VAL B CA 1
ATOM 2720 C C . VAL B 1 4 ? 18.25 13.469 6.77 1 98.88 4 VAL B C 1
ATOM 2722 O O . VAL B 1 4 ? 18.344 14.586 6.258 1 98.88 4 VAL B O 1
ATOM 2725 N N . VAL B 1 5 ? 17.906 12.43 6.004 1 98.94 5 VAL B N 1
ATOM 2726 C CA . VAL B 1 5 ? 17.328 12.602 4.684 1 98.94 5 VAL B CA 1
ATOM 2727 C C . VAL B 1 5 ? 15.852 12.992 4.824 1 98.94 5 VAL B C 1
ATOM 2729 O O . VAL B 1 5 ? 15.109 12.391 5.605 1 98.94 5 VAL B O 1
ATOM 2732 N N . PHE B 1 6 ? 15.445 14.055 4.07 1 98.88 6 PHE B N 1
ATOM 2733 C CA . PHE B 1 6 ? 14.172 14.703 4.348 1 98.88 6 PHE B CA 1
ATOM 2734 C C . PHE B 1 6 ? 13.344 14.836 3.076 1 98.88 6 PHE B C 1
ATOM 2736 O O . PHE B 1 6 ? 13.773 15.453 2.104 1 98.88 6 PHE B O 1
ATOM 2743 N N . VAL B 1 7 ? 12.18 14.195 3.07 1 98.19 7 VAL B N 1
ATOM 2744 C CA . VAL B 1 7 ? 11.188 14.344 2.012 1 98.19 7 VAL B CA 1
ATOM 2745 C C . VAL B 1 7 ? 10.07 15.266 2.484 1 98.19 7 VAL B C 1
ATOM 2747 O O . VAL B 1 7 ? 9.523 15.086 3.578 1 98.19 7 VAL B O 1
ATOM 2750 N N . GLY B 1 8 ? 9.672 16.203 1.691 1 97 8 GLY B N 1
ATOM 2751 C CA . GLY B 1 8 ? 8.641 17.172 2.047 1 97 8 GLY B CA 1
ATOM 2752 C C . GLY B 1 8 ? 9.188 18.422 2.701 1 97 8 GLY B C 1
ATOM 2753 O O . GLY B 1 8 ? 8.492 19.078 3.471 1 97 8 GLY B O 1
ATOM 2754 N N . ALA B 1 9 ? 10.352 18.812 2.383 1 96.62 9 ALA B N 1
ATOM 2755 C CA . ALA B 1 9 ? 11.109 19.844 3.092 1 96.62 9 ALA B CA 1
ATOM 2756 C C . ALA B 1 9 ? 10.539 21.234 2.818 1 96.62 9 ALA B C 1
ATOM 2758 O O . ALA B 1 9 ? 10.594 22.109 3.682 1 96.62 9 ALA B O 1
ATOM 2759 N N . THR B 1 10 ? 10.008 21.422 1.684 1 94.38 10 THR B N 1
ATOM 2760 C CA . THR B 1 10 ? 9.695 22.781 1.26 1 94.38 10 THR B CA 1
ATOM 2761 C C . THR B 1 10 ? 8.258 23.141 1.623 1 94.38 10 THR B C 1
ATOM 2763 O O . THR B 1 10 ? 7.82 24.281 1.414 1 94.38 10 THR B O 1
ATOM 2766 N N . GLY B 1 11 ? 7.551 22.188 2.176 1 94 11 GLY B N 1
ATOM 2767 C CA . GLY B 1 11 ? 6.203 22.469 2.646 1 94 11 GLY B CA 1
ATOM 2768 C C . GLY B 1 11 ? 6.176 23.125 4.016 1 94 11 GLY B C 1
ATOM 2769 O O . GLY B 1 11 ? 7.219 23.312 4.645 1 94 11 GLY B O 1
ATOM 2770 N N . ALA B 1 12 ? 4.949 23.5 4.449 1 94.31 12 ALA B N 1
ATOM 2771 C CA . ALA B 1 12 ? 4.754 24.141 5.746 1 94.31 12 ALA B CA 1
ATOM 2772 C C . ALA B 1 12 ? 5.273 23.266 6.879 1 94.31 12 ALA B C 1
ATOM 2774 O O . ALA B 1 12 ? 5.992 23.734 7.762 1 94.31 12 ALA B O 1
ATOM 2775 N N . GLN B 1 13 ? 4.902 22 6.82 1 97 13 GLN B N 1
ATOM 2776 C CA . GLN B 1 13 ? 5.312 21.031 7.84 1 97 13 GLN B CA 1
ATOM 2777 C C . GLN B 1 13 ? 6.828 20.844 7.844 1 97 13 GLN B C 1
ATOM 2779 O O . GLN B 1 13 ? 7.465 20.922 8.891 1 97 13 GLN B O 1
ATOM 2784 N N . GLY B 1 14 ? 7.383 20.594 6.684 1 97.38 14 GLY B N 1
ATOM 2785 C CA . GLY B 1 14 ? 8.812 20.375 6.57 1 97.38 14 GLY B CA 1
ATOM 2786 C C . GLY B 1 14 ? 9.641 21.578 7.023 1 97.38 14 GLY B C 1
ATOM 2787 O O . GLY B 1 14 ? 10.617 21.406 7.75 1 97.38 14 GLY B O 1
ATOM 2788 N N . GLY B 1 15 ? 9.211 22.766 6.566 1 95.69 15 GLY B N 1
ATOM 2789 C CA . GLY B 1 15 ? 9.906 23.969 6.984 1 95.69 15 GLY B CA 1
ATOM 2790 C C . GLY B 1 15 ? 9.977 24.125 8.492 1 95.69 15 GLY B C 1
ATOM 2791 O O . GLY B 1 15 ? 11.031 24.469 9.031 1 95.69 15 GLY B O 1
ATOM 2792 N N . ALA B 1 16 ? 8.898 23.859 9.195 1 96.19 16 ALA B N 1
ATOM 2793 C CA . ALA B 1 16 ? 8.836 23.984 10.648 1 96.19 16 ALA B CA 1
ATOM 2794 C C . ALA B 1 16 ? 9.75 22.969 11.328 1 96.19 16 ALA B C 1
ATOM 2796 O O . ALA B 1 16 ? 10.445 23.297 12.289 1 96.19 16 ALA B O 1
ATOM 2797 N N . ILE B 1 17 ? 9.75 21.734 10.82 1 98.5 17 ILE B N 1
ATOM 2798 C CA . ILE B 1 17 ? 10.555 20.656 11.406 1 98.5 17 ILE B CA 1
ATOM 2799 C C . ILE B 1 17 ? 12.039 20.953 11.203 1 98.5 17 ILE B C 1
ATOM 2801 O O . ILE B 1 17 ? 12.836 20.844 12.141 1 98.5 17 ILE B O 1
ATOM 2805 N N . ILE B 1 18 ? 12.414 21.375 9.992 1 98.31 18 ILE B N 1
ATOM 2806 C CA . ILE B 1 18 ? 13.812 21.625 9.664 1 98.31 18 ILE B CA 1
ATOM 2807 C C . ILE B 1 18 ? 14.32 22.812 10.477 1 98.31 18 ILE B C 1
ATOM 2809 O O . ILE B 1 18 ? 15.453 22.797 10.969 1 98.31 18 ILE B O 1
ATOM 2813 N N . LYS B 1 19 ? 13.469 23.859 10.617 1 97.19 19 LYS B N 1
ATOM 2814 C CA . LYS B 1 19 ? 13.844 25 11.453 1 97.19 19 LYS B CA 1
ATOM 2815 C C . LYS B 1 19 ? 14.172 24.562 12.875 1 97.19 19 LYS B C 1
ATOM 2817 O O . LYS B 1 19 ? 15.164 25 13.461 1 97.19 19 LYS B O 1
ATOM 2822 N N . THR B 1 20 ? 13.336 23.672 13.445 1 97.94 20 THR B N 1
ATOM 2823 C CA . THR B 1 20 ? 13.539 23.156 14.797 1 97.94 20 THR B CA 1
ATOM 2824 C C . THR B 1 20 ? 14.82 22.328 14.875 1 97.94 20 THR B C 1
ATOM 2826 O O . THR B 1 20 ? 15.656 22.562 15.742 1 97.94 20 THR B O 1
ATOM 2829 N N . LEU B 1 21 ? 15.047 21.375 13.945 1 98.06 21 LEU B N 1
ATOM 2830 C CA . LEU B 1 21 ? 16.203 20.484 13.977 1 98.06 21 LEU B CA 1
ATOM 2831 C C . LEU B 1 21 ? 17.484 21.266 13.727 1 98.06 21 LEU B C 1
ATOM 2833 O O . LEU B 1 21 ? 18.5 21.031 14.406 1 98.06 21 LEU B O 1
ATOM 2837 N N . SER B 1 22 ? 17.422 22.219 12.789 1 96.56 22 SER B N 1
ATOM 2838 C CA . SER B 1 22 ? 18.594 23.016 12.438 1 96.56 22 SER B CA 1
ATOM 2839 C C . SER B 1 22 ? 19.047 23.906 13.594 1 96.56 22 SER B C 1
ATOM 2841 O O . SER B 1 22 ? 20.234 24.125 13.789 1 96.56 22 SER B O 1
ATOM 2843 N N . SER B 1 23 ? 18.109 24.359 14.367 1 95.38 23 SER B N 1
ATOM 2844 C CA . SER B 1 23 ? 18.406 25.281 15.453 1 95.38 23 SER B CA 1
ATOM 2845 C C . SER B 1 23 ? 19.203 24.594 16.562 1 95.38 23 SER B C 1
ATOM 2847 O O . SER B 1 23 ? 19.875 25.25 17.359 1 95.38 23 SER B O 1
ATOM 2849 N N . THR B 1 24 ? 19.172 23.266 16.609 1 95.31 24 THR B N 1
ATOM 2850 C CA . THR B 1 24 ? 19.906 22.516 17.641 1 95.31 24 THR B CA 1
ATOM 2851 C C . THR B 1 24 ? 21.375 22.422 17.266 1 95.31 24 THR B C 1
ATOM 2853 O O . THR B 1 24 ? 22.219 22.125 18.125 1 95.31 24 THR B O 1
ATOM 2856 N N . ASN B 1 25 ? 21.688 22.547 16.016 1 96.19 25 ASN B N 1
ATOM 2857 C CA . ASN B 1 25 ? 23.031 22.375 15.461 1 96.19 25 ASN B CA 1
ATOM 2858 C C . ASN B 1 25 ? 23.547 20.953 15.688 1 96.19 25 ASN B C 1
ATOM 2860 O O . ASN B 1 25 ? 24.75 20.734 15.742 1 96.19 25 ASN B O 1
ATOM 2864 N N . GLU B 1 26 ? 22.656 20.016 15.852 1 97.31 26 GLU B N 1
ATOM 2865 C CA . GLU B 1 26 ? 23 18.625 16.094 1 97.31 26 GLU B CA 1
ATOM 2866 C C . GLU B 1 26 ? 22.719 17.766 14.867 1 97.31 26 GLU B C 1
ATOM 2868 O O . GLU B 1 26 ? 23.125 16.594 14.812 1 97.31 26 GLU B O 1
ATOM 2873 N N . TYR B 1 27 ? 22.109 18.391 13.867 1 98.19 27 TYR B N 1
ATOM 2874 C CA . TYR B 1 27 ? 21.656 17.609 12.719 1 98.19 27 TYR B CA 1
ATOM 2875 C C . TYR B 1 27 ? 22.094 18.266 11.414 1 98.19 27 TYR B C 1
ATOM 2877 O O . TYR B 1 27 ? 22.109 19.484 11.297 1 98.19 27 TYR B O 1
ATOM 2885 N N . LYS B 1 28 ? 22.469 17.484 10.508 1 98.56 28 LYS B N 1
ATOM 2886 C CA . LYS B 1 28 ? 22.562 17.859 9.094 1 98.56 28 LYS B CA 1
ATOM 2887 C C . LYS B 1 28 ? 21.344 17.359 8.312 1 98.56 28 LYS B C 1
ATOM 2889 O O . LYS B 1 28 ? 20.891 16.234 8.523 1 98.56 28 LYS B O 1
ATOM 2894 N N . ILE B 1 29 ? 20.812 18.25 7.48 1 98.69 29 ILE B N 1
ATOM 2895 C CA . ILE B 1 29 ? 19.594 17.906 6.75 1 98.69 29 ILE B CA 1
ATOM 2896 C C . ILE B 1 29 ? 19.906 17.781 5.262 1 98.69 29 ILE B C 1
ATOM 2898 O O . ILE B 1 29 ? 20.484 18.688 4.664 1 98.69 29 ILE B O 1
ATOM 2902 N N . LEU B 1 30 ? 19.578 16.641 4.672 1 98.75 30 LEU B N 1
ATOM 2903 C CA . LEU B 1 30 ? 19.547 16.453 3.225 1 98.75 30 LEU B CA 1
ATOM 2904 C C . LEU B 1 30 ? 18.125 16.531 2.695 1 98.75 30 LEU B C 1
ATOM 2906 O O . LEU B 1 30 ? 17.391 15.539 2.732 1 98.75 30 LEU B O 1
ATOM 2910 N N . ALA B 1 31 ? 17.75 17.688 2.145 1 98.38 31 ALA B N 1
ATOM 2911 C CA . ALA B 1 31 ? 16.375 17.984 1.783 1 98.38 31 ALA B CA 1
ATOM 2912 C C . ALA B 1 31 ? 16.125 17.719 0.304 1 98.38 31 ALA B C 1
ATOM 2914 O O . ALA B 1 31 ? 16.609 18.438 -0.563 1 98.38 31 ALA B O 1
ATOM 2915 N N . LEU B 1 32 ? 15.359 16.703 0.035 1 97.38 32 LEU B N 1
ATOM 2916 C CA . LEU B 1 32 ? 14.977 16.406 -1.341 1 97.38 32 LEU B CA 1
ATOM 2917 C C . LEU B 1 32 ? 13.922 17.375 -1.833 1 97.38 32 LEU B C 1
ATOM 2919 O O . LEU B 1 32 ? 12.953 17.672 -1.12 1 97.38 32 LEU B O 1
ATOM 2923 N N . THR B 1 33 ? 14.117 17.922 -2.998 1 95 33 THR B N 1
ATOM 2924 C CA . THR B 1 33 ? 13.164 18.875 -3.576 1 95 33 THR B CA 1
ATOM 2925 C C . THR B 1 33 ? 13.18 18.781 -5.102 1 95 33 THR B C 1
ATOM 2927 O O . THR B 1 33 ? 14.195 18.422 -5.695 1 95 33 THR B O 1
ATOM 2930 N N . ARG B 1 34 ? 12.055 19.094 -5.719 1 89.81 34 ARG B N 1
ATOM 2931 C CA . ARG B 1 34 ? 11.914 19.062 -7.172 1 89.81 34 ARG B CA 1
ATOM 2932 C C . ARG B 1 34 ? 12.609 20.266 -7.812 1 89.81 34 ARG B C 1
ATOM 2934 O O . ARG B 1 34 ? 13.016 20.188 -8.977 1 89.81 34 ARG B O 1
ATOM 2941 N N . SER B 1 35 ? 12.695 21.359 -7.012 1 91.44 35 SER B N 1
ATOM 2942 C CA . SER B 1 35 ? 13.352 22.578 -7.5 1 91.44 35 SER B CA 1
ATOM 2943 C C . SER B 1 35 ? 14.281 23.156 -6.441 1 91.44 35 SER B C 1
ATOM 2945 O O . SER B 1 35 ? 13.82 23.734 -5.453 1 91.44 35 SER B O 1
ATOM 2947 N N . THR B 1 36 ? 15.547 23.156 -6.777 1 94.5 36 THR B N 1
ATOM 2948 C CA . THR B 1 36 ? 16.531 23.656 -5.82 1 94.5 36 THR B CA 1
ATOM 2949 C C . THR B 1 36 ? 16.641 25.172 -5.891 1 94.5 36 THR B C 1
ATOM 2951 O O . THR B 1 36 ? 17.219 25.797 -5.008 1 94.5 36 THR B O 1
ATOM 2954 N N . THR B 1 37 ? 15.914 25.719 -6.867 1 94.25 37 THR B N 1
ATOM 2955 C CA . THR B 1 37 ? 16.062 27.156 -7.066 1 94.25 37 THR B CA 1
ATOM 2956 C C . THR B 1 37 ? 14.805 27.906 -6.633 1 94.25 37 THR B C 1
ATOM 2958 O O . THR B 1 37 ? 14.773 29.125 -6.641 1 94.25 37 THR B O 1
ATOM 2961 N N . SER B 1 38 ? 13.766 27.156 -6.277 1 93.5 38 SER B N 1
ATOM 2962 C CA . SER B 1 38 ? 12.539 27.812 -5.828 1 93.5 38 SER B CA 1
ATOM 2963 C C . SER B 1 38 ? 12.789 28.641 -4.574 1 93.5 38 SER B C 1
ATOM 2965 O O . SER B 1 38 ? 13.695 28.344 -3.793 1 93.5 38 SER B O 1
ATOM 2967 N N . PRO B 1 39 ? 12.016 29.656 -4.363 1 92.88 39 PRO B N 1
ATOM 2968 C CA . PRO B 1 39 ? 12.172 30.469 -3.152 1 92.88 39 PRO B CA 1
ATOM 2969 C C . PRO B 1 39 ? 12.055 29.641 -1.873 1 92.88 39 PRO B C 1
ATOM 2971 O O . PRO B 1 39 ? 12.828 29.844 -0.93 1 92.88 39 PRO B O 1
ATOM 2974 N N . ALA B 1 40 ? 11.148 28.703 -1.842 1 92.12 40 ALA B N 1
ATOM 2975 C CA . ALA B 1 40 ? 10.969 27.859 -0.665 1 92.12 40 ALA B CA 1
ATOM 2976 C C . ALA B 1 40 ? 12.211 27.016 -0.407 1 92.12 40 ALA B C 1
ATOM 2978 O O . ALA B 1 40 ? 12.641 26.859 0.738 1 92.12 40 ALA B O 1
ATOM 2979 N N . ALA B 1 41 ? 12.758 26.438 -1.459 1 94.94 41 ALA B N 1
ATOM 2980 C CA . ALA B 1 41 ? 13.961 25.625 -1.33 1 94.94 41 ALA B CA 1
ATOM 2981 C C . ALA B 1 41 ? 15.141 26.453 -0.853 1 94.94 41 ALA B C 1
ATOM 2983 O O . ALA B 1 41 ? 15.906 26.031 0.011 1 94.94 41 ALA B O 1
ATOM 2984 N N . GLN B 1 42 ? 15.25 27.656 -1.406 1 95.31 42 GLN B N 1
ATOM 2985 C CA . GLN B 1 42 ? 16.359 28.531 -1.037 1 95.31 42 GLN B CA 1
ATOM 2986 C C . GLN B 1 42 ? 16.234 29 0.41 1 95.31 42 GLN B C 1
ATOM 2988 O O . GLN B 1 42 ? 17.234 29.172 1.103 1 95.31 42 GLN B O 1
ATOM 2993 N N . ALA B 1 43 ? 15.031 29.203 0.846 1 94 43 ALA B N 1
ATOM 2994 C CA . ALA B 1 43 ? 14.797 29.594 2.236 1 94 43 ALA B CA 1
ATOM 2995 C C . ALA B 1 43 ? 15.281 28.516 3.193 1 94 43 ALA B C 1
ATOM 2997 O O . ALA B 1 43 ? 15.906 28.812 4.215 1 94 43 ALA B O 1
ATOM 2998 N N . ILE B 1 44 ? 15 27.281 2.852 1 95.25 44 ILE B N 1
ATOM 2999 C CA . ILE B 1 44 ? 15.414 26.172 3.699 1 95.25 44 ILE B CA 1
ATOM 3000 C C . ILE B 1 44 ? 16.922 25.984 3.604 1 95.25 44 ILE B C 1
ATOM 3002 O O . ILE B 1 44 ? 17.578 25.672 4.602 1 95.25 44 ILE B O 1
ATOM 3006 N N . ALA B 1 45 ? 17.484 26.172 2.414 1 96.06 45 ALA B N 1
ATOM 3007 C CA . ALA B 1 45 ? 18.922 26.031 2.195 1 96.06 45 ALA B CA 1
ATOM 3008 C C . ALA B 1 45 ? 19.703 27.047 3.016 1 96.06 45 ALA B C 1
ATOM 3010 O O . ALA B 1 45 ? 20.875 26.828 3.334 1 96.06 45 ALA B O 1
ATOM 3011 N N . GLY B 1 46 ? 19.078 28.156 3.371 1 96.19 46 GLY B N 1
ATOM 3012 C CA . GLY B 1 46 ? 19.719 29.203 4.141 1 96.19 46 GLY B CA 1
ATOM 3013 C C . GLY B 1 46 ? 19.859 28.875 5.613 1 96.19 46 GLY B C 1
ATOM 3014 O O . GLY B 1 46 ? 20.625 29.516 6.332 1 96.19 46 GLY B O 1
ATOM 3015 N N . LEU B 1 47 ? 19.203 27.859 6.066 1 96.69 47 LEU B N 1
ATOM 3016 C CA . LEU B 1 47 ? 19.281 27.438 7.457 1 96.69 47 LEU B CA 1
ATOM 3017 C C . LEU B 1 47 ? 20.594 26.688 7.719 1 96.69 47 LEU B C 1
ATOM 3019 O O . LEU B 1 47 ? 21.203 26.156 6.793 1 96.69 47 LEU B O 1
ATOM 3023 N N . PRO B 1 48 ? 21.047 26.625 8.953 1 96.25 48 PRO B N 1
ATOM 3024 C CA . PRO B 1 48 ? 22.281 25.922 9.289 1 96.25 48 PRO B CA 1
ATOM 3025 C C . PRO B 1 48 ? 22.234 24.453 8.906 1 96.25 48 PRO B C 1
ATOM 3027 O O . PRO B 1 48 ? 21.25 23.766 9.172 1 96.25 48 PRO B O 1
ATOM 3030 N N . ASN B 1 49 ? 23.234 23.922 8.266 1 97.38 49 ASN B N 1
ATOM 3031 C CA . ASN B 1 49 ? 23.516 22.516 8 1 97.38 49 ASN B CA 1
ATOM 3032 C C . ASN B 1 49 ? 22.453 21.891 7.105 1 97.38 49 ASN B C 1
ATOM 3034 O O . ASN B 1 49 ? 22.062 20.734 7.309 1 97.38 49 ASN B O 1
ATOM 3038 N N . VAL B 1 50 ? 21.922 22.641 6.141 1 98.06 50 VAL B N 1
ATOM 3039 C CA . VAL B 1 50 ? 20.938 22.109 5.199 1 98.06 50 VAL B CA 1
ATOM 3040 C C . VAL B 1 50 ? 21.547 22.031 3.803 1 98.06 50 VAL B C 1
ATOM 3042 O O . VAL B 1 50 ? 22.141 22.984 3.322 1 98.06 50 VAL B O 1
ATOM 3045 N N . GLU B 1 51 ? 21.484 20.906 3.209 1 98.12 51 GLU B N 1
ATOM 3046 C CA . GLU B 1 51 ? 21.891 20.641 1.831 1 98.12 51 GLU B CA 1
ATOM 3047 C C . GLU B 1 51 ? 20.703 20.203 0.983 1 98.12 51 GLU B C 1
ATOM 3049 O O . GLU B 1 51 ? 19.922 19.344 1.395 1 98.12 51 GLU B O 1
ATOM 3054 N N . LEU B 1 52 ? 20.516 20.875 -0.146 1 98.06 52 LEU B N 1
ATOM 3055 C CA . LEU B 1 52 ? 19.438 20.484 -1.046 1 98.06 52 LEU B CA 1
ATOM 3056 C C . LEU B 1 52 ? 19.859 19.328 -1.942 1 98.06 52 LEU B C 1
ATOM 3058 O O . LEU B 1 52 ? 21 19.281 -2.404 1 98.06 52 LEU B O 1
ATOM 3062 N N . VAL B 1 53 ? 19 18.375 -2.07 1 97.75 53 VAL B N 1
ATOM 3063 C CA . VAL B 1 53 ? 19.172 17.25 -2.98 1 97.75 53 VAL B CA 1
ATOM 3064 C C . VAL B 1 53 ? 18.125 17.312 -4.09 1 97.75 53 VAL B C 1
ATOM 3066 O O . VAL B 1 53 ? 16.922 17.344 -3.816 1 97.75 53 VAL B O 1
ATOM 3069 N N . GLN B 1 54 ? 18.516 17.281 -5.309 1 95.94 54 GLN B N 1
ATOM 3070 C CA . GLN B 1 54 ? 17.625 17.422 -6.449 1 95.94 54 GLN B CA 1
ATOM 3071 C C . GLN B 1 54 ? 16.828 16.156 -6.699 1 95.94 54 GLN B C 1
ATOM 3073 O O . GLN B 1 54 ? 17.391 15.07 -6.852 1 95.94 54 GLN B O 1
ATOM 3078 N N . ASN B 1 55 ? 15.547 16.234 -6.645 1 92.44 55 ASN B N 1
ATOM 3079 C CA . ASN B 1 55 ? 14.633 15.195 -7.105 1 92.44 55 ASN B CA 1
ATOM 3080 C C . ASN B 1 55 ? 14.312 15.352 -8.586 1 92.44 55 ASN B C 1
ATOM 3082 O O . ASN B 1 55 ? 13.438 16.141 -8.961 1 92.44 55 ASN B O 1
ATOM 3086 N N . ASN B 1 56 ? 14.82 14.555 -9.445 1 87.19 56 ASN B N 1
ATOM 3087 C CA . ASN B 1 56 ? 14.672 14.68 -10.891 1 87.19 56 ASN B CA 1
ATOM 3088 C C . ASN B 1 56 ? 13.492 13.852 -11.406 1 87.19 56 ASN B C 1
ATOM 3090 O O . ASN B 1 56 ? 13.312 13.711 -12.617 1 87.19 56 ASN B O 1
ATOM 3094 N N . ALA B 1 57 ? 12.664 13.477 -10.516 1 84 57 ALA B N 1
ATOM 3095 C CA . ALA B 1 57 ? 11.531 12.672 -10.961 1 84 57 ALA B CA 1
ATOM 3096 C C . ALA B 1 57 ? 10.422 13.555 -11.531 1 84 57 ALA B C 1
ATOM 3098 O O . ALA B 1 57 ? 10.094 14.594 -10.953 1 84 57 ALA B O 1
ATOM 3099 N N . GLY B 1 58 ? 10 13.195 -12.703 1 74.31 58 GLY B N 1
ATOM 3100 C CA . GLY B 1 58 ? 8.852 13.898 -13.242 1 74.31 58 GLY B CA 1
ATOM 3101 C C . GLY B 1 58 ? 7.594 13.703 -12.414 1 74.31 58 GLY B C 1
ATOM 3102 O O . GLY B 1 58 ? 6.727 14.578 -12.375 1 74.31 58 GLY B O 1
ATOM 3103 N N . PHE B 1 59 ? 7.496 12.523 -11.898 1 78.69 59 PHE B N 1
ATOM 3104 C CA . PHE B 1 59 ? 6.402 12.148 -11.016 1 78.69 59 PHE B CA 1
ATOM 3105 C C . PHE B 1 59 ? 6.906 11.297 -9.859 1 78.69 59 PHE B C 1
ATOM 3107 O O . PHE B 1 59 ? 7.75 10.414 -10.047 1 78.69 59 PHE B O 1
ATOM 3114 N N . GLY B 1 60 ? 6.445 11.68 -8.695 1 87.19 60 GLY B N 1
ATOM 3115 C CA . GLY B 1 60 ? 6.902 10.938 -7.531 1 87.19 60 GLY B CA 1
ATOM 3116 C C . GLY B 1 60 ? 8.289 11.336 -7.074 1 87.19 60 GLY B C 1
ATOM 3117 O O . GLY B 1 60 ? 8.562 12.523 -6.875 1 87.19 60 GLY B O 1
ATOM 3118 N N . TYR B 1 61 ? 9.141 10.242 -6.855 1 91.38 61 TYR B N 1
ATOM 3119 C CA . TYR B 1 61 ? 10.438 10.539 -6.25 1 91.38 61 TYR B CA 1
ATOM 3120 C C . TYR B 1 61 ? 11.57 9.867 -7.023 1 91.38 61 TYR B C 1
ATOM 3122 O O . TYR B 1 61 ? 11.406 8.758 -7.523 1 91.38 61 TYR B O 1
ATOM 3130 N N . ASP B 1 62 ? 12.68 10.57 -7.152 1 92.75 62 ASP B N 1
ATOM 3131 C CA . ASP B 1 62 ? 13.914 10.047 -7.73 1 92.75 62 ASP B CA 1
ATOM 3132 C C . ASP B 1 62 ? 14.555 9.008 -6.809 1 92.75 62 ASP B C 1
ATOM 3134 O O . ASP B 1 62 ? 15.266 9.359 -5.867 1 92.75 62 ASP B O 1
ATOM 3138 N N . VAL B 1 63 ? 14.445 7.742 -7.199 1 93.06 63 VAL B N 1
ATOM 3139 C CA . VAL B 1 63 ? 14.844 6.621 -6.352 1 93.06 63 VAL B CA 1
ATOM 3140 C C . VAL B 1 63 ? 16.344 6.68 -6.086 1 93.06 63 VAL B C 1
ATOM 3142 O O . VAL B 1 63 ? 16.781 6.512 -4.945 1 93.06 63 VAL B O 1
ATOM 3145 N N . ASP B 1 64 ? 17.109 6.91 -7.105 1 93.75 64 ASP B N 1
ATOM 3146 C CA . ASP B 1 64 ? 18.562 6.934 -6.969 1 93.75 64 ASP B CA 1
ATOM 3147 C C . ASP B 1 64 ? 19.016 8.094 -6.086 1 93.75 64 ASP B C 1
ATOM 3149 O O . ASP B 1 64 ? 19.875 7.926 -5.223 1 93.75 64 ASP B O 1
ATOM 3153 N N . ALA B 1 65 ? 18.422 9.266 -6.324 1 96 65 ALA B N 1
ATOM 3154 C CA . ALA B 1 65 ? 18.797 10.43 -5.527 1 96 65 ALA B CA 1
ATOM 3155 C C . ALA B 1 65 ? 18.438 10.227 -4.055 1 96 65 ALA B C 1
ATOM 3157 O O . ALA B 1 65 ? 19.25 10.531 -3.172 1 96 65 ALA B O 1
ATOM 3158 N N . PHE B 1 66 ? 17.312 9.695 -3.805 1 97.56 66 PHE B N 1
ATOM 3159 C CA . PHE B 1 66 ? 16.906 9.445 -2.43 1 97.56 66 PHE B CA 1
ATOM 3160 C C . PHE B 1 66 ? 17.812 8.406 -1.777 1 97.56 66 PHE B C 1
ATOM 3162 O O . PHE B 1 66 ? 18.266 8.594 -0.646 1 97.56 66 PHE B O 1
ATOM 3169 N N . TYR B 1 67 ? 18.047 7.316 -2.492 1 97.38 67 TYR B N 1
ATOM 3170 C CA . TYR B 1 67 ? 18.859 6.238 -1.934 1 97.38 67 TYR B CA 1
ATOM 3171 C C . TYR B 1 67 ? 20.266 6.723 -1.604 1 97.38 67 TYR B C 1
ATOM 3173 O O . TYR B 1 67 ? 20.797 6.406 -0.541 1 97.38 67 TYR B O 1
ATOM 3181 N N . GLN B 1 68 ? 20.859 7.48 -2.465 1 98.38 68 GLN B N 1
ATOM 3182 C CA . GLN B 1 68 ? 22.188 8.016 -2.232 1 98.38 68 GLN B CA 1
ATOM 3183 C C . GLN B 1 68 ? 22.219 8.938 -1.018 1 98.38 68 GLN B C 1
ATOM 3185 O O . GLN B 1 68 ? 23.156 8.914 -0.229 1 98.38 68 GLN B O 1
ATOM 3190 N N . ALA B 1 69 ? 21.172 9.766 -0.883 1 98.75 69 ALA B N 1
ATOM 3191 C CA . ALA B 1 69 ? 21.062 10.633 0.292 1 98.75 69 ALA B CA 1
ATOM 3192 C C . ALA B 1 69 ? 20.859 9.805 1.56 1 98.75 69 ALA B C 1
ATOM 3194 O O . ALA B 1 69 ? 21.453 10.102 2.602 1 98.75 69 ALA B O 1
ATOM 3195 N N . ALA B 1 70 ? 20.094 8.766 1.442 1 98.81 70 ALA B N 1
ATOM 3196 C CA . ALA B 1 70 ? 19.812 7.895 2.584 1 98.81 70 ALA B CA 1
ATOM 3197 C C . ALA B 1 70 ? 21.062 7.141 3.02 1 98.81 70 ALA B C 1
ATOM 3199 O O . ALA B 1 70 ? 21.266 6.914 4.215 1 98.81 70 ALA B O 1
ATOM 3200 N N . LEU B 1 71 ? 21.938 6.785 2.084 1 98.69 71 LEU B N 1
ATOM 3201 C CA . LEU B 1 71 ? 23.172 6.078 2.379 1 98.69 71 LEU B CA 1
ATOM 3202 C C . LEU B 1 71 ? 24.062 6.902 3.301 1 98.69 71 LEU B C 1
ATOM 3204 O O . LEU B 1 71 ? 24.844 6.348 4.07 1 98.69 71 LEU B O 1
ATOM 3208 N N . ARG B 1 72 ? 23.844 8.18 3.232 1 98.31 72 ARG B N 1
ATOM 3209 C CA . ARG B 1 72 ? 24.672 9.07 4.027 1 98.31 72 ARG B CA 1
ATOM 3210 C C . ARG B 1 72 ? 23.922 9.578 5.25 1 98.31 72 ARG B C 1
ATOM 3212 O O . ARG B 1 72 ? 24.312 10.586 5.852 1 98.31 72 ARG B O 1
ATOM 3219 N N . SER B 1 73 ? 22.844 8.938 5.594 1 98.88 73 SER B N 1
ATOM 3220 C CA . SER B 1 73 ? 21.969 9.484 6.641 1 98.88 73 SER B CA 1
ATOM 3221 C C . SER B 1 73 ? 21.812 8.5 7.793 1 98.88 73 SER B C 1
ATOM 3223 O O . SER B 1 73 ? 21.797 7.281 7.582 1 98.88 73 SER B O 1
ATOM 3225 N N . ASP B 1 74 ? 21.688 9.023 8.984 1 98.81 74 ASP B N 1
ATOM 3226 C CA . ASP B 1 74 ? 21.344 8.242 10.164 1 98.81 74 ASP B CA 1
ATOM 3227 C C . ASP B 1 74 ? 19.828 8.094 10.289 1 98.81 74 ASP B C 1
ATOM 3229 O O . ASP B 1 74 ? 19.328 7.039 10.688 1 98.81 74 ASP B O 1
ATOM 3233 N N . TYR B 1 75 ? 19.125 9.148 9.953 1 98.88 75 TYR B N 1
ATOM 3234 C CA . TYR B 1 75 ? 17.688 9.234 10.141 1 98.88 75 TYR B CA 1
ATOM 3235 C C . TYR B 1 75 ? 16.984 9.625 8.836 1 98.88 75 TYR B C 1
ATOM 3237 O O . TYR B 1 75 ? 17.625 10.078 7.891 1 98.88 75 TYR B O 1
ATOM 3245 N N . ALA B 1 76 ? 15.703 9.352 8.781 1 98.94 76 ALA B N 1
ATOM 3246 C CA . ALA B 1 76 ? 14.859 9.797 7.676 1 98.94 76 ALA B CA 1
ATOM 3247 C C . ALA B 1 76 ? 13.562 10.414 8.188 1 98.94 76 ALA B C 1
ATOM 3249 O O . ALA B 1 76 ? 12.984 9.945 9.172 1 98.94 76 ALA B O 1
ATOM 3250 N N . PHE B 1 77 ? 13.148 11.508 7.617 1 98.94 77 PHE B N 1
ATOM 3251 C CA . PHE B 1 77 ? 11.812 12.07 7.77 1 98.94 77 PHE B CA 1
ATOM 3252 C C . PHE B 1 77 ? 11.086 12.109 6.434 1 98.94 77 PHE B C 1
ATOM 3254 O O . PHE B 1 77 ? 11.539 12.758 5.488 1 98.94 77 PHE B O 1
ATOM 3261 N N . ILE B 1 78 ? 9.938 11.422 6.355 1 98.88 78 ILE B N 1
ATOM 3262 C CA . ILE B 1 78 ? 9.242 11.266 5.078 1 98.88 78 ILE B CA 1
ATOM 3263 C C . ILE B 1 78 ? 7.84 11.859 5.18 1 98.88 78 ILE B C 1
ATOM 3265 O O . ILE B 1 78 ? 6.992 11.344 5.914 1 98.88 78 ILE B O 1
ATOM 3269 N N . ASN B 1 79 ? 7.586 12.883 4.477 1 98.56 79 ASN B N 1
ATOM 3270 C CA . ASN B 1 79 ? 6.273 13.461 4.227 1 98.56 79 ASN B CA 1
ATOM 3271 C C . ASN B 1 79 ? 5.992 13.602 2.734 1 98.56 79 ASN B C 1
ATOM 3273 O O . ASN B 1 79 ? 6.535 14.484 2.074 1 98.56 79 ASN B O 1
ATOM 3277 N N . THR B 1 80 ? 5.113 12.75 2.242 1 95.38 80 THR B N 1
ATOM 3278 C CA . THR B 1 80 ? 4.797 12.758 0.818 1 95.38 80 THR B CA 1
ATOM 3279 C C . THR B 1 80 ? 3.715 13.789 0.512 1 95.38 80 THR B C 1
ATOM 3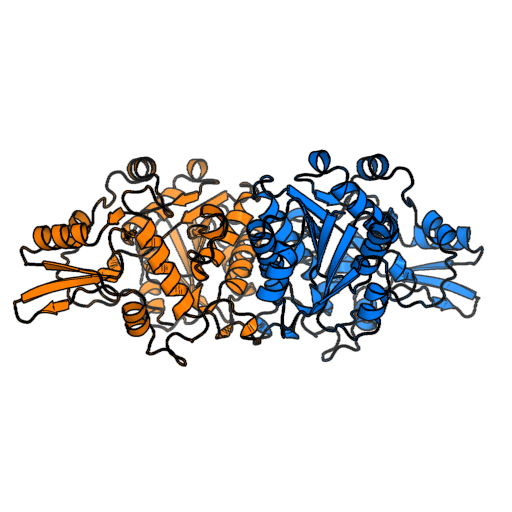281 O O . THR B 1 80 ? 2.977 14.203 1.407 1 95.38 80 THR B O 1
ATOM 3284 N N . ASP B 1 81 ? 3.68 14.227 -0.727 1 90.12 81 ASP B N 1
ATOM 3285 C CA . ASP B 1 81 ? 2.648 15.141 -1.196 1 90.12 81 ASP B CA 1
ATOM 3286 C C . ASP B 1 81 ? 1.438 14.383 -1.735 1 90.12 81 ASP B C 1
ATOM 3288 O O . ASP B 1 81 ? 1.336 14.141 -2.939 1 90.12 81 ASP B O 1
ATOM 3292 N N . GLY B 1 82 ? 0.524 14.164 -0.924 1 89.19 82 GLY B N 1
ATOM 3293 C CA . GLY B 1 82 ? -0.624 13.344 -1.274 1 89.19 82 GLY B CA 1
ATOM 3294 C C . GLY B 1 82 ? -1.511 13.977 -2.33 1 89.19 82 GLY B C 1
ATOM 3295 O O . GLY B 1 82 ? -2.188 13.273 -3.082 1 89.19 82 GLY B O 1
ATOM 3296 N N . PHE B 1 83 ? -1.53 15.258 -2.43 1 87.94 83 PHE B N 1
ATOM 3297 C CA . PHE B 1 83 ? -2.381 15.938 -3.402 1 87.94 83 PHE B CA 1
ATOM 3298 C C . PHE B 1 83 ? -1.777 15.852 -4.801 1 87.94 83 PHE B C 1
ATOM 3300 O O . PHE B 1 83 ? -2.504 15.75 -5.789 1 87.94 83 PHE B O 1
ATOM 3307 N N . ALA B 1 84 ? -0.471 15.906 -4.859 1 84.19 84 ALA B N 1
ATOM 3308 C CA . ALA B 1 84 ? 0.206 15.742 -6.145 1 84.19 84 ALA B CA 1
ATOM 3309 C C . ALA B 1 84 ? 0.189 14.289 -6.594 1 84.19 84 ALA B C 1
ATOM 3311 O O . ALA B 1 84 ? 0.028 14 -7.781 1 84.19 84 ALA B O 1
ATOM 3312 N N . LEU B 1 85 ? 0.332 13.375 -5.637 1 85.81 85 LEU B N 1
ATOM 3313 C CA . LEU B 1 85 ? 0.512 11.961 -5.953 1 85.81 85 LEU B CA 1
ATOM 3314 C C . LEU B 1 85 ? -0.835 11.273 -6.152 1 85.81 85 LEU B C 1
ATOM 3316 O O . LEU B 1 85 ? -0.992 10.453 -7.062 1 85.81 85 LEU B O 1
ATOM 3320 N N . GLY B 1 86 ? -1.789 11.688 -5.277 1 87.5 86 GLY B N 1
ATOM 3321 C CA . GLY B 1 86 ? -2.99 10.875 -5.148 1 87.5 86 GLY B CA 1
ATOM 3322 C C . GLY B 1 86 ? -2.811 9.68 -4.23 1 87.5 86 GLY B C 1
ATOM 3323 O O . GLY B 1 86 ? -1.685 9.242 -3.986 1 87.5 86 GLY B O 1
ATOM 3324 N N . GLU B 1 87 ? -3.869 9.133 -3.746 1 90.44 87 GLU B N 1
ATOM 3325 C CA . GLU B 1 87 ? -3.812 8.109 -2.707 1 90.44 87 GLU B CA 1
ATOM 3326 C C . GLU B 1 87 ? -3.127 6.844 -3.215 1 90.44 87 GLU B C 1
ATOM 3328 O O . GLU B 1 87 ? -2.432 6.16 -2.457 1 90.44 87 GLU B O 1
ATOM 3333 N N . GLN B 1 88 ? -3.34 6.523 -4.484 1 89.38 88 GLN B N 1
ATOM 3334 C CA . GLN B 1 88 ? -2.742 5.316 -5.047 1 89.38 88 GLN B CA 1
ATOM 3335 C C . GLN B 1 88 ? -1.218 5.402 -5.031 1 89.38 88 GLN B C 1
ATOM 3337 O O . GLN B 1 88 ? -0.549 4.543 -4.449 1 89.38 88 GLN B O 1
ATOM 3342 N N . ALA B 1 89 ? -0.668 6.438 -5.625 1 89 89 ALA B N 1
ATOM 3343 C CA . ALA B 1 89 ? 0.781 6.605 -5.688 1 89 89 ALA B CA 1
ATOM 3344 C C . ALA B 1 89 ? 1.361 6.867 -4.301 1 89 89 ALA B C 1
ATOM 3346 O O . ALA B 1 89 ? 2.477 6.438 -3.996 1 89 89 ALA B O 1
ATOM 3347 N N . GLU B 1 90 ? 0.626 7.551 -3.465 1 93.06 90 GLU B N 1
ATOM 3348 C CA . GLU B 1 90 ? 1.118 7.871 -2.127 1 93.06 90 GLU B CA 1
ATOM 3349 C C . GLU B 1 90 ? 1.33 6.605 -1.303 1 93.06 90 GLU B C 1
ATOM 3351 O O . GLU B 1 90 ? 2.316 6.492 -0.572 1 93.06 90 GLU B O 1
ATOM 3356 N N . THR B 1 91 ? 0.387 5.688 -1.408 1 94.69 91 THR B N 1
ATOM 3357 C CA . THR B 1 91 ? 0.516 4.414 -0.706 1 94.69 91 THR B CA 1
ATOM 3358 C C . THR B 1 91 ? 1.79 3.691 -1.129 1 94.69 91 THR B C 1
ATOM 3360 O O . THR B 1 91 ? 2.555 3.223 -0.283 1 94.69 91 THR B O 1
ATOM 3363 N N . TYR B 1 92 ? 2.059 3.68 -2.371 1 92.38 92 TYR B N 1
ATOM 3364 C CA . TYR B 1 92 ? 3.246 3.018 -2.898 1 92.38 92 TYR B CA 1
ATOM 3365 C C . TYR B 1 92 ? 4.516 3.736 -2.451 1 92.38 92 TYR B C 1
ATOM 3367 O O . TYR B 1 92 ? 5.441 3.109 -1.931 1 92.38 92 TYR B O 1
ATOM 3375 N N . TRP B 1 93 ? 4.551 5.004 -2.625 1 93.94 93 TRP B N 1
ATOM 3376 C CA . TRP B 1 93 ? 5.781 5.75 -2.389 1 93.94 93 TRP B CA 1
ATOM 3377 C C . TRP B 1 93 ? 6.133 5.77 -0.905 1 93.94 93 TRP B C 1
ATOM 3379 O O . TRP B 1 93 ? 7.309 5.727 -0.538 1 93.94 93 TRP B O 1
ATOM 3389 N N . GLY B 1 94 ? 5.086 5.879 -0.052 1 97.69 94 GLY B N 1
ATOM 3390 C CA . GLY B 1 94 ? 5.383 5.777 1.368 1 97.69 94 GLY B CA 1
ATOM 3391 C C . GLY B 1 94 ? 6.094 4.488 1.741 1 97.69 94 GLY B C 1
ATOM 3392 O O . GLY B 1 94 ? 7.094 4.512 2.459 1 97.69 94 GLY B O 1
ATOM 3393 N N . ILE B 1 95 ? 5.625 3.389 1.187 1 97.88 95 ILE B N 1
ATOM 3394 C CA . ILE B 1 95 ? 6.207 2.076 1.449 1 97.88 95 ILE B CA 1
ATOM 3395 C C . ILE B 1 95 ? 7.598 1.99 0.82 1 97.88 95 ILE B C 1
ATOM 3397 O O . ILE B 1 95 ? 8.555 1.556 1.467 1 97.88 95 ILE B O 1
ATOM 3401 N N . ARG B 1 96 ? 7.719 2.449 -0.413 1 95.88 96 ARG B N 1
ATOM 3402 C CA . ARG B 1 96 ? 8.969 2.334 -1.161 1 95.88 96 ARG B CA 1
ATOM 3403 C C . ARG B 1 96 ? 10.078 3.137 -0.495 1 95.88 96 ARG B C 1
ATOM 3405 O O . ARG B 1 96 ? 11.219 2.67 -0.4 1 95.88 96 ARG B O 1
ATOM 3412 N N . LEU B 1 97 ? 9.734 4.324 -0.027 1 97.75 97 LEU B N 1
ATOM 3413 C CA . LEU B 1 97 ? 10.734 5.156 0.643 1 97.75 97 LEU B CA 1
ATOM 3414 C C . LEU B 1 97 ? 11.164 4.527 1.964 1 97.75 97 LEU B C 1
ATOM 3416 O O . LEU B 1 97 ? 12.328 4.648 2.363 1 97.75 97 LEU B O 1
ATOM 3420 N N . PHE B 1 98 ? 10.266 3.867 2.635 1 98.69 98 PHE B N 1
ATOM 3421 C CA . PHE B 1 98 ? 10.617 3.084 3.814 1 98.69 98 PHE B CA 1
ATOM 3422 C C . PHE B 1 98 ? 11.602 1.977 3.459 1 98.69 98 PHE B C 1
ATOM 3424 O O . PHE B 1 98 ? 12.641 1.837 4.098 1 98.69 98 PHE B O 1
ATOM 3431 N N . GLU B 1 99 ? 11.297 1.217 2.385 1 98 99 GLU B N 1
ATOM 3432 C CA . GLU B 1 99 ? 12.133 0.103 1.954 1 98 99 GLU B CA 1
ATOM 3433 C C . GLU B 1 99 ? 13.539 0.577 1.597 1 98 99 GLU B C 1
ATOM 3435 O O . GLU B 1 99 ? 14.531 -0.075 1.942 1 98 99 GLU B O 1
ATOM 3440 N N . LEU B 1 100 ? 13.586 1.693 0.89 1 97.56 100 LEU B N 1
ATOM 3441 C CA . LEU B 1 100 ? 14.867 2.246 0.469 1 97.56 100 LEU B CA 1
ATOM 3442 C C . LEU B 1 100 ? 15.672 2.742 1.669 1 97.56 100 LEU B C 1
ATOM 3444 O O . LEU B 1 100 ? 16.891 2.619 1.697 1 97.56 100 LEU B O 1
ATOM 3448 N N . SER B 1 101 ? 14.977 3.344 2.652 1 98.81 101 SER B N 1
ATOM 3449 C CA . SER B 1 101 ? 15.641 3.775 3.881 1 98.81 101 SER B CA 1
ATOM 3450 C C . SER B 1 101 ? 16.234 2.592 4.637 1 98.81 101 SER B C 1
ATOM 3452 O O . SER B 1 101 ? 17.375 2.648 5.094 1 98.81 101 SER B O 1
ATOM 3454 N N . ALA B 1 102 ? 15.438 1.556 4.742 1 98.62 102 ALA B N 1
ATOM 3455 C CA . ALA B 1 102 ? 15.914 0.344 5.406 1 98.62 102 ALA B CA 1
ATOM 3456 C C . ALA B 1 102 ? 17.141 -0.227 4.695 1 98.62 102 ALA B C 1
ATOM 3458 O O . ALA B 1 102 ? 18.125 -0.573 5.34 1 98.62 102 ALA B O 1
ATOM 3459 N N . ARG B 1 103 ? 17.078 -0.296 3.398 1 98.12 103 ARG B N 1
ATOM 3460 C CA . ARG B 1 103 ? 18.188 -0.804 2.604 1 98.12 103 ARG B CA 1
ATOM 3461 C C . ARG B 1 103 ? 19.453 0.025 2.834 1 98.12 103 ARG B C 1
ATOM 3463 O O . ARG B 1 103 ? 20.562 -0.517 2.871 1 98.12 103 ARG B O 1
ATOM 3470 N N . ALA B 1 104 ? 19.25 1.332 2.984 1 98.62 104 ALA B N 1
ATOM 3471 C CA . ALA B 1 104 ? 20.359 2.268 3.107 1 98.62 104 ALA B CA 1
ATOM 3472 C C . ALA B 1 104 ? 20.969 2.219 4.508 1 98.62 104 ALA B C 1
ATOM 3474 O O . ALA B 1 104 ? 22.016 2.812 4.758 1 98.62 104 ALA B O 1
ATOM 3475 N N . GLY B 1 105 ? 20.297 1.55 5.484 1 98.44 105 GLY B N 1
ATOM 3476 C CA . GLY B 1 105 ? 20.828 1.426 6.832 1 98.44 105 GLY B CA 1
ATOM 3477 C C . GLY B 1 105 ? 20.422 2.566 7.742 1 98.44 105 GLY B C 1
ATOM 3478 O O . GLY B 1 105 ? 21.078 2.826 8.75 1 98.44 105 GLY B O 1
ATOM 3479 N N . VAL B 1 106 ? 19.375 3.311 7.383 1 98.81 106 VAL B N 1
ATOM 3480 C CA . VAL B 1 106 ? 18.812 4.332 8.258 1 98.81 106 VAL B CA 1
ATOM 3481 C C . VAL B 1 106 ? 18.484 3.723 9.625 1 98.81 106 VAL B C 1
ATOM 3483 O O . VAL B 1 106 ? 18.016 2.588 9.711 1 98.81 106 VAL B O 1
ATOM 3486 N N . LYS B 1 107 ? 18.734 4.461 10.641 1 98.75 107 LYS B N 1
ATOM 3487 C CA . LYS B 1 107 ? 18.578 3.934 11.992 1 98.75 107 LYS B CA 1
ATOM 3488 C C . LYS B 1 107 ? 17.188 4.207 12.539 1 98.75 107 LYS B C 1
ATOM 3490 O O . LYS B 1 107 ? 16.672 3.43 13.344 1 98.75 107 LYS B O 1
ATOM 3495 N N . HIS B 1 108 ? 16.609 5.309 12.164 1 98.88 108 HIS B N 1
ATOM 3496 C CA . HIS B 1 108 ? 15.266 5.672 12.625 1 98.88 108 HIS B CA 1
ATOM 3497 C C . HIS B 1 108 ? 14.523 6.484 11.57 1 98.88 108 HIS B C 1
ATOM 3499 O O . HIS B 1 108 ? 15.008 7.531 11.133 1 98.88 108 HIS B O 1
ATOM 3505 N N . LEU B 1 109 ? 13.422 5.996 11.141 1 98.94 109 LEU B N 1
ATOM 3506 C CA . LEU B 1 109 ? 12.578 6.668 10.156 1 98.94 109 LEU B CA 1
ATOM 3507 C C . LEU B 1 109 ? 11.312 7.227 10.805 1 98.94 109 LEU B C 1
ATOM 3509 O O . LEU B 1 109 ? 10.648 6.527 11.578 1 98.94 109 LEU B O 1
ATOM 3513 N N . ILE B 1 110 ? 11.031 8.5 10.578 1 98.94 110 ILE B N 1
ATOM 3514 C CA . ILE B 1 110 ? 9.75 9.086 10.945 1 98.94 110 ILE B CA 1
ATOM 3515 C C . ILE B 1 110 ? 8.867 9.219 9.703 1 98.94 110 ILE B C 1
ATOM 3517 O O . ILE B 1 110 ? 9.289 9.789 8.695 1 98.94 110 ILE B O 1
ATOM 3521 N N . TRP B 1 111 ? 7.707 8.633 9.719 1 98.94 111 TRP B N 1
ATOM 3522 C CA . TRP B 1 111 ? 6.672 8.781 8.695 1 98.94 111 TRP B CA 1
ATOM 3523 C C . TRP B 1 111 ? 5.621 9.789 9.141 1 98.94 111 TRP B C 1
ATOM 3525 O O . TRP B 1 111 ? 5.035 9.664 10.219 1 98.94 111 TRP B O 1
ATOM 3535 N N . SER B 1 112 ? 5.453 10.844 8.352 1 98.88 112 SER B N 1
ATOM 3536 C CA . SER B 1 112 ? 4.355 11.773 8.586 1 98.88 112 SER B CA 1
ATOM 3537 C C . SER B 1 112 ? 3.039 11.227 8.055 1 98.88 112 SER B C 1
ATOM 3539 O O . SER B 1 112 ? 2.758 11.336 6.855 1 98.88 112 SER B O 1
ATOM 3541 N N . GLY B 1 113 ? 2.197 10.719 8.945 1 98.75 113 GLY B N 1
ATOM 3542 C CA . GLY B 1 113 ? 0.959 10.055 8.562 1 98.75 113 GLY B CA 1
ATOM 3543 C C . GLY B 1 113 ? -0.277 10.883 8.859 1 98.75 113 GLY B C 1
ATOM 3544 O O . GLY B 1 113 ? -0.18 12.086 9.102 1 98.75 113 GLY B O 1
ATOM 3545 N N . LEU B 1 114 ? -1.444 10.289 8.641 1 98.69 114 LEU B N 1
ATOM 3546 C CA . LEU B 1 114 ? -2.775 10.773 8.977 1 98.69 114 LEU B CA 1
ATOM 3547 C C . LEU B 1 114 ? -3.66 9.641 9.477 1 98.69 114 LEU B C 1
ATOM 3549 O O . LEU B 1 114 ? -3.281 8.469 9.406 1 98.69 114 LEU B O 1
ATOM 3553 N N . ASP B 1 115 ? -4.75 10.016 10.062 1 98.31 115 ASP B N 1
ATOM 3554 C CA . ASP B 1 115 ? -5.684 9.039 10.617 1 98.31 115 ASP B CA 1
ATOM 3555 C C . ASP B 1 115 ? -6.238 8.125 9.531 1 98.31 115 ASP B C 1
ATOM 3557 O O . ASP B 1 115 ? -6.445 8.555 8.391 1 98.31 115 ASP B O 1
ATOM 3561 N N . TYR B 1 116 ? -6.465 6.887 9.875 1 97.88 116 TYR B N 1
ATOM 3562 C CA . TYR B 1 116 ? -7.137 5.938 9 1 97.88 116 TYR B CA 1
ATOM 3563 C C . TYR B 1 116 ? -8.648 5.984 9.195 1 97.88 116 TYR B C 1
ATOM 3565 O O . TYR B 1 116 ? -9.211 5.137 9.891 1 97.88 116 TYR B O 1
ATOM 3573 N N . ASN B 1 117 ? -9.312 6.844 8.531 1 97.25 117 ASN B N 1
ATOM 3574 C CA . ASN B 1 117 ? -10.734 7.094 8.727 1 97.25 117 ASN B CA 1
ATOM 3575 C C . ASN B 1 117 ? -11.578 5.879 8.344 1 97.25 117 ASN B C 1
ATOM 3577 O O . ASN B 1 117 ? -12.547 5.551 9.023 1 97.25 117 ASN B O 1
ATOM 3581 N N . GLY B 1 118 ? -11.195 5.254 7.227 1 94.19 118 GLY B N 1
ATOM 3582 C CA . GLY B 1 118 ? -11.922 4.066 6.797 1 94.19 118 GLY B CA 1
ATOM 3583 C C . GLY B 1 118 ? -12 2.994 7.863 1 94.19 118 GLY B C 1
ATOM 3584 O O . GLY B 1 118 ? -13.094 2.537 8.211 1 94.19 118 GLY B O 1
ATOM 3585 N N . LYS B 1 119 ? -10.914 2.689 8.391 1 94.38 119 LYS B N 1
ATOM 3586 C CA . LYS B 1 119 ? -10.859 1.652 9.414 1 94.38 119 LYS B CA 1
ATOM 3587 C C . LYS B 1 119 ? -11.633 2.066 10.664 1 94.38 119 LYS B C 1
ATOM 3589 O O . LYS B 1 119 ? -12.352 1.255 11.25 1 94.38 119 LYS B O 1
ATOM 3594 N N . LYS B 1 120 ? -11.539 3.34 11.047 1 95.31 120 LYS B N 1
ATOM 3595 C CA . LYS B 1 120 ? -12.172 3.857 12.258 1 95.31 120 LYS B CA 1
ATOM 3596 C C . LYS B 1 120 ? -13.695 3.854 12.133 1 95.31 120 LYS B C 1
ATOM 3598 O O . LYS B 1 120 ? -14.406 3.871 13.133 1 95.31 120 LYS B O 1
ATOM 3603 N N . THR B 1 121 ? -14.195 3.832 10.914 1 96.81 121 THR B N 1
ATOM 3604 C CA . THR B 1 121 ? -15.625 4.047 10.727 1 96.81 121 THR B CA 1
ATOM 3605 C C . THR B 1 121 ? -16.266 2.855 10.023 1 96.81 121 THR B C 1
ATOM 3607 O O . THR B 1 121 ? -17.359 2.965 9.477 1 96.81 121 THR B O 1
ATOM 3610 N N . GLY B 1 122 ? -15.555 1.705 9.961 1 95.44 122 GLY B N 1
ATOM 3611 C CA . GLY B 1 122 ? -16.062 0.57 9.211 1 95.44 122 GLY B CA 1
ATOM 3612 C C . GLY B 1 122 ? -16.188 0.848 7.723 1 95.44 122 GLY B C 1
ATOM 3613 O O . GLY B 1 122 ? -17.125 0.385 7.07 1 95.44 122 GLY B O 1
ATOM 3614 N N . TYR B 1 123 ? -15.367 1.787 7.223 1 96.12 123 TYR B N 1
ATOM 3615 C CA . TYR B 1 123 ? -15.242 2.154 5.816 1 96.12 123 TYR B CA 1
ATOM 3616 C C . TYR B 1 123 ? -16.5 2.861 5.324 1 96.12 123 TYR B C 1
ATOM 3618 O O . TYR B 1 123 ? -16.906 2.68 4.176 1 96.12 123 TYR B O 1
ATOM 3626 N N . ASP B 1 124 ? -17.109 3.652 6.172 1 96.31 124 ASP B N 1
ATOM 3627 C CA . ASP B 1 124 ? -18.219 4.535 5.785 1 96.31 124 ASP B CA 1
ATOM 3628 C C . ASP B 1 124 ? -17.766 5.535 4.723 1 96.31 124 ASP B C 1
ATOM 3630 O O . ASP B 1 124 ? -16.828 6.309 4.949 1 96.31 124 ASP B O 1
ATOM 3634 N N . PRO B 1 125 ? -18.453 5.551 3.549 1 94.44 125 PRO B N 1
ATOM 3635 C CA . PRO B 1 125 ? -18.016 6.422 2.455 1 94.44 125 PRO B CA 1
ATOM 3636 C C . PRO B 1 125 ? -18.094 7.902 2.814 1 94.44 125 PRO B C 1
ATOM 3638 O O . PRO B 1 125 ? -17.391 8.719 2.221 1 94.44 125 PRO B O 1
ATOM 3641 N N . LYS B 1 126 ? -18.828 8.234 3.822 1 95.75 126 LYS B N 1
ATOM 3642 C CA . LYS B 1 126 ? -18.984 9.625 4.25 1 95.75 126 LYS B CA 1
ATOM 3643 C C . LYS B 1 126 ? -17.688 10.164 4.836 1 95.75 126 LYS B C 1
ATOM 3645 O O . LYS B 1 126 ? -17.484 11.383 4.887 1 95.75 126 LYS B O 1
ATOM 3650 N N . PHE B 1 127 ? -16.828 9.273 5.266 1 97.31 127 PHE B N 1
ATOM 3651 C CA . PHE B 1 127 ? -15.609 9.695 5.949 1 97.31 127 PHE B CA 1
ATOM 3652 C C . PHE B 1 127 ? -14.375 9.312 5.141 1 97.31 127 PHE B C 1
ATOM 3654 O O . PHE B 1 127 ? -13.25 9.375 5.641 1 97.31 127 PHE B O 1
ATOM 3661 N N . TYR B 1 128 ? -14.602 8.828 3.859 1 96 128 TYR B N 1
ATOM 3662 C CA . TYR B 1 128 ? -13.477 8.5 2.992 1 96 128 TYR B CA 1
ATOM 3663 C C . TYR B 1 128 ? -12.789 9.758 2.482 1 96 128 TYR B C 1
ATOM 3665 O O . TYR B 1 128 ? -13.375 10.523 1.713 1 96 128 TYR B O 1
ATOM 3673 N N . VAL B 1 129 ? -11.633 10 2.961 1 96.44 129 VAL B N 1
ATOM 3674 C CA . VAL B 1 129 ? -10.789 11.125 2.547 1 96.44 129 VAL B CA 1
ATOM 3675 C C . VAL B 1 129 ? -9.5 10.602 1.924 1 96.44 129 VAL B C 1
ATOM 3677 O O . VAL B 1 129 ? -8.609 10.117 2.631 1 96.44 129 VAL B O 1
ATOM 3680 N N . GLY B 1 130 ? -9.359 10.758 0.631 1 94.06 130 GLY B N 1
ATOM 3681 C CA . GLY B 1 130 ? -8.305 10.125 -0.141 1 94.06 130 GLY B CA 1
ATOM 3682 C C . GLY B 1 130 ? -6.914 10.43 0.389 1 94.06 130 GLY B C 1
ATOM 3683 O O . GLY B 1 130 ? -6.098 9.523 0.565 1 94.06 130 GLY B O 1
ATOM 3684 N N . HIS B 1 131 ? -6.637 11.672 0.654 1 94.5 131 HIS B N 1
ATOM 3685 C CA . HIS B 1 131 ? -5.285 12.039 1.072 1 94.5 131 HIS B CA 1
ATOM 3686 C C . HIS B 1 131 ? -5.004 11.562 2.496 1 94.5 131 HIS B C 1
ATOM 3688 O O . HIS B 1 131 ? -3.846 11.445 2.896 1 94.5 131 HIS B O 1
ATOM 3694 N N . TYR B 1 132 ? -6.027 11.305 3.34 1 97.31 132 TYR B N 1
ATOM 3695 C CA . TYR B 1 132 ? -5.844 10.641 4.625 1 97.31 132 TYR B CA 1
ATOM 3696 C C . TYR B 1 132 ? -5.559 9.156 4.434 1 97.31 132 TYR B C 1
ATOM 3698 O O . TYR B 1 132 ? -4.609 8.617 5.012 1 97.31 132 TYR B O 1
ATOM 3706 N N . GLU B 1 133 ? -6.402 8.547 3.596 1 96.69 133 GLU B N 1
ATOM 3707 C CA . GLU B 1 133 ? -6.348 7.102 3.414 1 96.69 133 GLU B CA 1
ATOM 3708 C C . GLU B 1 133 ? -4.984 6.664 2.885 1 96.69 133 GLU B C 1
ATOM 3710 O O . GLU B 1 133 ? -4.438 5.648 3.324 1 96.69 133 GLU B O 1
ATOM 3715 N N . GLY B 1 134 ? -4.465 7.418 1.902 1 96.12 134 GLY B N 1
ATOM 3716 C CA . GLY B 1 134 ? -3.164 7.082 1.346 1 96.12 134 GLY B CA 1
ATOM 3717 C C . GLY B 1 134 ? -2.068 7 2.393 1 96.12 134 GLY B C 1
ATOM 3718 O O . GLY B 1 134 ? -1.311 6.031 2.432 1 96.12 134 GLY B O 1
ATOM 3719 N N . LYS B 1 135 ? -1.983 7.965 3.285 1 98.44 135 LYS B N 1
ATOM 3720 C CA . LYS B 1 135 ? -0.971 7.992 4.336 1 98.44 135 LYS B CA 1
ATOM 3721 C C . LYS B 1 135 ? -1.241 6.922 5.387 1 98.44 135 LYS B C 1
ATOM 3723 O O . LYS B 1 135 ? -0.306 6.336 5.941 1 98.44 135 LYS B O 1
ATOM 3728 N N . ALA B 1 136 ? -2.482 6.758 5.676 1 98.62 136 ALA B N 1
ATOM 3729 C CA . ALA B 1 136 ? -2.859 5.805 6.715 1 98.62 136 ALA B CA 1
ATOM 3730 C C . ALA B 1 136 ? -2.533 4.375 6.293 1 98.62 136 ALA B C 1
ATOM 3732 O O . ALA B 1 136 ? -2.172 3.543 7.129 1 98.62 136 ALA B O 1
ATOM 3733 N N . ARG B 1 137 ? -2.691 4.102 5.035 1 98.44 137 ARG B N 1
A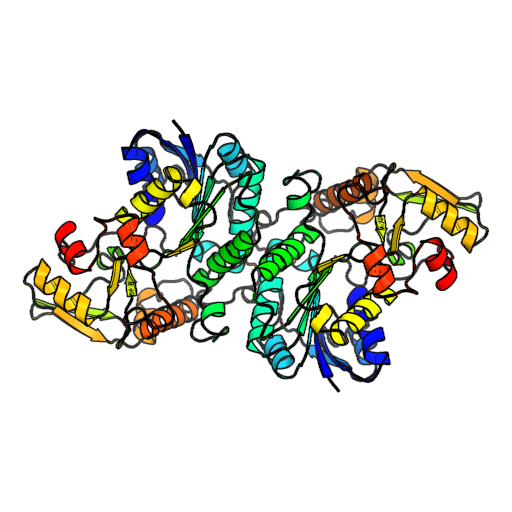TOM 3734 C CA . ARG B 1 137 ? -2.369 2.77 4.531 1 98.44 137 ARG B CA 1
ATOM 3735 C C . ARG B 1 137 ? -0.887 2.459 4.707 1 98.44 137 ARG B C 1
ATOM 3737 O O . ARG B 1 137 ? -0.516 1.322 5.008 1 98.44 137 ARG B O 1
ATOM 3744 N N . VAL B 1 138 ? -0.031 3.438 4.523 1 98.88 138 VAL B N 1
ATOM 3745 C CA . VAL B 1 138 ? 1.399 3.264 4.754 1 98.88 138 VAL B CA 1
ATOM 3746 C C . VAL B 1 138 ? 1.648 2.938 6.227 1 98.88 138 VAL B C 1
ATOM 3748 O O . VAL B 1 138 ? 2.422 2.029 6.543 1 98.88 138 VAL B O 1
ATOM 3751 N N . THR B 1 139 ? 0.954 3.662 7.129 1 98.88 139 THR B N 1
ATOM 3752 C CA . THR B 1 139 ? 1.095 3.414 8.562 1 98.88 139 THR B CA 1
ATOM 3753 C C . THR B 1 139 ? 0.718 1.975 8.898 1 98.88 139 THR B C 1
ATOM 3755 O O . THR B 1 139 ? 1.425 1.305 9.656 1 98.88 139 THR B O 1
ATOM 3758 N N . GLU B 1 140 ? -0.416 1.514 8.367 1 98.75 140 GLU B N 1
ATOM 3759 C CA . GLU B 1 140 ? -0.848 0.146 8.633 1 98.75 140 GLU B CA 1
ATOM 3760 C C . GLU B 1 140 ? 0.172 -0.866 8.125 1 98.75 140 GLU B C 1
ATOM 3762 O O . GLU B 1 140 ? 0.447 -1.869 8.781 1 98.75 140 GLU B O 1
ATOM 3767 N N . TRP B 1 141 ? 0.706 -0.627 6.949 1 98.81 141 TRP B N 1
ATOM 3768 C CA . TRP B 1 141 ? 1.767 -1.482 6.426 1 98.81 141 TRP B CA 1
ATOM 3769 C C . TRP B 1 141 ? 2.971 -1.488 7.363 1 98.81 141 TRP B C 1
ATOM 3771 O O . TRP B 1 141 ? 3.52 -2.549 7.672 1 98.81 141 TRP B O 1
ATOM 3781 N N . MET B 1 142 ? 3.385 -0.352 7.875 1 98.81 142 MET B N 1
ATOM 3782 C CA . MET B 1 142 ? 4.539 -0.215 8.758 1 98.81 142 MET B CA 1
ATOM 3783 C C . MET B 1 142 ? 4.34 -1.012 10.047 1 98.81 142 MET B C 1
ATOM 3785 O O . MET B 1 142 ? 5.293 -1.558 10.594 1 98.81 142 MET B O 1
ATOM 3789 N N . ARG B 1 143 ? 3.115 -1.097 10.5 1 98.44 143 ARG B N 1
ATOM 3790 C CA . ARG B 1 143 ? 2.807 -1.782 11.75 1 98.44 143 ARG B CA 1
ATOM 3791 C C . ARG B 1 143 ? 3.195 -3.256 11.68 1 98.44 143 ARG B C 1
ATOM 3793 O O . ARG B 1 143 ? 3.412 -3.898 12.703 1 98.44 143 ARG B O 1
ATOM 3800 N N . SER B 1 144 ? 3.342 -3.732 10.477 1 97.75 144 SER B N 1
ATOM 3801 C CA . SER B 1 144 ? 3.713 -5.137 10.312 1 97.75 144 SER B CA 1
ATOM 3802 C C . SER B 1 144 ? 5.211 -5.289 10.086 1 97.75 144 SER B C 1
ATOM 3804 O O . SER B 1 144 ? 5.707 -6.402 9.898 1 97.75 144 SER B O 1
ATOM 3806 N N . GLN B 1 145 ? 5.98 -4.207 10.062 1 98 145 GLN B N 1
ATOM 3807 C CA . GLN B 1 145 ? 7.422 -4.258 9.852 1 98 145 GLN B CA 1
ATOM 3808 C C . GLN B 1 145 ? 8.172 -4.367 11.172 1 98 145 GLN B C 1
ATOM 3810 O O . GLN B 1 145 ? 7.672 -3.926 12.211 1 98 145 GLN B O 1
ATOM 3815 N N . PRO B 1 146 ? 9.359 -4.988 11.172 1 96.94 146 PRO B N 1
ATOM 3816 C CA . PRO B 1 146 ? 10.164 -4.98 12.398 1 96.94 146 PRO B CA 1
ATOM 3817 C C . PRO B 1 146 ? 10.633 -3.582 12.781 1 96.94 146 PRO B C 1
ATOM 3819 O O . PRO B 1 146 ? 10.648 -2.676 11.945 1 96.94 146 PRO B O 1
ATOM 3822 N N . THR B 1 147 ? 10.945 -3.443 13.992 1 98 147 THR B N 1
ATOM 3823 C CA . THR B 1 147 ? 11.391 -2.145 14.484 1 98 147 THR B CA 1
ATOM 3824 C C . THR B 1 147 ? 12.906 -2.127 14.664 1 98 147 THR B C 1
ATOM 3826 O O . THR B 1 147 ? 13.453 -1.224 15.305 1 98 147 THR B O 1
ATOM 3829 N N . SER B 1 148 ? 13.539 -3.135 14.328 1 97.31 148 SER B N 1
ATOM 3830 C CA . SER B 1 148 ? 14.992 -3.291 14.25 1 97.31 148 SER B CA 1
ATOM 3831 C C . SER B 1 148 ? 15.398 -4.113 13.031 1 97.31 148 SER B C 1
ATOM 3833 O O . SER B 1 148 ? 14.742 -5.102 12.695 1 97.31 148 SER B O 1
ATOM 3835 N N . PRO B 1 149 ? 16.391 -3.781 12.18 1 97.12 149 PRO B N 1
ATOM 3836 C CA . PRO B 1 149 ? 17.438 -2.84 12.578 1 97.12 149 PRO B CA 1
ATOM 3837 C C . PRO B 1 149 ? 17.031 -1.382 12.398 1 97.12 149 PRO B C 1
ATOM 3839 O O . PRO B 1 149 ? 17.625 -0.488 13.008 1 97.12 149 PRO B O 1
ATOM 3842 N N . MET B 1 150 ? 16.062 -1.054 11.617 1 98.38 150 MET B N 1
ATOM 3843 C CA . MET B 1 150 ? 15.602 0.324 11.484 1 98.38 150 MET B CA 1
ATOM 3844 C C . MET B 1 150 ? 14.383 0.57 12.375 1 98.38 150 MET B C 1
ATOM 3846 O O . MET B 1 150 ? 13.336 -0.05 12.18 1 98.38 150 MET B O 1
ATOM 3850 N N . ALA B 1 151 ? 14.562 1.44 13.328 1 98.81 151 ALA B N 1
ATOM 3851 C CA . ALA B 1 151 ? 13.414 1.909 14.102 1 98.81 151 ALA B CA 1
ATOM 3852 C C . ALA B 1 151 ? 12.492 2.775 13.25 1 98.81 151 ALA B C 1
ATOM 3854 O O . ALA B 1 151 ? 12.914 3.324 12.234 1 98.81 151 ALA B O 1
ATOM 3855 N N . TRP B 1 152 ? 11.234 2.814 13.617 1 98.88 152 TRP B N 1
ATOM 3856 C CA . TRP B 1 152 ? 10.328 3.713 12.906 1 98.88 152 TRP B CA 1
ATOM 3857 C C . TRP B 1 152 ? 9.289 4.297 13.859 1 98.88 152 TRP B C 1
ATOM 3859 O O . TRP B 1 152 ? 8.969 3.693 14.891 1 98.88 152 TRP B O 1
ATOM 3869 N N . THR B 1 153 ? 8.867 5.477 13.617 1 98.94 153 THR B N 1
ATOM 3870 C CA . THR B 1 153 ? 7.797 6.184 14.312 1 98.94 153 THR B CA 1
ATOM 3871 C C . THR B 1 153 ? 6.879 6.891 13.312 1 98.94 153 THR B C 1
ATOM 3873 O O . THR B 1 153 ? 7.34 7.367 12.273 1 98.94 153 THR B O 1
ATOM 3876 N N . VAL B 1 154 ? 5.617 6.867 13.609 1 98.94 154 VAL B N 1
ATOM 3877 C CA . VAL B 1 154 ? 4.645 7.617 12.82 1 98.94 154 VAL B CA 1
ATOM 3878 C C . VAL B 1 154 ? 4.172 8.836 13.617 1 98.94 154 VAL B C 1
ATOM 3880 O O . VAL B 1 154 ? 3.916 8.734 14.82 1 98.94 154 VAL B O 1
ATOM 3883 N N . ILE B 1 155 ? 4.129 9.977 12.961 1 98.94 155 ILE B N 1
ATOM 3884 C CA . ILE B 1 155 ? 3.43 11.133 13.5 1 98.94 155 ILE B CA 1
ATOM 3885 C C . ILE B 1 155 ? 2.188 11.422 12.664 1 98.94 155 ILE B C 1
ATOM 3887 O O . ILE B 1 155 ? 2.299 11.852 11.508 1 98.94 155 ILE B O 1
ATOM 3891 N N . ASN B 1 156 ? 1.045 11.133 13.234 1 98.88 156 ASN B N 1
ATOM 3892 C CA . ASN B 1 156 ? -0.189 11.516 12.555 1 98.88 156 ASN B CA 1
ATOM 3893 C C . ASN B 1 156 ? -0.528 12.984 12.789 1 98.88 156 ASN B C 1
ATOM 3895 O O . ASN B 1 156 ? -0.765 13.398 13.93 1 98.88 156 ASN B O 1
ATOM 3899 N N . SER B 1 157 ? -0.522 13.68 11.672 1 98.19 157 SER B N 1
ATOM 3900 C CA . SER B 1 157 ? -0.789 15.117 11.68 1 98.19 157 SER B CA 1
ATOM 3901 C C . SER B 1 157 ? -2.271 15.406 11.469 1 98.19 157 SER B C 1
ATOM 3903 O O . SER B 1 157 ? -3.123 14.578 11.812 1 98.19 157 SER B O 1
ATOM 3905 N N . GLY B 1 158 ? -2.637 16.578 11.133 1 97.38 158 GLY B N 1
ATOM 3906 C CA . GLY B 1 158 ? -3.945 17.125 10.828 1 97.38 158 GLY B CA 1
ATOM 3907 C C . GLY B 1 158 ? -3.887 18.547 10.297 1 97.38 158 GLY B C 1
ATOM 3908 O O . GLY B 1 158 ? -2.838 19 9.828 1 97.38 158 GLY B O 1
ATOM 3909 N N . PRO B 1 159 ? -5.027 19.203 10.281 1 97.62 159 PRO B N 1
ATOM 3910 C CA . PRO B 1 159 ? -4.992 20.594 9.828 1 97.62 159 PRO B CA 1
ATOM 3911 C C . PRO B 1 159 ? -4.113 21.484 10.711 1 97.62 159 PRO B C 1
ATOM 3913 O O . PRO B 1 159 ? -4.164 21.375 11.938 1 97.62 159 PRO B O 1
ATOM 3916 N N . TYR B 1 160 ? -3.342 22.312 10.07 1 98.25 160 TYR B N 1
ATOM 3917 C CA . TYR B 1 160 ? -2.51 23.234 10.828 1 98.25 160 TYR B CA 1
ATOM 3918 C C . TYR B 1 160 ? -3.32 24.438 11.305 1 98.25 160 TYR B C 1
ATOM 3920 O O . TYR B 1 160 ? -4.117 25 10.547 1 98.25 160 TYR B O 1
ATOM 3928 N N . ILE B 1 161 ? -3.123 24.797 12.5 1 98.5 161 ILE B N 1
ATOM 3929 C CA . ILE B 1 161 ? -3.838 25.969 13 1 98.5 161 ILE B CA 1
ATOM 3930 C C . ILE B 1 161 ? -3.398 27.219 12.227 1 98.5 161 ILE B C 1
ATOM 3932 O O . ILE B 1 161 ? -4.168 28.172 12.078 1 98.5 161 ILE B O 1
ATOM 3936 N N . GLU B 1 162 ? -2.244 27.172 11.664 1 97.81 162 GLU B N 1
ATOM 3937 C CA . GLU B 1 162 ? -1.7 28.25 10.844 1 97.81 162 GLU B CA 1
ATOM 3938 C C . GLU B 1 162 ? -2.58 28.516 9.625 1 97.81 162 GLU B C 1
ATOM 3940 O O . GLU B 1 162 ? -2.463 29.562 8.984 1 97.81 162 GLU B O 1
ATOM 3945 N N . MET B 1 163 ? -3.467 27.594 9.289 1 96.12 163 MET B N 1
ATOM 3946 C CA . MET B 1 163 ? -4.418 27.812 8.203 1 96.12 163 MET B CA 1
ATOM 3947 C C . MET B 1 163 ? -5.328 29 8.508 1 96.12 163 MET B C 1
ATOM 3949 O O . MET B 1 163 ? -5.938 29.562 7.605 1 96.12 163 MET B O 1
ATOM 3953 N N . LEU B 1 164 ? -5.406 29.391 9.758 1 97.12 164 LEU B N 1
ATOM 3954 C CA . LEU B 1 164 ? -6.191 30.562 10.164 1 97.12 164 LEU B CA 1
ATOM 3955 C C . LEU B 1 164 ? -5.609 31.844 9.57 1 97.12 164 LEU B C 1
ATOM 3957 O O . LEU B 1 164 ? -6.277 32.875 9.531 1 97.12 164 LEU B O 1
ATOM 3961 N N . TRP B 1 165 ? -4.367 31.75 9.086 1 95.94 165 TRP B N 1
ATOM 3962 C CA . TRP B 1 165 ? -3.744 32.906 8.43 1 95.94 165 TRP B CA 1
ATOM 3963 C C . TRP B 1 165 ? -4.164 32.969 6.961 1 95.94 165 TRP B C 1
ATOM 3965 O O . TRP B 1 165 ? -3.947 34 6.301 1 95.94 165 TRP B O 1
ATOM 3975 N N . GLU B 1 166 ? -4.73 31.922 6.41 1 92.75 166 GLU B N 1
ATOM 3976 C CA . GLU B 1 166 ? -4.941 31.859 4.965 1 92.75 166 GLU B CA 1
ATOM 3977 C C . GLU B 1 166 ? -6.285 31.219 4.629 1 92.75 166 GLU B C 1
ATOM 3979 O O . GLU B 1 166 ? -7.305 31.906 4.562 1 92.75 166 GLU B O 1
ATOM 3984 N N . LEU B 1 167 ? -6.363 29.922 4.492 1 88.5 167 LEU B N 1
ATOM 3985 C CA . LEU B 1 167 ? -7.535 29.188 4.016 1 88.5 167 LEU B CA 1
ATOM 3986 C C . LEU B 1 167 ? -8.719 29.391 4.961 1 88.5 167 LEU B C 1
ATOM 3988 O O . LEU B 1 167 ? -9.867 29.453 4.52 1 88.5 167 LEU B O 1
ATOM 3992 N N . LEU B 1 168 ? -8.43 29.531 6.242 1 94.31 168 LEU B N 1
ATOM 3993 C CA . LEU B 1 168 ? -9.484 29.625 7.242 1 94.31 168 LEU B CA 1
ATOM 3994 C C . LEU B 1 168 ? -9.531 31.016 7.855 1 94.31 168 LEU B C 1
ATOM 3996 O O . LEU B 1 168 ? -10.023 31.188 8.977 1 94.31 168 LEU B O 1
ATOM 4000 N N . LEU B 1 169 ? -9.055 31.953 7.168 1 95.5 169 LEU B N 1
ATOM 4001 C CA . LEU B 1 169 ? -9.031 33.344 7.617 1 95.5 169 LEU B CA 1
ATOM 4002 C C . LEU B 1 169 ? -10.445 33.844 7.867 1 95.5 169 LEU B C 1
ATOM 4004 O O . LEU B 1 169 ? -11.312 33.75 7 1 95.5 169 LEU B O 1
ATOM 4008 N N . PRO B 1 170 ? -10.695 34.344 9.125 1 96.94 170 PRO B N 1
ATOM 4009 C CA . PRO B 1 170 ? -12.016 34.938 9.336 1 96.94 170 PRO B CA 1
ATOM 4010 C C . PRO B 1 170 ? -12.219 36.219 8.508 1 96.94 170 PRO B C 1
ATOM 4012 O O . PRO B 1 170 ? -11.242 36.875 8.141 1 96.94 170 PRO B O 1
ATOM 4015 N N . GLU B 1 171 ? -13.43 36.531 8.242 1 95.38 171 GLU B N 1
ATOM 4016 C CA . GLU B 1 171 ? -13.789 37.688 7.449 1 95.38 171 GLU B CA 1
ATOM 4017 C C . GLU B 1 171 ? -14.273 38.844 8.336 1 95.38 171 GLU B C 1
ATOM 4019 O O . GLU B 1 171 ? -15.109 38.625 9.219 1 95.38 171 GLU B O 1
ATOM 4024 N N . ARG B 1 172 ? -13.742 39.969 8.078 1 95.12 172 ARG B N 1
ATOM 4025 C CA . ARG B 1 172 ? -14.18 41.156 8.812 1 95.12 172 ARG B CA 1
ATOM 4026 C C . ARG B 1 172 ? -15.398 41.781 8.156 1 95.12 172 ARG B C 1
ATOM 4028 O O . ARG B 1 172 ? -15.344 42.156 6.984 1 95.12 172 ARG B O 1
ATOM 4035 N N . GLY B 1 173 ? -16.438 41.844 8.953 1 93 173 GLY B N 1
ATOM 4036 C CA . GLY B 1 173 ? -17.641 42.5 8.461 1 93 173 GLY B CA 1
ATOM 4037 C C . GLY B 1 173 ? -17.562 44.031 8.562 1 93 173 GLY B C 1
ATOM 4038 O O . GLY B 1 173 ? -16.625 44.562 9.133 1 93 173 GLY B O 1
ATOM 4039 N N . SER B 1 174 ? -18.625 44.688 7.969 1 92.06 174 SER B N 1
ATOM 4040 C CA . SER B 1 174 ? -18.719 46.156 7.996 1 92.06 174 SER B CA 1
ATOM 4041 C C . SER B 1 174 ? -18.891 46.688 9.422 1 92.06 174 SER B C 1
ATOM 4043 O O . SER B 1 174 ? -18.547 47.812 9.719 1 92.06 174 SER B O 1
ATOM 4045 N N . ASP B 1 175 ? -19.359 45.906 10.297 1 93 175 ASP B N 1
ATOM 4046 C CA . ASP B 1 175 ? -19.562 46.25 11.703 1 93 175 ASP B CA 1
ATOM 4047 C C . ASP B 1 175 ? -18.312 45.938 12.523 1 93 175 ASP B C 1
ATOM 4049 O O . ASP B 1 175 ? -18.344 46 13.758 1 93 175 ASP B O 1
ATOM 4053 N N . ASP B 1 176 ? -17.234 45.531 11.898 1 92.75 176 ASP B N 1
ATOM 4054 C CA . ASP B 1 176 ? -15.938 45.25 12.5 1 92.75 176 ASP B CA 1
ATOM 4055 C C . ASP B 1 176 ? -15.992 43.969 13.312 1 92.75 176 ASP B C 1
ATOM 4057 O O . ASP B 1 176 ? -15.172 43.75 14.211 1 92.75 176 ASP B O 1
ATOM 4061 N N . VAL B 1 177 ? -17.047 43.219 13.055 1 96.94 177 VAL B N 1
ATOM 4062 C CA . VAL B 1 177 ? -17.156 41.875 13.648 1 96.94 177 VAL B CA 1
ATOM 4063 C C . VAL B 1 177 ? -16.484 40.844 12.734 1 96.94 177 VAL B C 1
ATOM 4065 O O . VAL B 1 177 ? -16.734 40.812 11.531 1 96.94 177 VAL B O 1
ATOM 4068 N N . TYR B 1 178 ? -15.547 40.094 13.305 1 98 178 TYR B N 1
ATOM 4069 C CA . TYR B 1 178 ? -14.867 39.031 12.562 1 98 178 TYR B CA 1
ATOM 4070 C C . TYR B 1 178 ? -15.688 37.75 12.539 1 98 178 TYR B C 1
ATOM 4072 O O . TYR B 1 178 ? -16.109 37.25 13.586 1 98 178 TYR B O 1
ATOM 4080 N N . SER B 1 179 ? -15.961 37.188 11.336 1 98.06 179 SER B N 1
ATOM 4081 C CA . SER B 1 179 ? -16.75 36 11.188 1 98.06 179 SER B CA 1
ATOM 4082 C C . SER B 1 179 ? -15.883 34.781 10.828 1 98.06 179 SER B C 1
ATOM 4084 O O . SER B 1 179 ? -15.25 34.781 9.773 1 98.06 179 SER B O 1
ATOM 4086 N N . PHE B 1 180 ? -15.781 33.844 11.766 1 97.94 180 PHE B N 1
ATOM 4087 C CA . PHE B 1 180 ? -15.242 32.531 11.438 1 97.94 180 PHE B CA 1
ATOM 4088 C C . PHE B 1 180 ? -16.266 31.703 10.703 1 97.94 180 PHE B C 1
ATOM 4090 O O . PHE B 1 180 ? -17.172 31.125 11.328 1 97.94 180 PHE B O 1
ATOM 4097 N N . LYS B 1 181 ? -16.141 31.594 9.359 1 96.38 181 LYS B N 1
ATOM 4098 C CA . LYS B 1 181 ? -17.094 30.859 8.516 1 96.38 181 LYS B CA 1
ATOM 4099 C C . LYS B 1 181 ? -16.562 29.469 8.164 1 96.38 181 LYS B C 1
ATOM 4101 O O . LYS B 1 181 ? -15.805 29.312 7.207 1 96.38 181 LYS B O 1
ATOM 4106 N N . LEU B 1 182 ? -16.922 28.469 8.906 1 96.31 182 LEU B N 1
ATOM 4107 C CA . LEU B 1 182 ? -16.484 27.094 8.711 1 96.31 182 LEU B CA 1
ATOM 4108 C C . LEU B 1 182 ? -17.688 26.141 8.75 1 96.31 182 LEU B C 1
ATOM 4110 O O . LEU B 1 182 ? -18.609 26.328 9.555 1 96.31 182 LEU B O 1
ATOM 4114 N N . PRO B 1 183 ? -17.703 25.125 7.902 1 97.19 183 PRO B N 1
ATOM 4115 C CA . PRO B 1 183 ? -18.797 24.156 7.922 1 97.19 183 PRO B CA 1
ATOM 4116 C C . PRO B 1 183 ? -18.609 23.062 8.977 1 97.19 183 PRO B C 1
ATOM 4118 O O . PRO B 1 183 ? -18.547 21.891 8.641 1 97.19 183 PRO B O 1
ATOM 4121 N N . LEU B 1 184 ? -18.656 23.422 10.227 1 97.31 184 LEU B N 1
ATOM 4122 C CA . LEU B 1 184 ? -18.281 22.516 11.305 1 97.31 184 LEU B CA 1
ATOM 4123 C C . LEU B 1 184 ? -19.5 22.125 12.125 1 97.31 184 LEU B C 1
ATOM 4125 O O . LEU B 1 184 ? -19.469 21.109 12.844 1 97.31 184 LEU B O 1
ATOM 4129 N N . GLY B 1 185 ? -20.609 22.859 12.039 1 97.19 185 GLY B N 1
ATOM 4130 C CA . GLY B 1 185 ? -21.703 22.625 12.969 1 97.19 185 GLY B CA 1
ATOM 4131 C C . GLY B 1 185 ? -21.25 22.594 14.422 1 97.19 185 GLY B C 1
ATOM 4132 O O . GLY B 1 185 ? -20.609 23.531 14.891 1 97.19 185 GLY B O 1
ATOM 4133 N N . GLN B 1 186 ? -21.484 21.531 15.047 1 96.31 186 GLN B N 1
ATOM 4134 C CA . GLN B 1 186 ? -21.078 21.359 16.438 1 96.31 186 GLN B CA 1
ATOM 4135 C C . GLN B 1 186 ? -19.781 20.578 16.547 1 96.31 186 GLN B C 1
ATOM 4137 O O . GLN B 1 186 ? -19.391 20.156 17.625 1 96.31 186 GLN B O 1
ATOM 4142 N N . GLY B 1 187 ? -19.156 20.375 15.414 1 98 187 GLY B N 1
ATOM 4143 C CA . GLY B 1 187 ? -17.906 19.609 15.383 1 98 187 GLY B CA 1
ATOM 4144 C C . GLY B 1 187 ? -16.703 20.422 15.836 1 98 187 GLY B C 1
ATOM 4145 O O . GLY B 1 187 ? -16.859 21.469 16.453 1 98 187 GLY B O 1
ATOM 4146 N N . ALA B 1 188 ? -15.484 19.859 15.656 1 98.44 188 ALA B N 1
ATOM 4147 C CA . ALA B 1 188 ? -14.227 20.484 16.062 1 98.44 188 ALA B CA 1
ATOM 4148 C C . ALA B 1 188 ? -13.062 19.953 15.234 1 98.44 188 ALA B C 1
ATOM 4150 O O . ALA B 1 188 ? -13.109 18.828 14.734 1 98.44 188 ALA B O 1
ATOM 4151 N N . ILE B 1 189 ? -12.109 20.734 15.078 1 98.5 189 ILE B N 1
ATOM 4152 C CA . ILE B 1 189 ? -10.891 20.359 14.359 1 98.5 189 ILE B CA 1
ATOM 4153 C C . ILE B 1 189 ? -9.75 20.156 15.359 1 98.5 189 ILE B C 1
ATOM 4155 O O . ILE B 1 189 ? -9.453 21.047 16.156 1 98.5 189 ILE B O 1
ATOM 4159 N N . PRO B 1 190 ? -9.141 18.969 15.414 1 98.5 190 PRO B N 1
ATOM 4160 C CA . PRO B 1 190 ? -7.891 18.828 16.172 1 98.5 190 PRO B CA 1
ATOM 4161 C C . PRO B 1 190 ? -6.695 19.453 15.461 1 98.5 190 PRO B C 1
ATOM 4163 O O . PRO B 1 190 ? -5.855 18.75 14.898 1 98.5 190 PRO B O 1
ATOM 4166 N N . PHE B 1 191 ? -6.523 20.766 15.586 1 98.69 191 PHE B N 1
ATOM 4167 C CA . PHE B 1 191 ? -5.477 21.5 14.898 1 98.69 191 PHE B CA 1
ATOM 4168 C C . PHE B 1 191 ? -4.098 21.078 15.383 1 98.69 191 PHE B C 1
ATOM 4170 O O . PHE B 1 191 ? -3.936 20.703 16.547 1 98.69 191 PHE B O 1
ATOM 4177 N N . VAL B 1 192 ? -3.205 21.172 14.508 1 98.69 192 VAL B N 1
ATOM 4178 C CA . VAL B 1 192 ? -1.796 20.938 14.805 1 98.69 192 VAL B CA 1
ATOM 4179 C C . VAL B 1 192 ? -1.029 22.25 14.758 1 98.69 192 VAL B C 1
ATOM 4181 O O . VAL B 1 192 ? -1.277 23.094 13.891 1 98.69 192 VAL B O 1
ATOM 4184 N N . HIS B 1 193 ? -0.188 22.453 15.719 1 98.81 193 HIS B N 1
ATOM 4185 C CA . HIS B 1 193 ? 0.724 23.594 15.727 1 98.81 193 HIS B CA 1
ATOM 4186 C C . HIS B 1 193 ? 2.068 23.234 15.109 1 98.81 193 HIS B C 1
ATOM 4188 O O . HIS B 1 193 ? 2.764 22.344 15.602 1 98.81 193 HIS B O 1
ATOM 4194 N N . LEU B 1 194 ? 2.5 23.906 14.047 1 98.44 194 LEU B N 1
ATOM 4195 C CA . LEU B 1 194 ? 3.65 23.531 13.227 1 98.44 194 LEU B CA 1
ATOM 4196 C C . LEU B 1 194 ? 4.93 23.547 14.055 1 98.44 194 LEU B C 1
ATOM 4198 O O . LEU B 1 194 ? 5.777 22.672 13.906 1 98.44 194 LEU B O 1
ATOM 4202 N N . GLU B 1 195 ? 5.117 24.547 14.914 1 98.19 195 GLU B N 1
ATOM 4203 C CA . GLU B 1 195 ? 6.312 24.578 15.75 1 98.19 195 GLU B CA 1
ATOM 4204 C C . GLU B 1 195 ? 6.379 23.359 16.672 1 98.19 195 GLU B C 1
ATOM 4206 O O . GLU B 1 195 ? 7.441 22.75 16.828 1 98.19 195 GLU B O 1
ATOM 4211 N N . ASP B 1 196 ? 5.25 23.031 17.266 1 98.81 196 ASP B N 1
ATOM 4212 C CA . ASP B 1 196 ? 5.215 21.844 18.109 1 98.81 196 ASP B CA 1
ATOM 4213 C C . ASP B 1 196 ? 5.457 20.578 17.297 1 98.81 196 ASP B C 1
ATOM 4215 O O . ASP B 1 196 ? 6.059 19.625 17.781 1 98.81 196 ASP B O 1
ATOM 4219 N N . PHE B 1 197 ? 4.957 20.516 16.047 1 98.81 197 PHE B N 1
ATOM 4220 C CA . PHE B 1 197 ? 5.266 19.391 15.164 1 98.81 197 PHE B CA 1
ATOM 4221 C C . PHE B 1 197 ? 6.77 19.172 15.078 1 98.81 197 PHE B C 1
ATOM 4223 O O . PHE B 1 197 ? 7.242 18.031 15.211 1 98.81 197 PHE B O 1
ATOM 4230 N N . GLY B 1 198 ? 7.535 20.266 14.852 1 98.69 198 GLY B N 1
ATOM 4231 C CA . GLY B 1 198 ? 8.984 20.156 14.82 1 98.69 198 GLY B CA 1
ATOM 4232 C C . GLY B 1 198 ? 9.578 19.641 16.125 1 98.69 198 GLY B C 1
ATOM 4233 O O . GLY B 1 198 ? 10.508 18.828 16.094 1 98.69 198 GLY B O 1
ATOM 4234 N N . ARG B 1 199 ? 9 20.047 17.203 1 98.75 199 ARG B N 1
ATOM 4235 C CA . ARG B 1 199 ? 9.492 19.625 18.516 1 98.75 199 ARG B CA 1
ATOM 4236 C C . ARG B 1 199 ? 9.195 18.156 18.75 1 98.75 199 ARG B C 1
ATOM 4238 O O . ARG B 1 199 ? 9.984 17.453 19.391 1 98.75 199 ARG B O 1
ATOM 4245 N N . TYR B 1 200 ? 8.008 17.641 18.297 1 98.88 200 TYR B N 1
ATOM 4246 C CA . TYR B 1 200 ? 7.719 16.219 18.375 1 98.88 200 TYR B CA 1
ATOM 4247 C C . TYR B 1 200 ? 8.727 15.406 17.578 1 98.88 200 TYR B C 1
ATOM 4249 O O . TYR B 1 200 ? 9.188 14.359 18.031 1 98.88 200 TYR B O 1
ATOM 4257 N N . ALA B 1 201 ? 9.078 15.852 16.375 1 98.81 201 ALA B N 1
ATOM 4258 C CA . ALA B 1 201 ? 10.078 15.164 15.555 1 98.81 201 ALA B CA 1
ATOM 4259 C C . ALA B 1 201 ? 11.43 15.117 16.266 1 98.81 201 ALA B C 1
ATOM 4261 O O . ALA B 1 201 ? 12.078 14.07 16.297 1 98.81 201 ALA B O 1
ATOM 4262 N N . ALA B 1 202 ? 11.82 16.266 16.844 1 98.56 202 ALA B N 1
ATOM 4263 C CA . ALA B 1 202 ? 13.078 16.312 17.578 1 98.56 202 ALA B CA 1
ATOM 4264 C C . ALA B 1 202 ? 13.055 15.359 18.766 1 98.56 202 ALA B C 1
ATOM 4266 O O . ALA B 1 202 ? 14.047 14.68 19.047 1 98.56 202 ALA B O 1
ATOM 4267 N N . TRP B 1 203 ? 11.938 15.336 19.484 1 98.69 203 TRP B N 1
ATOM 4268 C CA . TRP B 1 203 ? 11.797 14.438 20.625 1 98.69 203 TRP B CA 1
ATOM 4269 C C . TRP B 1 203 ? 11.969 12.984 20.203 1 98.69 203 TRP B C 1
ATOM 4271 O O . TRP B 1 203 ? 12.648 12.211 20.875 1 98.69 203 TRP B O 1
ATOM 4281 N N . ILE B 1 204 ? 11.383 12.586 19.109 1 98.81 204 ILE B N 1
ATOM 4282 C CA . ILE B 1 204 ? 11.453 11.219 18.625 1 98.81 204 ILE B CA 1
ATOM 4283 C C . ILE B 1 204 ? 12.906 10.836 18.344 1 98.81 204 ILE B C 1
ATOM 4285 O O . ILE B 1 204 ? 13.367 9.766 18.766 1 98.81 204 ILE B O 1
ATOM 4289 N N . TYR B 1 205 ? 13.688 11.703 17.672 1 98.31 205 TYR B N 1
ATOM 4290 C CA . TYR B 1 205 ? 15.062 11.398 17.312 1 98.31 205 TYR B CA 1
ATOM 4291 C C . TYR B 1 205 ? 15.961 11.344 18.547 1 98.31 205 TYR B C 1
ATOM 4293 O O . TYR B 1 205 ? 17.031 10.734 18.531 1 98.31 205 TYR B O 1
ATOM 4301 N N . THR B 1 206 ? 15.484 11.969 19.688 1 97.75 206 THR B N 1
ATOM 4302 C CA . THR B 1 206 ? 16.312 11.977 20.891 1 97.75 206 THR B CA 1
ATOM 4303 C C . THR B 1 206 ? 15.828 10.922 21.875 1 97.75 206 THR B C 1
ATOM 4305 O O . THR B 1 206 ? 16.5 10.641 22.875 1 97.75 206 THR B O 1
ATOM 4308 N N . HIS B 1 207 ? 14.672 10.352 21.688 1 98.31 207 HIS B N 1
ATOM 4309 C CA . HIS B 1 207 ? 14.109 9.305 22.531 1 98.31 207 HIS B CA 1
ATOM 4310 C C . HIS B 1 207 ? 13.781 8.055 21.719 1 98.31 207 HIS B C 1
ATOM 4312 O O . HIS B 1 207 ? 12.656 7.543 21.781 1 98.31 207 HIS B O 1
ATOM 4318 N N . GLU B 1 208 ? 14.734 7.578 21.016 1 96.25 208 GLU B N 1
ATOM 4319 C CA . GLU B 1 208 ? 14.562 6.535 20 1 96.25 208 GLU B CA 1
ATOM 4320 C C . GLU B 1 208 ? 13.93 5.281 20.609 1 96.25 208 GLU B C 1
ATOM 4322 O O . GLU B 1 208 ? 13 4.707 20.031 1 96.25 208 GLU B O 1
ATOM 4327 N N . ASP B 1 209 ? 14.367 4.867 21.781 1 97.69 209 ASP B N 1
ATOM 4328 C CA . ASP B 1 209 ? 13.875 3.639 22.406 1 97.69 209 ASP B CA 1
ATOM 4329 C C . ASP B 1 209 ? 12.391 3.752 22.734 1 97.69 209 ASP B C 1
ATOM 4331 O O . ASP B 1 209 ? 11.617 2.838 22.453 1 97.69 209 ASP B O 1
ATOM 4335 N N . GLU B 1 210 ? 12 4.859 23.25 1 98.31 210 GLU B N 1
ATOM 4336 C CA . GLU B 1 210 ? 10.609 5.074 23.625 1 98.31 210 GLU B CA 1
ATOM 4337 C C . GLU B 1 210 ? 9.727 5.281 22.406 1 98.31 210 GLU B C 1
ATOM 4339 O O . GLU B 1 210 ? 8.57 4.859 22.391 1 98.31 210 GLU B O 1
ATOM 4344 N N . ALA B 1 211 ? 10.289 5.875 21.391 1 98.62 211 ALA B N 1
ATOM 4345 C CA . ALA B 1 211 ? 9.492 6.281 20.234 1 98.62 211 ALA B CA 1
ATOM 4346 C C . ALA B 1 211 ? 9.375 5.145 19.219 1 98.62 211 ALA B C 1
ATOM 4348 O O . ALA B 1 211 ? 8.523 5.188 18.328 1 98.62 211 ALA B O 1
ATOM 4349 N N . ASN B 1 212 ? 10.258 4.172 19.359 1 98.75 212 ASN B N 1
ATOM 4350 C CA . ASN B 1 212 ? 10.312 3.086 18.391 1 98.75 212 ASN B CA 1
ATOM 4351 C C . ASN B 1 212 ? 9 2.314 18.328 1 98.75 212 ASN B C 1
ATOM 4353 O O . ASN B 1 212 ? 8.516 1.83 19.359 1 98.75 212 ASN B O 1
ATOM 4357 N N . GLY B 1 213 ? 8.359 2.248 17.188 1 98.56 213 GLY B N 1
ATOM 4358 C CA . GLY B 1 213 ? 7.113 1.528 16.984 1 98.56 213 GLY B CA 1
ATOM 4359 C C . GLY B 1 213 ? 5.887 2.342 17.344 1 98.56 213 GLY B C 1
ATOM 4360 O O . GLY B 1 213 ? 4.758 1.868 17.188 1 98.56 213 GLY B O 1
ATOM 4361 N N . MET B 1 214 ? 6.105 3.611 17.656 1 98.44 214 MET B N 1
ATOM 4362 C CA . MET B 1 214 ? 5.023 4.469 18.141 1 98.44 214 MET B CA 1
ATOM 4363 C C . MET B 1 214 ? 4.273 5.098 16.969 1 98.44 214 MET B C 1
ATOM 4365 O O . MET B 1 214 ? 4.875 5.441 15.953 1 98.44 214 MET B O 1
ATOM 4369 N N . VAL B 1 215 ? 3.004 5.172 17.109 1 98.69 215 VAL B N 1
ATOM 4370 C CA . VAL B 1 215 ? 2.162 6.043 16.297 1 98.69 215 VAL B CA 1
ATOM 4371 C C . VAL B 1 215 ? 1.666 7.215 17.141 1 98.69 215 VAL B C 1
ATOM 4373 O O . VAL B 1 215 ? 0.778 7.051 17.984 1 98.69 215 VAL B O 1
ATOM 4376 N N . LEU B 1 216 ? 2.215 8.367 16.938 1 98.88 216 LEU B N 1
ATOM 4377 C CA . LEU B 1 216 ? 1.934 9.555 17.734 1 98.88 216 LEU B CA 1
ATOM 4378 C C . LEU B 1 216 ? 0.925 10.453 17.031 1 98.88 216 LEU B C 1
ATOM 4380 O O . LEU B 1 216 ? 1.248 11.078 16.016 1 98.88 216 LEU B O 1
ATOM 4384 N N . ASP B 1 217 ? -0.289 10.531 17.531 1 98.81 217 ASP B N 1
ATOM 4385 C CA . ASP B 1 217 ? -1.333 11.406 17.016 1 98.81 217 ASP B CA 1
ATOM 4386 C C . ASP B 1 217 ? -1.276 12.781 17.672 1 98.81 217 ASP B C 1
ATOM 4388 O O . ASP B 1 217 ? -1.638 12.938 18.844 1 98.81 217 ASP B O 1
ATOM 4392 N N . ILE B 1 218 ? -0.928 13.766 16.891 1 98.94 218 ILE B N 1
ATOM 4393 C CA . ILE B 1 218 ? -0.633 15.031 17.562 1 98.94 218 ILE B CA 1
ATOM 4394 C C . ILE B 1 218 ? -1.751 16.031 17.281 1 98.94 218 ILE B C 1
ATOM 4396 O O . ILE B 1 218 ? -2.451 15.93 16.266 1 98.94 218 ILE B O 1
ATOM 4400 N N . ALA B 1 219 ? -1.953 16.969 18.141 1 98.81 219 ALA B N 1
ATOM 4401 C CA . ALA B 1 219 ? -2.877 18.094 18.016 1 98.81 219 ALA B CA 1
ATOM 4402 C C . ALA B 1 219 ? -2.715 19.062 19.188 1 98.81 219 ALA B C 1
ATOM 4404 O O . ALA B 1 219 ? -2.1 18.719 20.203 1 98.81 219 ALA B O 1
ATOM 4405 N N . ILE B 1 220 ? -3.199 20.25 18.984 1 98.75 220 ILE B N 1
ATOM 4406 C CA . ILE B 1 220 ? -3.336 21.25 20.047 1 98.75 220 ILE B CA 1
ATOM 4407 C C . ILE B 1 220 ? -4.488 20.859 20.969 1 98.75 220 ILE B C 1
ATOM 4409 O O . ILE B 1 220 ? -4.281 20.625 22.172 1 98.75 220 ILE B O 1
ATOM 4413 N N . ALA B 1 221 ? -5.641 20.781 20.469 1 98.38 221 ALA B N 1
ATOM 4414 C CA . ALA B 1 221 ? -6.953 20.484 21.047 1 98.38 221 ALA B CA 1
ATOM 4415 C C . ALA B 1 221 ? -8.008 20.328 19.953 1 98.38 221 ALA B C 1
ATOM 4417 O O . ALA B 1 221 ? -7.75 20.641 18.781 1 98.38 221 ALA B O 1
ATOM 4418 N N . HIS B 1 222 ? -9.125 19.688 20.344 1 98.56 222 HIS B N 1
ATOM 4419 C CA . HIS B 1 222 ? -10.289 19.75 19.469 1 98.56 222 HIS B CA 1
ATOM 4420 C C . HIS B 1 222 ? -10.969 21.109 19.547 1 98.56 222 HIS B C 1
ATOM 4422 O O . HIS B 1 222 ? -11.688 21.391 20.516 1 98.56 222 HIS B O 1
ATOM 4428 N N . ILE B 1 223 ? -10.836 21.938 18.484 1 98.56 223 ILE B N 1
ATOM 4429 C CA . ILE B 1 223 ? -11.234 23.344 18.531 1 98.56 223 ILE B CA 1
ATOM 4430 C C . ILE B 1 223 ? -12.5 23.562 17.703 1 98.56 223 ILE B C 1
ATOM 4432 O O . ILE B 1 223 ? -12.5 23.344 16.5 1 98.56 223 ILE B O 1
ATOM 4436 N N . SER B 1 224 ? -13.555 24 18.344 1 98.25 224 SER B N 1
ATOM 4437 C CA . SER B 1 224 ? -14.828 24.266 17.688 1 98.25 224 SER B CA 1
ATOM 4438 C C . SER B 1 224 ? -14.898 25.703 17.172 1 98.25 224 SER B C 1
ATOM 4440 O O . SER B 1 224 ? -14.008 26.516 17.453 1 98.25 224 SER B O 1
ATOM 4442 N N . GLY B 1 225 ? -16 25.953 16.391 1 98.06 225 GLY B N 1
ATOM 4443 C CA . GLY B 1 225 ? -16.25 27.328 15.977 1 98.06 225 GLY B CA 1
ATOM 4444 C C . GLY B 1 225 ? -16.359 28.281 17.141 1 98.06 225 GLY B C 1
ATOM 4445 O O . GLY B 1 225 ? -15.781 29.375 17.125 1 98.06 225 GLY B O 1
ATOM 4446 N N . SER B 1 226 ? -17.047 27.891 18.156 1 97.56 226 SER B N 1
ATOM 4447 C CA . SER B 1 226 ? -17.25 28.719 19.344 1 97.56 226 SER B CA 1
ATOM 4448 C C . SER B 1 226 ? -15.93 28.953 20.078 1 97.56 226 SER B C 1
ATOM 4450 O O . SER B 1 226 ? -15.703 30.047 20.609 1 97.56 226 SER B O 1
ATOM 4452 N N . GLU B 1 227 ? -15.102 27.969 20.094 1 98.12 227 GLU B N 1
ATOM 4453 C CA . GLU B 1 227 ? -13.805 28.109 20.75 1 98.12 227 GLU B CA 1
ATOM 4454 C C . GLU B 1 227 ? -12.906 29.078 19.984 1 98.12 227 GLU B C 1
ATOM 4456 O O . GLU B 1 227 ? -12.133 29.828 20.578 1 98.12 227 GLU B O 1
ATOM 4461 N N . LEU B 1 228 ? -13.008 29.031 18.672 1 98.56 228 LEU B N 1
ATOM 4462 C CA . LEU B 1 228 ? -12.25 29.984 17.859 1 98.56 228 LEU B CA 1
ATOM 4463 C C . LEU B 1 228 ? -12.664 31.422 18.172 1 98.56 228 LEU B C 1
ATOM 4465 O O . LEU B 1 228 ? -11.812 32.312 18.312 1 98.56 228 LEU B O 1
ATOM 4469 N N . VAL B 1 229 ? -13.961 31.594 18.297 1 98.44 229 VAL B N 1
ATOM 4470 C CA . VAL B 1 229 ? -14.516 32.938 18.578 1 98.44 229 VAL B CA 1
ATOM 4471 C C . VAL B 1 229 ? -14.023 33.406 19.953 1 98.44 229 VAL B C 1
ATOM 4473 O O . VAL B 1 229 ? -13.539 34.531 20.078 1 98.44 229 VAL B O 1
ATOM 4476 N N . ARG B 1 230 ? -14.164 32.562 20.938 1 98.5 230 ARG B N 1
ATOM 4477 C CA . ARG B 1 230 ? -13.742 32.906 22.281 1 98.5 230 ARG B CA 1
ATOM 4478 C C . ARG B 1 230 ? -12.242 33.219 22.328 1 98.5 230 ARG B C 1
ATOM 4480 O O . ARG B 1 230 ? -11.82 34.188 22.969 1 98.5 230 ARG B O 1
ATOM 4487 N N . ALA B 1 231 ? -11.469 32.375 21.688 1 98.75 231 ALA B N 1
ATOM 4488 C CA . ALA B 1 231 ? -10.016 32.531 21.656 1 98.75 231 ALA B CA 1
ATOM 4489 C C . ALA B 1 231 ? -9.633 33.844 20.984 1 98.75 231 ALA B C 1
ATOM 4491 O O . ALA B 1 231 ? -8.75 34.562 21.469 1 98.75 231 ALA B O 1
ATOM 4492 N N . PHE B 1 232 ? -10.281 34.125 19.875 1 98.69 232 PHE B N 1
ATOM 4493 C CA . PHE B 1 232 ? -9.977 35.344 19.109 1 98.69 232 PHE B CA 1
ATOM 4494 C C . P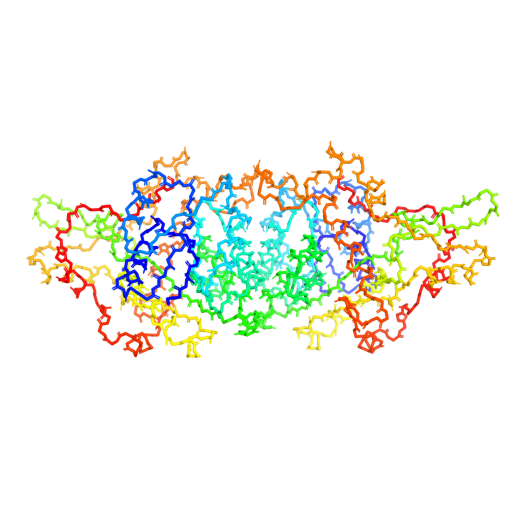HE B 1 232 ? -10.281 36.594 19.922 1 98.69 232 PHE B C 1
ATOM 4496 O O . PHE B 1 232 ? -9.469 37.5 19.984 1 98.69 232 PHE B O 1
ATOM 4503 N N . THR B 1 233 ? -11.43 36.562 20.516 1 98.31 233 THR B N 1
ATOM 4504 C CA . THR B 1 233 ? -11.828 37.688 21.344 1 98.31 233 THR B CA 1
ATOM 4505 C C . THR B 1 233 ? -10.883 37.875 22.531 1 98.31 233 THR B C 1
ATOM 4507 O O . THR B 1 233 ? -10.492 38.969 22.859 1 98.31 233 THR B O 1
ATOM 4510 N N . ALA B 1 234 ? -10.547 36.812 23.156 1 98.38 234 ALA B N 1
ATOM 4511 C CA . ALA B 1 234 ? -9.641 36.875 24.297 1 98.38 234 ALA B CA 1
ATOM 4512 C C . ALA B 1 234 ? -8.266 37.375 23.891 1 98.38 234 ALA B C 1
ATOM 4514 O O . ALA B 1 234 ? -7.625 38.125 24.641 1 98.38 234 ALA B O 1
ATOM 4515 N N . ALA B 1 235 ? -7.789 37.031 22.719 1 98 235 ALA B N 1
ATOM 4516 C CA . ALA B 1 235 ? -6.43 37.344 22.297 1 98 235 ALA B CA 1
ATOM 4517 C C . ALA B 1 235 ? -6.348 38.75 21.719 1 98 235 ALA B C 1
ATOM 4519 O O . ALA B 1 235 ? -5.305 39.406 21.812 1 98 235 ALA B O 1
ATOM 4520 N N . THR B 1 236 ? -7.48 39.25 21.172 1 97.12 236 THR B N 1
ATOM 4521 C CA . THR B 1 236 ? -7.375 40.5 20.391 1 97.12 236 THR B CA 1
ATOM 4522 C C . THR B 1 236 ? -8.234 41.594 21 1 97.12 236 THR B C 1
ATOM 4524 O O . THR B 1 236 ? -8.055 42.781 20.688 1 97.12 236 THR B O 1
ATOM 4527 N N . GLY B 1 237 ? -9.195 41.156 21.75 1 97.06 237 GLY B N 1
ATOM 4528 C CA . GLY B 1 237 ? -10.188 42.094 22.25 1 97.06 237 GLY B CA 1
ATOM 4529 C C . GLY B 1 237 ? -11.242 42.438 21.219 1 97.06 237 GLY B C 1
ATOM 4530 O O . GLY B 1 237 ? -12.18 43.188 21.516 1 97.06 237 GLY B O 1
ATOM 4531 N N . LYS B 1 238 ? -11.203 41.938 20.094 1 97.25 238 LYS B N 1
ATOM 4532 C CA . LYS B 1 238 ? -12.125 42.25 19.016 1 97.25 238 LYS B CA 1
ATOM 4533 C C . LYS B 1 238 ? -13.336 41.312 19.047 1 97.25 238 LYS B C 1
ATOM 4535 O O . LYS B 1 238 ? -13.242 40.188 19.484 1 97.25 238 LYS B O 1
ATOM 4540 N N . ARG B 1 239 ? -14.43 41.844 18.484 1 97.44 239 ARG B N 1
ATOM 4541 C CA . ARG B 1 239 ? -15.648 41.062 18.422 1 97.44 239 ARG B CA 1
ATOM 4542 C C . ARG B 1 239 ? -15.578 40.062 17.281 1 97.44 239 ARG B C 1
ATOM 4544 O O . ARG B 1 239 ? -15.078 40.375 16.188 1 97.44 239 ARG B O 1
ATOM 4551 N N . ALA B 1 240 ? -16.094 38.844 17.578 1 98.25 240 ALA B N 1
ATOM 4552 C CA . ALA B 1 240 ? -16.109 37.812 16.562 1 98.25 240 ALA B CA 1
ATOM 4553 C C . ALA B 1 240 ? -17.359 36.938 16.672 1 98.25 240 ALA B C 1
ATOM 4555 O O . ALA B 1 240 ? -18.062 36.969 17.703 1 98.25 240 ALA B O 1
ATOM 4556 N N . GLU B 1 241 ? -17.719 36.25 15.641 1 98.31 241 GLU B N 1
ATOM 4557 C CA . GLU B 1 241 ? -18.828 35.281 15.609 1 98.31 241 GLU B CA 1
ATOM 4558 C C . GLU B 1 241 ? -18.469 34.062 14.781 1 98.31 241 GLU B C 1
ATOM 4560 O O . GLU B 1 241 ? -17.547 34.094 13.961 1 98.31 241 GLU B O 1
ATOM 4565 N N . TYR B 1 242 ? -19.109 33 15.094 1 98.12 242 TYR B N 1
ATOM 4566 C CA . TYR B 1 242 ? -19.031 31.766 14.305 1 98.12 242 TYR B CA 1
ATOM 4567 C C . TYR B 1 242 ? -20.234 31.625 13.383 1 98.12 242 TYR B C 1
ATOM 4569 O O . TYR B 1 242 ? -21.375 31.797 13.812 1 98.12 242 TYR B O 1
ATOM 4577 N N . VAL B 1 243 ? -19.984 31.406 12.102 1 97.62 243 VAL B N 1
ATOM 4578 C CA . VAL B 1 243 ? -21.047 31.156 11.117 1 97.62 243 VAL B CA 1
ATOM 4579 C C . VAL B 1 243 ? -20.891 29.766 10.516 1 97.62 243 VAL B C 1
ATOM 4581 O O . VAL B 1 243 ? -19.891 29.484 9.844 1 97.62 243 VAL B O 1
ATOM 4584 N N . ASP B 1 244 ? -21.828 28.906 10.773 1 97.69 244 ASP B N 1
ATOM 4585 C CA . ASP B 1 244 ? -21.828 27.578 10.172 1 97.69 244 ASP B CA 1
ATOM 4586 C C . ASP B 1 244 ? -22.266 27.641 8.703 1 97.69 244 ASP B C 1
ATOM 4588 O O . ASP B 1 244 ? -23.438 27.891 8.414 1 97.69 244 ASP B O 1
ATOM 4592 N N . GLU B 1 245 ? -21.375 27.453 7.816 1 96.19 245 GLU B N 1
ATOM 4593 C CA . GLU B 1 245 ? -21.656 27.5 6.387 1 96.19 245 GLU B CA 1
ATOM 4594 C C . GLU B 1 245 ? -21.891 26.109 5.816 1 96.19 245 GLU B C 1
ATOM 4596 O O . GLU B 1 245 ? -21.375 25.125 6.344 1 96.19 245 GLU B O 1
ATOM 4601 N N . PRO B 1 246 ? -22.734 26.078 4.77 1 96.5 246 PRO B N 1
ATOM 4602 C CA . PRO B 1 246 ? -22.891 24.766 4.129 1 96.5 246 PRO B CA 1
ATOM 4603 C C . PRO B 1 246 ? -21.594 24.234 3.543 1 96.5 246 PRO B C 1
ATOM 4605 O O . PRO B 1 246 ? -20.828 25 2.943 1 96.5 246 PRO B O 1
ATOM 4608 N N . VAL B 1 247 ? -21.375 22.953 3.707 1 97.06 247 VAL B N 1
ATOM 4609 C CA . VAL B 1 247 ? -20.141 22.312 3.252 1 97.06 247 VAL B CA 1
ATOM 4610 C C . VAL B 1 247 ? -19.953 22.547 1.756 1 97.06 247 VAL B C 1
ATOM 4612 O O . VAL B 1 247 ? -18.859 22.891 1.307 1 97.06 247 VAL B O 1
ATOM 4615 N N . ALA B 1 248 ? -21.031 22.359 1.007 1 95.81 248 ALA B N 1
ATOM 4616 C CA . ALA B 1 248 ? -20.969 22.484 -0.448 1 95.81 248 ALA B CA 1
ATOM 4617 C C . ALA B 1 248 ? -20.469 23.859 -0.869 1 95.81 248 ALA B C 1
ATOM 4619 O O . ALA B 1 248 ? -19.672 23.984 -1.804 1 95.81 248 ALA B O 1
ATOM 4620 N N . GLU B 1 249 ? -20.906 24.906 -0.217 1 94.81 249 GLU B N 1
ATOM 4621 C CA . GLU B 1 249 ? -20.516 26.281 -0.54 1 94.81 249 GLU B CA 1
ATOM 4622 C C . GLU B 1 249 ? -19.047 26.531 -0.195 1 94.81 249 GLU B C 1
ATOM 4624 O O . GLU B 1 249 ? -18.328 27.172 -0.958 1 94.81 249 GLU B O 1
ATOM 4629 N N . THR B 1 250 ? -18.672 26.047 0.918 1 94.81 250 THR B N 1
ATOM 4630 C CA . THR B 1 250 ? -17.281 26.219 1.369 1 94.81 250 THR B CA 1
ATOM 4631 C C . THR B 1 250 ? -16.312 25.5 0.429 1 94.81 250 THR B C 1
ATOM 4633 O O . THR B 1 250 ? -15.297 26.062 0.038 1 94.81 250 THR B O 1
ATOM 4636 N N . VAL B 1 251 ? -16.594 24.281 0.038 1 96 251 VAL B N 1
ATOM 4637 C CA . VAL B 1 251 ? -15.75 23.484 -0.839 1 96 251 VAL B CA 1
ATOM 4638 C C . VAL B 1 251 ? -15.648 24.141 -2.211 1 96 251 VAL B C 1
ATOM 4640 O O . VAL B 1 251 ? -14.57 24.219 -2.797 1 96 251 VAL B O 1
ATOM 4643 N N . GLU B 1 252 ? -16.766 24.625 -2.68 1 95.06 252 GLU B N 1
ATOM 4644 C CA . GLU B 1 252 ? -16.766 25.328 -3.959 1 95.06 252 GLU B CA 1
ATOM 4645 C C . GLU B 1 252 ? -15.875 26.562 -3.908 1 95.06 252 GLU B C 1
ATOM 4647 O O . GLU B 1 252 ? -15.102 26.812 -4.836 1 95.06 252 GLU B O 1
ATOM 4652 N N . LYS B 1 253 ? -15.977 27.281 -2.846 1 92.31 253 LYS B N 1
ATOM 4653 C CA . LYS B 1 253 ? -15.195 28.5 -2.67 1 92.31 253 LYS B CA 1
ATOM 4654 C C . LYS B 1 253 ? -13.703 28.203 -2.707 1 92.31 253 LYS B C 1
ATOM 4656 O O . LYS B 1 253 ? -12.93 28.953 -3.307 1 92.31 253 LYS B O 1
ATOM 4661 N N . TYR B 1 254 ? -13.289 27.125 -2.145 1 90.81 254 TYR B N 1
ATOM 4662 C CA . TYR B 1 254 ? -11.867 26.828 -1.969 1 90.81 254 TYR B CA 1
ATOM 4663 C C . TYR B 1 254 ? -11.273 26.234 -3.24 1 90.81 254 TYR B C 1
ATOM 4665 O O . TYR B 1 254 ? -10.086 26.391 -3.508 1 90.81 254 TYR B O 1
ATOM 4673 N N . PHE B 1 255 ? -12.078 25.547 -4.09 1 92.44 255 PHE B N 1
ATOM 4674 C CA . PHE B 1 255 ? -11.461 24.734 -5.133 1 92.44 255 PHE B CA 1
ATOM 4675 C C . PHE B 1 255 ? -11.984 25.141 -6.508 1 92.44 255 PHE B C 1
ATOM 4677 O O . PHE B 1 255 ? -11.656 24.5 -7.512 1 92.44 255 PHE B O 1
ATOM 4684 N N . LYS B 1 256 ? -12.758 26.219 -6.594 1 92.12 256 LYS B N 1
ATOM 4685 C CA . LYS B 1 256 ? -13.32 26.672 -7.859 1 92.12 256 LYS B CA 1
ATOM 4686 C C . LYS B 1 256 ? -12.219 27.078 -8.836 1 92.12 256 LYS B C 1
ATOM 4688 O O . LYS B 1 256 ? -12.43 27.078 -10.055 1 92.12 256 LYS B O 1
ATOM 4693 N N . TYR B 1 257 ? -11.031 27.328 -8.391 1 91.44 257 TYR B N 1
ATOM 4694 C CA . TYR B 1 257 ? -9.961 27.844 -9.234 1 91.44 257 TYR B CA 1
ATOM 4695 C C . TYR B 1 257 ? -9.219 26.719 -9.93 1 91.44 257 TYR B C 1
ATOM 4697 O O . TYR B 1 257 ? -8.43 26.953 -10.852 1 91.44 257 TYR B O 1
ATOM 4705 N N . LEU B 1 258 ? -9.445 25.484 -9.508 1 90.75 258 LEU B N 1
ATOM 4706 C CA . LEU B 1 258 ? -8.781 24.328 -10.117 1 90.75 258 LEU B CA 1
ATOM 4707 C C . LEU B 1 258 ? -9.25 24.141 -11.555 1 90.75 258 LEU B C 1
ATOM 4709 O O . LEU B 1 258 ? -10.297 24.672 -11.953 1 90.75 258 LEU B O 1
ATOM 4713 N N . PRO B 1 259 ? -8.5 23.422 -12.375 1 87.56 259 PRO B N 1
ATOM 4714 C CA . PRO B 1 259 ? -8.781 23.312 -13.812 1 87.56 259 PRO B CA 1
ATOM 4715 C C . PRO B 1 259 ? -10.219 22.875 -14.094 1 87.56 259 PRO B C 1
ATOM 4717 O O . PRO B 1 259 ? -10.844 23.344 -15.039 1 87.56 259 PRO B O 1
ATOM 4720 N N . LYS B 1 260 ? -10.781 21.984 -13.336 1 91.38 260 LYS B N 1
ATOM 4721 C CA . LYS B 1 260 ? -12.164 21.531 -13.484 1 91.38 260 LYS B CA 1
ATOM 4722 C C . LYS B 1 260 ? -12.984 21.859 -12.234 1 91.38 260 LYS B C 1
ATOM 4724 O O . LYS B 1 260 ? -13.914 21.125 -11.898 1 91.38 260 LYS B O 1
ATOM 4729 N N . GLY B 1 261 ? -12.477 22.922 -11.539 1 93.19 261 GLY B N 1
ATOM 4730 C CA . GLY B 1 261 ? -13.148 23.266 -10.297 1 93.19 261 GLY B CA 1
ATOM 4731 C C . GLY B 1 261 ? -13.125 22.141 -9.273 1 93.19 261 GLY B C 1
ATOM 4732 O O . GLY B 1 261 ? -12.109 21.469 -9.117 1 93.19 261 GLY B O 1
ATOM 4733 N N . VAL B 1 262 ? -14.234 21.969 -8.586 1 94.06 262 VAL B N 1
ATOM 4734 C CA . VAL B 1 262 ? -14.336 20.984 -7.512 1 94.06 262 VAL B CA 1
ATOM 4735 C C . VAL B 1 262 ? -14.281 19.578 -8.094 1 94.06 262 VAL B C 1
ATOM 4737 O O . VAL B 1 262 ? -14.039 18.609 -7.375 1 94.06 262 VAL B O 1
ATOM 4740 N N . ASP B 1 263 ? -14.43 19.453 -9.453 1 91.31 263 ASP B N 1
ATOM 4741 C CA . ASP B 1 263 ? -14.461 18.141 -10.102 1 91.31 263 ASP B CA 1
ATOM 4742 C C . ASP B 1 263 ? -13.055 17.703 -10.508 1 91.31 263 ASP B C 1
ATOM 4744 O O . ASP B 1 263 ? -12.867 16.609 -11.023 1 91.31 263 ASP B O 1
ATOM 4748 N N . THR B 1 264 ? -12.078 18.625 -10.203 1 89.62 264 THR B N 1
ATOM 4749 C CA . THR B 1 264 ? -10.695 18.234 -10.461 1 89.62 264 THR B CA 1
ATOM 4750 C C . THR B 1 264 ? -10.312 17.016 -9.617 1 89.62 264 THR B C 1
ATOM 4752 O O . THR B 1 264 ? -10.578 16.984 -8.414 1 89.62 264 THR B O 1
ATOM 4755 N N . LYS B 1 265 ? -9.727 16 -10.266 1 87.75 265 LYS B N 1
ATOM 4756 C CA . LYS B 1 265 ? -9.336 14.781 -9.555 1 87.75 265 LYS B CA 1
ATOM 4757 C C . LYS B 1 265 ? -8.062 15.008 -8.75 1 87.75 265 LYS B C 1
ATOM 4759 O O . LYS B 1 265 ? -7.137 15.672 -9.211 1 87.75 265 LYS B O 1
ATOM 4764 N N . VAL B 1 266 ? -8.07 14.5 -7.539 1 88.31 266 VAL B N 1
ATOM 4765 C CA . VAL B 1 266 ? -6.867 14.547 -6.719 1 88.31 266 VAL B CA 1
ATOM 4766 C C . VAL B 1 266 ? -5.797 13.641 -7.324 1 88.31 266 VAL B C 1
ATOM 4768 O O . VAL B 1 266 ? -6.062 12.469 -7.625 1 88.31 266 VAL B O 1
ATOM 4771 N N . GLY B 1 267 ? -4.637 14.125 -7.602 1 81.94 267 GLY B N 1
ATOM 4772 C CA . GLY B 1 267 ? -3.545 13.344 -8.172 1 81.94 267 GLY B CA 1
ATOM 4773 C C . GLY B 1 267 ? -3.646 13.18 -9.672 1 81.94 267 GLY B C 1
ATOM 4774 O O . GLY B 1 267 ? -3.072 12.25 -10.242 1 81.94 267 GLY B O 1
ATOM 4775 N N . ILE B 1 268 ? -4.375 13.914 -10.32 1 74.5 268 ILE B N 1
ATOM 4776 C CA . ILE B 1 268 ? -4.684 13.789 -11.734 1 74.5 268 ILE B CA 1
ATOM 4777 C C . ILE B 1 268 ? -3.391 13.719 -12.547 1 74.5 268 ILE B C 1
ATOM 4779 O O . ILE B 1 268 ? -3.35 13.109 -13.617 1 74.5 268 ILE B O 1
ATOM 4783 N N . SER B 1 269 ? -2.381 14.172 -12.008 1 68.12 269 SER B N 1
ATOM 4784 C CA . SER B 1 269 ? -1.121 14.195 -12.742 1 68.12 269 SER B CA 1
ATOM 4785 C C . SER B 1 269 ? -0.409 12.852 -12.672 1 68.12 269 SER B C 1
ATOM 4787 O O . SER B 1 269 ? 0.532 12.594 -13.422 1 68.12 269 SER B O 1
ATOM 4789 N N . SER B 1 270 ? -0.959 11.898 -11.875 1 69.94 270 SER B N 1
ATOM 4790 C CA . SER B 1 270 ? -0.213 10.68 -11.594 1 69.94 270 SER B CA 1
ATOM 4791 C C . SER B 1 270 ? -0.784 9.492 -12.359 1 69.94 270 SER B C 1
ATOM 4793 O O . SER B 1 270 ? -0.156 8.43 -12.43 1 69.94 270 SER B O 1
ATOM 4795 N N . VAL B 1 271 ? -1.969 9.648 -12.875 1 66.56 271 VAL B N 1
ATOM 4796 C CA . VAL B 1 271 ? -2.6 8.484 -13.492 1 66.56 271 VAL B CA 1
ATOM 4797 C C . VAL B 1 271 ? -2.982 8.805 -14.938 1 66.56 271 VAL B C 1
ATOM 4799 O O . VAL B 1 271 ? -3.16 9.977 -15.297 1 66.56 271 VAL B O 1
ATOM 4802 N N . LYS B 1 272 ? -2.934 7.766 -15.742 1 63.38 272 LYS B N 1
ATOM 4803 C CA . LYS B 1 272 ? -3.402 7.914 -17.109 1 63.38 272 LYS B CA 1
ATOM 4804 C C . LYS B 1 272 ? -4.926 7.891 -17.188 1 63.38 272 LYS B C 1
ATOM 4806 O O . LYS B 1 272 ? -5.531 8.672 -17.922 1 63.38 272 LYS B O 1
ATOM 4811 N N . ASP B 1 273 ? -5.457 6.977 -16.406 1 60.78 273 ASP B N 1
ATOM 4812 C CA . ASP B 1 273 ? -6.91 6.812 -16.391 1 60.78 273 ASP B CA 1
ATOM 4813 C C . ASP B 1 273 ? -7.516 7.469 -15.148 1 60.78 273 ASP B C 1
ATOM 4815 O O . ASP B 1 273 ? -7.305 7.008 -14.031 1 60.78 273 ASP B O 1
ATOM 4819 N N . GLU B 1 274 ? -8.164 8.477 -15.453 1 63.16 274 GLU B N 1
ATOM 4820 C CA . GLU B 1 274 ? -8.797 9.234 -14.375 1 63.16 274 GLU B CA 1
ATOM 4821 C C . GLU B 1 274 ? -9.734 8.344 -13.547 1 63.16 274 GLU B C 1
ATOM 4823 O O . GLU B 1 274 ? -10.031 8.656 -12.398 1 63.16 274 GLU B O 1
ATOM 4828 N N . ASN B 1 275 ? -10.07 7.309 -14.195 1 58.41 275 ASN B N 1
ATOM 4829 C CA . ASN B 1 275 ? -10.977 6.418 -13.484 1 58.41 275 ASN B CA 1
ATOM 4830 C C . ASN B 1 275 ? -10.266 5.664 -12.367 1 58.41 275 ASN B C 1
ATOM 4832 O O . ASN B 1 275 ? -10.914 5.035 -11.523 1 58.41 275 ASN B O 1
ATOM 4836 N N . ALA B 1 276 ? -8.938 5.883 -12.539 1 56.78 276 ALA B N 1
ATOM 4837 C CA . ALA B 1 276 ? -8.148 5.258 -11.484 1 56.78 276 ALA B CA 1
ATOM 4838 C C . ALA B 1 276 ? -8.156 6.113 -10.219 1 56.78 276 ALA B C 1
ATOM 4840 O O . ALA B 1 276 ? -7.832 5.625 -9.133 1 56.78 276 ALA B O 1
ATOM 4841 N N . LEU B 1 277 ? -8.469 7.379 -10.609 1 60.75 277 LEU B N 1
ATOM 4842 C CA . LEU B 1 277 ? -8.461 8.312 -9.484 1 60.75 277 LEU B CA 1
ATOM 4843 C C . LEU B 1 277 ? -9.828 8.344 -8.805 1 60.75 277 LEU B C 1
ATOM 4845 O O . LEU B 1 277 ? -10.859 8.43 -9.477 1 60.75 277 LEU B O 1
ATOM 4849 N N . LEU B 1 278 ? -9.648 8.258 -7.484 1 66.25 278 LEU B N 1
ATOM 4850 C CA . LEU B 1 278 ? -10.867 7.871 -6.781 1 66.25 278 LEU B CA 1
ATOM 4851 C C . LEU B 1 278 ? -11.656 9.102 -6.34 1 66.25 278 LEU B C 1
ATOM 4853 O O . LEU B 1 278 ? -12.891 9.094 -6.359 1 66.25 278 LEU B O 1
ATOM 4857 N N . MET B 1 279 ? -10.93 10.188 -6.094 1 84.12 279 MET B N 1
ATOM 4858 C CA . MET B 1 279 ? -11.766 11.234 -5.512 1 84.12 279 MET B CA 1
ATOM 4859 C C . MET B 1 279 ? -11.484 12.586 -6.168 1 84.12 279 MET B C 1
ATOM 4861 O O . MET B 1 279 ? -10.344 12.883 -6.516 1 84.12 279 MET B O 1
ATOM 4865 N N . THR B 1 280 ? -12.5 13.352 -6.453 1 91.12 280 THR B N 1
ATOM 4866 C CA . THR B 1 280 ? -12.352 14.758 -6.789 1 91.12 280 THR B CA 1
ATOM 4867 C C . THR B 1 280 ? -12.016 15.578 -5.547 1 91.12 280 THR B C 1
ATOM 4869 O O . THR B 1 280 ? -12.211 15.117 -4.422 1 91.12 280 THR B O 1
ATOM 4872 N N . PHE B 1 281 ? -11.469 16.766 -5.848 1 93.56 281 PHE B N 1
ATOM 4873 C CA . PHE B 1 281 ? -11.242 17.672 -4.73 1 93.56 281 PHE B CA 1
ATOM 4874 C C . PHE B 1 281 ? -12.539 17.953 -3.984 1 93.56 281 PHE B C 1
ATOM 4876 O O . PHE B 1 281 ? -12.555 18.016 -2.754 1 93.56 281 PHE B O 1
ATOM 4883 N N . GLY B 1 282 ? -13.625 18.078 -4.762 1 95 282 GLY B N 1
ATOM 4884 C CA . GLY B 1 282 ? -14.93 18.297 -4.148 1 95 282 GLY B CA 1
ATOM 4885 C C . GLY B 1 282 ? -15.336 17.172 -3.209 1 95 282 GLY B C 1
ATOM 4886 O O . GLY B 1 282 ? -15.727 17.438 -2.068 1 95 282 GLY B O 1
ATOM 4887 N N . GLU B 1 283 ? -15.258 15.969 -3.664 1 94.69 283 GLU B N 1
ATOM 4888 C CA . GLU B 1 283 ? -15.609 14.805 -2.85 1 94.69 283 GLU B CA 1
ATOM 4889 C C . GLU B 1 283 ? -14.672 14.672 -1.648 1 94.69 283 GLU B C 1
ATOM 4891 O O . GLU B 1 283 ? -15.133 14.461 -0.523 1 94.69 283 GLU B O 1
ATOM 4896 N N . ASN B 1 284 ? -13.406 14.82 -1.895 1 95.81 284 ASN B N 1
ATOM 4897 C CA . ASN B 1 284 ? -12.391 14.664 -0.866 1 95.81 284 ASN B CA 1
ATOM 4898 C C . ASN B 1 284 ? -12.594 15.641 0.285 1 95.81 284 ASN B C 1
ATOM 4900 O O . ASN B 1 284 ? -12.578 15.242 1.452 1 95.81 284 ASN B O 1
ATOM 4904 N N . PHE B 1 285 ? -12.883 16.844 -0.047 1 96.62 285 PHE B N 1
ATOM 4905 C CA . PHE B 1 285 ? -12.914 17.859 1.001 1 96.62 285 PHE B CA 1
ATOM 4906 C C . PHE B 1 285 ? -14.312 17.984 1.591 1 96.62 285 PHE B C 1
ATOM 4908 O O . PHE B 1 285 ? -14.477 18.484 2.705 1 96.62 285 PHE B O 1
ATOM 4915 N N . THR B 1 286 ? -15.32 17.562 0.858 1 97.44 286 THR B N 1
ATOM 4916 C CA . THR B 1 286 ? -16.609 17.391 1.519 1 97.44 286 THR B CA 1
ATOM 4917 C C . THR B 1 286 ? -16.484 16.375 2.662 1 97.44 286 THR B C 1
ATOM 4919 O O . THR B 1 286 ? -16.922 16.656 3.783 1 97.44 286 THR B O 1
ATOM 4922 N N . ASN B 1 287 ? -15.867 15.266 2.355 1 97.44 287 ASN B N 1
ATOM 4923 C CA . ASN B 1 287 ? -15.688 14.227 3.369 1 97.44 287 ASN B CA 1
ATOM 4924 C C . ASN B 1 287 ? -14.711 14.672 4.457 1 97.44 287 ASN B C 1
ATOM 4926 O O . ASN B 1 287 ? -14.859 14.297 5.621 1 97.44 287 ASN B O 1
ATOM 4930 N N . TRP B 1 288 ? -13.781 15.477 4.105 1 97.5 288 TRP B N 1
ATOM 4931 C CA . TRP B 1 288 ? -12.836 16.047 5.055 1 97.5 288 TRP B CA 1
ATOM 4932 C C . TRP B 1 288 ? -13.555 16.891 6.105 1 97.5 288 TRP B C 1
ATOM 4934 O O . TRP B 1 288 ? -13.281 16.766 7.301 1 97.5 288 TRP B O 1
ATOM 4944 N N . TRP B 1 289 ? -14.469 17.688 5.699 1 97.81 289 TRP B N 1
ATOM 4945 C CA . TRP B 1 289 ? -15.266 18.453 6.641 1 97.81 289 TRP B CA 1
ATOM 4946 C C . TRP B 1 289 ? -16.188 17.547 7.445 1 97.81 289 TRP B C 1
ATOM 4948 O O . TRP B 1 289 ? -16.422 17.797 8.633 1 97.81 289 TRP B O 1
ATOM 4958 N N . ASN B 1 290 ? -16.719 16.516 6.801 1 97.69 290 ASN B N 1
ATOM 4959 C CA . ASN B 1 290 ? -17.547 15.555 7.531 1 97.69 290 ASN B CA 1
ATOM 4960 C C . ASN B 1 290 ? -16.797 14.938 8.703 1 97.69 290 ASN B C 1
ATOM 4962 O O . ASN B 1 290 ? -17.375 14.68 9.758 1 97.69 290 ASN B O 1
ATOM 4966 N N . LEU B 1 291 ? -15.555 14.695 8.516 1 97.69 291 LEU B N 1
ATOM 4967 C CA . LEU B 1 291 ? -14.719 14.141 9.578 1 97.69 291 LEU B CA 1
ATOM 4968 C C . LEU B 1 291 ? -14.758 15.023 10.82 1 97.69 291 LEU B C 1
ATOM 4970 O O . LEU B 1 291 ? -15 14.531 11.93 1 97.69 291 LEU B O 1
ATOM 4974 N N . TYR B 1 292 ? -14.555 16.266 10.617 1 97.75 292 TYR B N 1
ATOM 4975 C CA . TYR B 1 292 ? -14.383 17.156 11.75 1 97.75 292 TYR B CA 1
ATOM 4976 C C . TYR B 1 292 ? -15.727 17.578 12.328 1 97.75 292 TYR B C 1
ATOM 4978 O O . TYR B 1 292 ? -15.836 17.859 13.531 1 97.75 292 TYR B O 1
ATOM 4986 N N . ARG B 1 293 ? -16.766 17.609 11.43 1 97.75 293 ARG B N 1
ATOM 4987 C CA . ARG B 1 293 ? -18.125 17.781 11.93 1 97.75 293 ARG B CA 1
ATOM 4988 C C . ARG B 1 293 ? -18.484 16.688 12.922 1 97.75 293 ARG B C 1
ATOM 4990 O O . ARG B 1 293 ? -19.344 16.875 13.789 1 97.75 293 ARG B O 1
ATOM 4997 N N . ASN B 1 294 ? -17.766 15.594 12.812 1 97.56 294 ASN B N 1
ATOM 4998 C CA . ASN B 1 294 ? -18.062 14.43 13.641 1 97.56 294 ASN B CA 1
ATOM 4999 C C . ASN B 1 294 ? -16.922 14.117 14.594 1 97.56 294 ASN B C 1
ATOM 5001 O O . ASN B 1 294 ? -16.625 12.953 14.859 1 97.56 294 ASN B O 1
ATOM 5005 N N . SER B 1 295 ? -16.156 15.133 15.117 1 96.62 295 SER B N 1
ATOM 5006 C CA . SER B 1 295 ? -14.984 14.852 15.953 1 96.62 295 SER B CA 1
ATOM 5007 C C . SER B 1 295 ? -14.938 15.766 17.172 1 96.62 295 SER B C 1
ATOM 5009 O O . SER B 1 295 ? -13.891 15.914 17.797 1 96.62 295 SER B O 1
ATOM 5011 N N . ALA B 1 296 ? -16 16.266 17.641 1 95.38 296 ALA B N 1
ATOM 5012 C CA . ALA B 1 296 ? -16.031 17.172 18.781 1 95.38 296 ALA B CA 1
ATOM 5013 C C . ALA B 1 296 ? -15.688 16.453 20.078 1 95.38 296 ALA B C 1
ATOM 5015 O O . ALA B 1 296 ? -15.961 15.258 20.219 1 95.38 296 ALA B O 1
ATOM 5016 N N . ASP B 1 297 ? -15.039 17.156 20.969 1 94.31 297 ASP B N 1
ATOM 5017 C CA . ASP B 1 297 ? -14.828 16.781 22.375 1 94.31 297 ASP B CA 1
ATOM 5018 C C . ASP B 1 297 ? -13.922 15.555 22.469 1 94.31 297 ASP B C 1
ATOM 5020 O O . ASP B 1 297 ? -14.023 14.781 23.438 1 94.31 297 ASP B O 1
ATOM 5024 N N . ASN B 1 298 ? -13.219 15.273 21.453 1 97.12 298 ASN B N 1
ATOM 5025 C CA . ASN B 1 298 ? -12.312 14.133 21.422 1 97.12 298 ASN B CA 1
ATOM 5026 C C . ASN B 1 298 ? -13.07 12.812 21.547 1 97.12 298 ASN B C 1
ATOM 5028 O O . ASN B 1 298 ? -12.578 11.875 22.172 1 97.12 298 ASN B O 1
ATOM 5032 N N . LYS B 1 299 ? -14.352 12.711 21.125 1 92.75 299 LYS B N 1
ATOM 5033 C CA . LYS B 1 299 ? -15.203 11.523 21.219 1 92.75 299 LYS B CA 1
ATOM 5034 C C . LYS B 1 299 ? -15.648 11.062 19.844 1 92.75 299 LYS B C 1
ATOM 5036 O O . LYS B 1 299 ? -16.172 9.961 19.688 1 92.75 299 LYS B O 1
ATOM 5041 N N . GLY B 1 300 ? -15.383 11.727 18.812 1 91.81 300 GLY B N 1
ATOM 5042 C CA . GLY B 1 300 ? -15.852 11.398 17.469 1 91.81 300 GLY B CA 1
ATOM 5043 C C . GLY B 1 300 ? -14.844 10.586 16.672 1 91.81 300 GLY B C 1
ATOM 5044 O O . GLY B 1 300 ? -14.195 9.695 17.203 1 91.81 300 GLY B O 1
ATOM 5045 N N . VAL B 1 301 ? -14.805 10.773 15.391 1 95.75 301 VAL B N 1
ATOM 5046 C CA . VAL B 1 301 ? -14.023 9.969 14.453 1 95.75 301 VAL B CA 1
ATOM 5047 C C . VAL B 1 301 ? -12.531 10.164 14.719 1 95.75 301 VAL B C 1
ATOM 5049 O O . VAL B 1 301 ? -11.766 9.203 14.758 1 95.75 301 VAL B O 1
ATOM 5052 N N . ILE B 1 302 ? -12.148 11.43 14.938 1 97.88 302 ILE B N 1
ATOM 5053 C CA . ILE B 1 302 ? -10.742 11.719 15.195 1 97.88 302 ILE B CA 1
ATOM 5054 C C . ILE B 1 302 ? -10.531 11.945 16.688 1 97.88 302 ILE B C 1
ATOM 5056 O O . ILE B 1 302 ? -11.195 12.789 17.297 1 97.88 302 ILE B O 1
ATOM 5060 N N . GLN B 1 303 ? -9.672 11.203 17.328 1 98.12 303 GLN B N 1
ATOM 5061 C CA . GLN B 1 303 ? -9.359 11.305 18.75 1 98.12 303 GLN B CA 1
ATOM 5062 C C . GLN B 1 303 ? -7.859 11.461 18.969 1 98.12 303 GLN B C 1
ATOM 5064 O O . GLN B 1 303 ? -7.059 11.141 18.094 1 98.12 303 GLN B O 1
ATOM 5069 N N . ARG B 1 304 ? -7.488 11.969 20.094 1 98.69 304 ARG B N 1
ATOM 5070 C CA . ARG B 1 304 ? -6.098 12.172 20.484 1 98.69 304 ARG B CA 1
ATOM 5071 C C . ARG B 1 304 ? -5.875 11.781 21.938 1 98.69 304 ARG B C 1
ATOM 5073 O O . ARG B 1 304 ? -6.781 11.906 22.766 1 98.69 304 ARG B O 1
ATOM 5080 N N . ASP B 1 305 ? -4.715 11.312 22.234 1 98.62 305 ASP B N 1
ATOM 5081 C CA . ASP B 1 305 ? -4.246 11.109 23.594 1 98.62 305 ASP B CA 1
ATOM 5082 C C . ASP B 1 305 ? -3.498 12.344 24.109 1 98.62 305 ASP B C 1
ATOM 5084 O O . ASP B 1 305 ? -2.268 12.352 24.172 1 98.62 305 ASP B O 1
ATOM 5088 N N . TYR B 1 306 ? -4.227 13.305 24.609 1 98.62 306 TYR B N 1
ATOM 5089 C CA . TYR B 1 306 ? -3.629 14.57 25.016 1 98.62 306 TYR B CA 1
ATOM 5090 C C . TYR B 1 306 ? -2.73 14.383 26.234 1 98.62 306 TYR B C 1
ATOM 5092 O O . TYR B 1 306 ? -1.758 15.117 26.422 1 98.62 306 TYR B O 1
ATOM 5100 N N . ALA B 1 307 ? -3.027 13.422 27.062 1 98.69 307 ALA B N 1
ATOM 5101 C CA . ALA B 1 307 ? -2.158 13.133 28.203 1 98.69 307 ALA B CA 1
ATOM 5102 C C . ALA B 1 307 ? -0.76 12.742 27.75 1 98.69 307 ALA B C 1
ATOM 5104 O O . ALA B 1 307 ? 0.239 13.172 28.328 1 98.69 307 ALA B O 1
ATOM 5105 N N . LEU B 1 308 ? -0.701 11.914 26.734 1 98.81 308 LEU B N 1
ATOM 5106 C CA . LEU B 1 308 ? 0.584 11.508 26.172 1 98.81 308 LEU B CA 1
ATOM 5107 C C . LEU B 1 308 ? 1.321 12.711 25.594 1 98.81 308 LEU B C 1
ATOM 5109 O O . LEU B 1 308 ? 2.531 12.852 25.781 1 98.81 308 LEU B O 1
ATOM 5113 N N . LEU B 1 309 ? 0.586 13.555 24.844 1 98.88 309 LEU B N 1
ATOM 5114 C CA . LEU B 1 309 ? 1.202 14.734 24.25 1 98.88 309 LEU B CA 1
ATOM 5115 C C . LEU B 1 309 ? 1.747 15.664 25.328 1 98.88 309 LEU B C 1
ATOM 5117 O O . LEU B 1 309 ? 2.84 16.219 25.172 1 98.88 309 LEU B O 1
ATOM 5121 N N . ASP B 1 310 ? 1.015 15.781 26.438 1 98.81 310 ASP B N 1
ATOM 5122 C CA . ASP B 1 310 ? 1.44 16.625 27.562 1 98.81 310 ASP B CA 1
ATOM 5123 C C . ASP B 1 310 ? 2.682 16.062 28.234 1 98.81 310 ASP B C 1
ATOM 5125 O O . ASP B 1 310 ? 3.514 16.812 28.75 1 98.81 310 ASP B O 1
ATOM 5129 N N . ARG B 1 311 ? 2.77 14.766 28.266 1 98.75 311 ARG B N 1
ATOM 5130 C CA . ARG B 1 311 ? 3.949 14.125 28.828 1 98.75 311 ARG B CA 1
ATOM 5131 C C . ARG B 1 311 ? 5.176 14.352 27.953 1 98.75 311 ARG B C 1
ATOM 5133 O O . ARG B 1 311 ? 6.27 14.617 28.469 1 98.75 311 ARG B O 1
ATOM 5140 N N . ILE B 1 312 ? 5.027 14.258 26.641 1 98.81 312 ILE B N 1
ATOM 5141 C CA . ILE B 1 312 ? 6.125 14.375 25.688 1 98.81 312 ILE B CA 1
ATOM 5142 C C . ILE B 1 312 ? 6.582 15.828 25.594 1 98.81 312 ILE B C 1
ATOM 5144 O O . ILE B 1 312 ? 7.781 16.109 25.625 1 98.81 312 ILE B O 1
ATOM 5148 N N . LEU B 1 313 ? 5.629 16.75 25.422 1 98.75 313 LEU B N 1
ATOM 5149 C CA . LEU B 1 313 ? 5.875 18.188 25.391 1 98.75 313 LEU B CA 1
ATOM 5150 C C . LEU B 1 313 ? 5 18.906 26.406 1 98.75 313 LEU B C 1
ATOM 5152 O O . LEU B 1 313 ? 3.949 19.453 26.062 1 98.75 313 LEU B O 1
ATOM 5156 N N . PRO B 1 314 ? 5.48 19.016 27.609 1 98.69 314 PRO B N 1
ATOM 5157 C CA . PRO B 1 314 ? 4.652 19.609 28.656 1 98.69 314 PRO B CA 1
ATOM 5158 C C . PRO B 1 314 ? 4.27 21.062 28.344 1 98.69 314 PRO B C 1
ATOM 5160 O O . PRO B 1 314 ? 3.23 21.547 28.812 1 98.69 314 PRO B O 1
ATOM 5163 N N . ASP B 1 315 ? 5.062 21.781 27.625 1 98.56 315 ASP B N 1
ATOM 5164 C CA . ASP B 1 315 ? 4.82 23.203 27.344 1 98.56 315 ASP B CA 1
ATOM 5165 C C . ASP B 1 315 ? 4.262 23.391 25.922 1 98.56 315 ASP B C 1
ATOM 5167 O O . ASP B 1 315 ? 4.387 24.469 25.344 1 98.56 315 ASP B O 1
ATOM 5171 N N . ARG B 1 316 ? 3.727 22.344 25.328 1 98.75 316 ARG B N 1
ATOM 5172 C CA . ARG B 1 316 ? 3.092 22.469 24.031 1 98.75 316 ARG B CA 1
ATOM 5173 C C . ARG B 1 316 ? 1.959 23.5 24.078 1 98.75 316 ARG B C 1
ATOM 5175 O O . ARG B 1 316 ? 1.457 23.828 25.156 1 98.75 316 ARG B O 1
ATOM 5182 N N . VAL B 1 317 ? 1.604 24.016 22.922 1 98.81 317 VAL B N 1
ATOM 5183 C CA . VAL B 1 317 ? 0.384 24.812 22.812 1 98.81 317 VAL B CA 1
ATOM 5184 C C . VAL B 1 317 ? -0.834 23.922 23.047 1 98.81 317 VAL B C 1
ATOM 5186 O O . VAL B 1 317 ? -0.963 22.859 22.438 1 98.81 317 VAL B O 1
ATOM 5189 N N . LYS B 1 318 ? -1.739 24.422 23.953 1 98.69 318 LYS B N 1
ATOM 5190 C CA . LYS B 1 318 ? -2.793 23.5 24.375 1 98.69 318 LYS B CA 1
ATOM 5191 C C . LYS B 1 318 ? -4.172 24.047 24.016 1 98.69 318 LYS B C 1
ATOM 5193 O O . LYS B 1 318 ? -5.188 23.375 24.234 1 98.69 318 LYS B O 1
ATOM 5198 N N . SER B 1 319 ? -4.227 25.266 23.469 1 98.62 319 SER B N 1
ATOM 5199 C CA . SER B 1 319 ? -5.5 25.859 23.062 1 98.62 319 SER B CA 1
ATOM 5200 C C . SER B 1 319 ? -5.316 26.844 21.922 1 98.62 319 SER B C 1
ATOM 5202 O O . SER B 1 319 ? -4.203 27.297 21.656 1 98.62 319 SER B O 1
ATOM 5204 N N . ALA B 1 320 ? -6.438 27.125 21.25 1 98.75 320 ALA B N 1
ATOM 5205 C CA . ALA B 1 320 ? -6.402 28.156 20.203 1 98.75 320 ALA B CA 1
ATOM 5206 C C . ALA B 1 320 ? -6.004 29.516 20.797 1 98.75 320 ALA B C 1
ATOM 5208 O O . ALA B 1 320 ? -5.273 30.281 20.156 1 98.75 320 ALA B O 1
ATOM 5209 N N . GLU B 1 321 ? -6.5 29.781 21.938 1 98.75 321 GLU B N 1
ATOM 5210 C CA . GLU B 1 321 ? -6.176 31.047 22.594 1 98.75 321 GLU B CA 1
ATOM 5211 C C . GLU B 1 321 ? -4.676 31.156 22.859 1 98.75 321 GLU B C 1
ATOM 5213 O O . GLU B 1 321 ? -4.07 32.188 22.562 1 98.75 321 GLU B O 1
ATOM 5218 N N . GLU B 1 322 ? -4.129 30.094 23.438 1 98.81 322 GLU B N 1
ATOM 5219 C CA . GLU B 1 322 ? -2.689 30.094 23.672 1 98.81 322 GLU B CA 1
ATOM 5220 C C . GLU B 1 322 ? -1.913 30.328 22.391 1 98.81 322 GLU B C 1
ATOM 5222 O O . GLU B 1 322 ? -0.93 31.078 22.375 1 98.81 322 GLU B O 1
ATOM 5227 N N . TRP B 1 323 ? -2.361 29.719 21.297 1 98.81 323 TRP B N 1
ATOM 5228 C CA . TRP B 1 323 ? -1.68 29.891 20.016 1 98.81 323 TRP B CA 1
ATOM 5229 C C . TRP B 1 323 ? -1.801 31.328 19.516 1 98.81 323 TRP B C 1
ATOM 5231 O O . TRP B 1 323 ? -0.809 31.938 19.109 1 98.81 323 TRP B O 1
ATOM 5241 N N . MET B 1 324 ? -3.033 31.875 19.562 1 98.75 324 MET B N 1
ATOM 5242 C CA . MET B 1 324 ? -3.281 33.219 19.047 1 98.75 324 MET B CA 1
ATOM 5243 C C . MET B 1 324 ? -2.465 34.25 19.812 1 98.75 324 MET B C 1
ATOM 5245 O O . MET B 1 324 ? -1.91 35.188 19.219 1 98.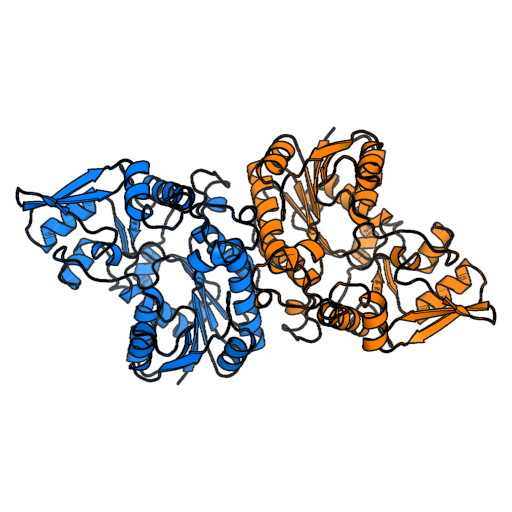75 324 MET B O 1
ATOM 5249 N N . LYS B 1 325 ? -2.371 34.094 21.109 1 98.69 325 LYS B N 1
ATOM 5250 C CA . LYS B 1 325 ? -1.573 35 21.922 1 98.69 325 LYS B CA 1
ATOM 5251 C C . LYS B 1 325 ? -0.086 34.844 21.609 1 98.69 325 LYS B C 1
ATOM 5253 O O . LYS B 1 325 ? 0.63 35.844 21.5 1 98.69 325 LYS B O 1
ATOM 5258 N N . LYS B 1 326 ? 0.332 33.625 21.5 1 98.19 326 LYS B N 1
ATOM 5259 C CA . LYS B 1 326 ? 1.738 33.344 21.25 1 98.19 326 LYS B CA 1
ATOM 5260 C C . LYS B 1 326 ? 2.211 34 19.953 1 98.19 326 LYS B C 1
ATOM 5262 O O . LYS B 1 326 ? 3.316 34.531 19.891 1 98.19 326 LYS B O 1
ATOM 5267 N N . VAL B 1 327 ? 1.4 33.969 18.906 1 97.44 327 VAL B N 1
ATOM 5268 C CA . VAL B 1 327 ? 1.879 34.406 17.594 1 97.44 327 VAL B CA 1
ATOM 5269 C C . VAL B 1 327 ? 1.392 35.812 17.297 1 97.44 327 VAL B C 1
ATOM 5271 O O . VAL B 1 327 ? 1.681 36.375 16.234 1 97.44 327 VAL B O 1
ATOM 5274 N N . GLY B 1 328 ? 0.623 36.406 18.156 1 97.88 328 GLY B N 1
ATOM 5275 C CA . GLY B 1 328 ? 0.033 37.688 17.891 1 97.88 328 GLY B CA 1
ATOM 5276 C C . GLY B 1 328 ? -0.957 37.688 16.75 1 97.88 328 GLY B C 1
ATOM 5277 O O . GLY B 1 328 ? -0.877 38.5 15.844 1 97.88 328 GLY B O 1
ATOM 5278 N N . TYR B 1 329 ? -1.819 36.688 16.781 1 97.56 329 TYR B N 1
ATOM 5279 C CA . TYR B 1 329 ? -2.783 36.531 15.695 1 97.56 329 TYR B CA 1
ATOM 5280 C C . TYR B 1 329 ? -3.717 37.719 15.609 1 97.56 329 TYR B C 1
ATOM 5282 O O . TYR B 1 329 ? -4.301 38.125 16.609 1 97.56 329 TYR B O 1
ATOM 5290 N N . ASP B 1 330 ? -3.887 38.312 14.43 1 93.81 330 ASP B N 1
ATOM 5291 C CA . ASP B 1 330 ? -4.699 39.5 14.258 1 93.81 330 ASP B CA 1
ATOM 5292 C C . ASP B 1 330 ? -5.617 39.375 13.039 1 93.81 330 ASP B C 1
ATOM 5294 O O . ASP B 1 330 ? -6.137 40.375 12.547 1 93.81 330 ASP B O 1
ATOM 5298 N N . ALA B 1 331 ? -5.691 38.156 12.477 1 95 331 ALA B N 1
ATOM 5299 C CA . ALA B 1 331 ? -6.562 37.844 11.336 1 95 331 ALA B CA 1
ATOM 5300 C C . ALA B 1 331 ? -6.086 38.562 10.078 1 95 331 ALA B C 1
ATOM 5302 O O . ALA B 1 331 ? -6.891 38.906 9.211 1 95 331 ALA B O 1
ATOM 5303 N N . THR B 1 332 ? -4.789 38.969 10.016 1 94.19 332 THR B N 1
ATOM 5304 C CA . THR B 1 332 ? -4.195 39.438 8.781 1 94.19 332 THR B CA 1
ATOM 5305 C C . THR B 1 332 ? -3.666 38.281 7.938 1 94.19 332 THR B C 1
ATOM 5307 O O . THR B 1 332 ? -3.074 37.344 8.469 1 94.19 332 THR B O 1
ATOM 5310 N N . ARG B 1 333 ? -3.832 38.406 6.629 1 92.94 333 ARG B N 1
ATOM 5311 C CA . ARG B 1 333 ? -3.469 37.312 5.73 1 92.94 333 ARG B CA 1
ATOM 5312 C C . ARG B 1 333 ? -1.957 37.094 5.699 1 92.94 333 ARG B C 1
ATOM 5314 O O . ARG B 1 333 ? -1.196 38.062 5.637 1 92.94 333 ARG B O 1
ATOM 5321 N N . ARG B 1 334 ? -1.532 35.844 5.887 1 88.88 334 ARG B N 1
ATOM 5322 C CA . ARG B 1 334 ? -0.162 35.375 5.699 1 88.88 334 ARG B CA 1
ATOM 5323 C C . ARG B 1 334 ? -0.134 34.062 4.934 1 88.88 334 ARG B C 1
ATOM 5325 O O . ARG B 1 334 ? -1.07 33.25 5.023 1 88.88 334 ARG B O 1
ATOM 5332 N N . THR B 1 335 ? 0.933 33.844 4.176 1 83.31 335 THR B N 1
ATOM 5333 C CA . THR B 1 335 ? 1.047 32.625 3.387 1 83.31 335 THR B CA 1
ATOM 5334 C C . THR B 1 335 ? 1.511 31.469 4.258 1 83.31 335 THR B C 1
ATOM 5336 O O . THR B 1 335 ? 2.48 31.594 5.008 1 83.31 335 THR B O 1
ATOM 5339 N N . VAL B 1 336 ? 0.819 30.406 4.25 1 78.56 336 VAL B N 1
ATOM 5340 C CA . VAL B 1 336 ? 1.151 29.219 5.016 1 78.56 336 VAL B CA 1
ATOM 5341 C C . VAL B 1 336 ? 1.478 28.062 4.066 1 78.56 336 VAL B C 1
ATOM 5343 O O . VAL B 1 336 ? 2.557 27.469 4.145 1 78.56 336 VAL B O 1
ATOM 5346 N N . LEU B 1 337 ? 0.61 27.703 3.227 1 67 337 LEU B N 1
ATOM 5347 C CA . LEU B 1 337 ? 0.703 26.531 2.361 1 67 337 LEU B CA 1
ATOM 5348 C C . LEU B 1 337 ? 1.46 26.859 1.08 1 67 337 LEU B C 1
ATOM 5350 O O . LEU B 1 337 ? 1.19 27.875 0.438 1 67 337 LEU B O 1
ATOM 5354 N N . ARG B 1 338 ? 2.461 26.391 0.876 1 58.34 338 ARG B N 1
ATOM 5355 C CA . ARG B 1 338 ? 3.299 26.672 -0.286 1 58.34 338 ARG B CA 1
ATOM 5356 C C . ARG B 1 338 ? 2.82 25.891 -1.504 1 58.34 338 ARG B C 1
ATOM 5358 O O . ARG B 1 338 ? 3.049 26.297 -2.643 1 58.34 338 ARG B O 1
ATOM 5365 N N . SER B 1 339 ? 2.361 24.719 -1.329 1 53.09 339 SER B N 1
ATOM 5366 C CA . SER B 1 339 ? 1.98 23.906 -2.484 1 53.09 339 SER B CA 1
ATOM 5367 C C . SER B 1 339 ? 0.494 24.047 -2.791 1 53.09 339 SER B C 1
ATOM 5369 O O . SER B 1 339 ? -0.352 23.766 -1.943 1 53.09 339 SER B O 1
ATOM 5371 N N . ARG B 1 340 ? 0.14 25.141 -3.334 1 48.28 340 ARG B N 1
ATOM 5372 C CA . ARG B 1 340 ? -1.208 25.062 -3.887 1 48.28 340 ARG B CA 1
ATOM 5373 C C . ARG B 1 340 ? -1.239 24.156 -5.117 1 48.28 340 ARG B C 1
ATOM 5375 O O . ARG B 1 340 ? -0.255 24.078 -5.852 1 48.28 340 ARG B O 1
ATOM 5382 N N . ALA B 1 341 ? -2.453 23.172 -4.918 1 42.12 341 ALA B N 1
ATOM 5383 C CA . ALA B 1 341 ? -2.639 22.266 -6.055 1 42.12 341 ALA B CA 1
ATOM 5384 C C . ALA B 1 341 ? -2.436 23 -7.375 1 42.12 341 ALA B C 1
ATOM 5386 O O . ALA B 1 341 ? -2.678 24.203 -7.469 1 42.12 341 ALA B O 1
#

InterPro domains:
  IPR008030 NmrA-like domain [PF05368] (2-259)
  IPR036291 NAD(P)-binding domain superfamily [SSF51735] (2-253)
  IPR051164 NmrA-like oxidoreductase [PTHR42748] (1-329)

pLDDT: mean 94.5, std 8.45, range [41.03, 98.94]

Secondary structure (DSSP, 8-state):
-EEEEEESTTSHHHHHHHHHHHHTTSEEEEEEES-TTSHHHHHHHTSTTEEEEE---SSS--HHHHHHHHHT-SEEEE---HHHHHHHHHHHHHHHHHHHHHHHT-SEEEEEE---HHHHTTT-GGG--HHHHHHHHHHHHHTTS-SSSSEEEEEE---BGGGGGTTTPPEEPTTS-EEEEES-TT--EE-B-HHHHHHHHHHHHH-HHHHTT-EEE--S-EE-HHHHHHHHHHHH---EEEEE--HHHHHHHHHTTSTTGGGPBTTTTT-SSGGG---BHHHHHHHHHHHHHT-GGGTSSS---HHHHHHH-TTS--SHHHHHHHHT--S----------/-EEEEEESTTSHHHHHHHHHHHHTTSEEEEEEES-TTSHHHHHHHTSTTEEEEE---SSS--HHHHHHHHHT-SEEEE---HHHHHHHHHHHHHHHHHHHHHHHT-SEEEEEE---HHHHTTT-GGG--HHHHHHHHHHHHHTTS-SSSSEEEEEE---BGGGGGTTTPPEEPTTS-EEEEES-TT--EE-B-HHHHHHHHHHHHH-HHHHTT-EEE--S-EE-HHHHHHHHHHHH---EEEEE--HHHHHHHHHTTSTTGGGPBTTGGG-S-GGG---BHHHHHHHHHHHHHT-GGGTSSS---HHHHHHH-TTS--SHHHHHHHHT--S----------

Foldseek 3Di:
DFEEEEEPCLWLLNVLQLLLVLVVVPYAYEYEDQDCPDPSNVVSVPGHRYDYFHFVDPAAGDLVRLLVSLLRGQEYEHDDDCLQAWLVRLLVNLQSSVVSNVVSQHQEYEQEAADQLCVLPVHPLLQDATSRNSRVNSLVVCLPPDCPPHFYAYEHAFAAPCCCQPLQQWDQDPVRATEREEQQVQFFGQHDHSNVSSVVVVLCVVPVVVRGSYYAYDGQDGADQVQLQVLLCVQPVTHYYYHNDDLQVSLQVRFCPPPNGQQAFRNVVNDPDSVVTDDGNNSNVSSVSVQRSAQPPQPGSDHHDVVVVCVSPVPDNRGSNSVCNVVVPDSHHDDRTPDDD/DFEEEEEPCLWLLNVLQLLLVLVVVPYAYEYEDCDCPDPSNVVSVPGHRYDYFHFVDPAAGDLVRLLVSLLRGQEYEHDDDCQQAWLVRLLVNLQSSVVSNVVSQHQEYEQEAADQLCVLPVHPLLQDATSRNSRVNSVVVCLPDDCPPHFYAYEHAFAAPCCCQPLQQWDQDPVRATEREEQQVFFFGQHDHSNVSSVVVVLCVVPVVVRGSYYAYDGQDGADQVQLQVLLCVQPVTHYYYHNDDLQVSLQVRFCPPPNGQQAFRNVVNDPDCVVGDHGNNSNVSSVSVQRSQQPPLPGSDHHDVVVVCVSPVPDNRGSNSVCNVVVPDSHHDDRTDDDD

Solvent-accessible surface area (backbone atoms only — not comparable to full-atom values): 34140 Å² total; per-residue (Å²): 120,47,27,29,24,29,41,38,35,59,36,51,63,29,44,31,27,49,53,49,44,28,72,67,70,47,36,34,37,41,29,39,33,79,47,75,77,40,70,55,37,45,57,53,44,69,41,63,55,39,42,76,36,70,26,81,37,93,48,85,69,29,62,67,52,50,39,58,47,24,54,68,15,44,27,35,38,44,33,80,60,34,62,61,37,11,33,47,50,33,30,36,48,51,45,49,52,50,50,44,32,52,51,35,57,23,44,36,36,39,38,57,30,28,61,48,45,35,75,75,54,64,43,40,73,65,40,46,26,49,60,32,43,15,35,18,51,30,53,37,28,50,69,54,50,70,56,64,86,32,23,34,30,34,39,23,55,59,57,50,54,63,36,41,27,45,91,56,42,45,45,73,43,97,84,61,37,30,34,41,73,45,48,30,74,82,9,13,43,46,24,22,51,51,66,54,52,10,50,51,54,49,47,37,76,74,36,48,81,78,32,45,71,33,73,45,56,53,50,35,39,56,46,27,52,66,49,50,27,53,21,45,26,72,54,61,70,46,56,52,40,59,40,70,40,60,52,71,60,53,45,42,68,74,30,50,83,42,96,54,22,33,67,28,49,42,11,56,83,41,37,61,48,68,78,63,45,85,42,25,48,38,55,27,49,47,14,48,38,46,39,28,38,42,10,34,84,54,70,38,75,53,64,65,57,61,68,59,50,39,68,77,39,70,82,53,62,62,39,68,34,55,45,32,52,72,69,61,57,76,69,58,81,45,92,54,74,66,74,69,134,120,47,25,30,25,29,41,38,36,59,35,52,65,29,42,31,28,48,52,47,44,27,72,67,69,47,37,34,37,41,31,39,34,78,47,73,77,39,70,54,36,44,58,53,44,69,42,61,56,38,41,77,36,71,28,82,36,91,51,86,69,29,63,66,53,50,39,59,45,24,54,69,16,44,29,34,39,44,33,80,61,32,61,63,36,11,33,46,48,31,30,37,48,52,46,48,52,49,49,44,32,52,51,35,58,21,44,36,36,38,38,58,31,29,62,46,46,37,75,75,53,63,44,41,74,65,42,44,26,49,61,30,42,13,34,18,49,29,52,38,29,52,68,56,49,70,55,64,85,32,23,34,29,35,40,22,54,59,56,48,53,63,37,40,26,46,90,57,42,44,45,72,42,98,85,62,36,30,33,41,75,45,49,30,73,82,8,12,44,47,26,22,51,50,64,53,50,11,50,52,54,49,47,40,76,73,36,47,80,78,32,46,69,34,76,45,56,52,51,36,40,56,47,28,52,66,50,51,28,52,21,47,26,71,54,60,71,46,54,52,41,58,40,70,40,59,53,70,59,54,45,42,69,74,29,52,82,41,97,55,22,34,66,29,50,41,11,57,82,49,39,57,45,64,78,62,45,85,40,26,48,36,55,25,50,47,14,48,39,47,38,28,37,42,10,33,83,56,70,39,76,53,64,66,58,60,68,59,50,40,68,76,40,71,83,52,63,62,38,68,34,56,45,33,51,72,70,62,56,75,70,57,82,45,90,54,74,65,74,69,133